Protein AF-A0A3D0ZCP6-F1 (afdb_monomer)

Mean predicted aligned error: 10.48 Å

Sequence (502 aa):
MAASFFEKLFALFSSSHDPEAAKKRRMKQLLKELTGNKYSRFYKPKTGEIEGALGKFFFEIYKVVSPAQVFLQNAPKSASLKQIVVESFFDKNMENIRNRLTEEAVEERANSGFKELGKSLNADFNALSQAFDSERIELTDRCYNNILCMAQFVSFDFFLLLKKFDPNITERNFSYQPKFTTIRGEYLSENIKDFLEVSFGVDPDQDWKTALKALKIFKDGVDVVAPDQWHKLLLLLKDVRKSGILETMIRHIDQKPDWQSLPKLPNEHIAEKYIENKRIEVKAVVDTIVNAKKNAQINVLVKTVFGESDLNRAKFYTVKAGEIYVKKNFDGFIHAPAVNYMKAFFLDYLKKEIRELCDLLLIRGQWTTIELSKSTSEHFNRLMELSDTLIAFDETLADSGENGSRLKTTIAKVERDKSQARYVTLILKTVNENAMRLIKETAISLIVVGKSLKVLAEDLQKPKHDLLMNWKELEGVSEAPLDQRISNAYKKIYYFVQMLQI

Foldseek 3Di:
DPPVVVVVVVVVVVVPPDVVVVLVVLLVVLQVLLCPFPVVQQADLVQQKGHLVVLVVLLLVLLQLVLLQVLLVCLVVDPVLLVLLLCLLDDPLLVVLVVCLDLVNLLVCCVVDDVVSVVVNVVSLVVNVVVDDPVSQVLSQVLSLLSVLSNLLSPQPSVVVSCQQAVPDDPPPPVDDGDGGMDRNLVCLVSLLSNCQSLVQNALPHDVVSSQVSSCVVVVNDRSGDPVSVNVVSVVSVVCVVSCNSVSSSCSSVSPSPDDRDHDTDRDRRNVVVSVVSVVVSVVSVVVSVVVVLVVLLQVLCCVQPVDRDFAQQDQLAPVNQVLQVVVVAPGNVCRVLLRVLLCCCVVPLVPLVVVLLCLCLVVFDWPDVVLSVLLVVLSVVSVVLNVVSVVLSCLLPCPHVLVVLLVVLSVCCVPDVVSVVVNNVSSVVSNVVSLVSLVSNLVSLVSNLVSLVVVLVQLPDPDHDTTPPSVVSCVPDPDGSNVSSVSSSSSSVSSSVSSVD

Nearest PDB structures (foldseek):
  8d9o-assembly1_A  TM=5.458E-01  e=1.502E+00  synthetic construct
  5vju-assembly1_A  TM=4.565E-01  e=9.073E-01  synthetic construct

pLDDT: mean 91.95, std 8.65, range [44.28, 98.19]

Solvent-accessible surface area (backbone atoms only — not comparable to full-atom values): 27577 Å² total; per-residue (Å²): 140,65,64,68,58,54,52,54,52,50,51,67,63,66,63,74,76,44,67,64,62,52,49,54,51,49,53,57,49,47,53,52,52,47,65,71,34,96,66,28,65,33,45,44,78,92,79,46,29,30,30,28,56,42,43,50,52,52,49,60,50,39,71,61,32,57,71,26,34,77,70,35,73,58,49,90,77,34,66,67,50,55,49,44,44,49,58,70,72,54,50,76,65,50,50,52,45,53,57,48,64,33,68,69,46,47,56,62,45,43,74,77,32,66,71,57,37,54,51,52,51,50,50,46,52,51,52,52,54,66,70,57,39,74,67,56,36,50,53,39,20,48,37,50,31,51,50,46,24,48,35,52,40,41,63,50,65,51,62,68,58,44,36,75,31,25,78,81,67,55,84,93,50,80,86,63,81,85,67,46,41,72,41,59,30,79,84,42,42,66,61,52,49,57,46,42,22,29,56,60,37,47,64,68,87,56,71,55,68,61,37,52,50,35,49,13,59,71,48,82,70,42,71,56,54,60,67,71,60,51,51,53,48,34,53,51,52,49,56,50,59,74,62,42,53,67,58,50,49,45,19,56,65,71,70,36,79,84,61,76,85,70,52,68,69,72,87,60,78,51,49,70,53,48,57,54,51,51,51,53,54,47,46,54,50,51,53,50,53,52,50,53,53,51,52,53,52,42,52,53,37,41,32,70,58,67,74,52,81,87,80,86,60,48,86,39,55,26,60,78,64,17,45,70,38,42,79,70,80,41,83,38,46,80,55,17,69,60,53,20,52,50,50,41,46,37,67,71,35,44,73,40,67,47,39,58,50,48,50,49,53,68,72,72,45,47,61,72,56,66,64,66,55,50,54,36,50,54,30,49,52,47,47,55,51,49,51,53,50,50,52,53,56,34,50,30,42,31,75,90,16,73,56,21,37,48,48,59,59,37,62,76,40,32,90,82,33,74,68,36,46,58,51,49,52,50,52,44,48,55,54,45,52,50,52,50,49,54,52,52,56,44,43,54,28,45,52,51,40,30,51,51,36,49,54,49,49,54,35,71,71,40,97,69,57,76,50,49,78,44,58,72,62,55,48,76,72,42,97,56,65,55,68,59,52,36,51,50,50,28,51,42,45,50,47,48,44,55,49,77,72,112

Radius of gyration: 41.25 Å; Cα contacts (8 Å, |Δi|>4): 499; chains: 1; bounding box: 110×57×111 Å

Structure (mmCIF, N/CA/C/O backbone):
data_AF-A0A3D0ZCP6-F1
#
_entry.id   AF-A0A3D0ZCP6-F1
#
loop_
_atom_site.group_PDB
_atom_site.id
_atom_site.type_symbol
_atom_site.label_atom_id
_atom_site.label_alt_id
_atom_site.label_comp_id
_atom_site.label_asym_id
_atom_site.label_entity_id
_atom_site.label_seq_id
_atom_site.pdbx_PDB_ins_code
_atom_site.Cartn_x
_atom_site.Cartn_y
_atom_site.Cartn_z
_atom_site.occupancy
_atom_site.B_iso_or_equiv
_atom_site.auth_seq_id
_atom_site.auth_comp_id
_atom_site.auth_asym_id
_atom_site.auth_atom_id
_atom_site.pdbx_PDB_model_num
ATOM 1 N N . MET A 1 1 ? -69.343 38.321 41.271 1.00 47.38 1 MET A N 1
ATOM 2 C CA . MET A 1 1 ? -68.482 37.294 41.908 1.00 47.38 1 MET A CA 1
ATOM 3 C C . MET A 1 1 ? -68.232 36.051 41.026 1.00 47.38 1 MET A C 1
ATOM 5 O O . MET A 1 1 ? -68.035 34.975 41.565 1.00 47.38 1 MET A O 1
ATOM 9 N N . ALA A 1 2 ? -68.147 36.170 39.690 1.00 46.91 2 ALA A N 1
ATOM 10 C CA . ALA A 1 2 ? -67.799 35.037 38.806 1.00 46.91 2 ALA A CA 1
ATOM 11 C C . ALA A 1 2 ? -66.488 35.236 38.008 1.00 46.91 2 ALA A C 1
ATOM 13 O O . ALA A 1 2 ? -65.888 34.256 37.584 1.00 46.91 2 ALA A O 1
ATOM 14 N N . ALA A 1 3 ? -65.983 36.471 37.871 1.00 44.28 3 ALA A N 1
ATOM 15 C CA . ALA A 1 3 ? -64.736 36.756 37.144 1.00 44.28 3 ALA A CA 1
ATOM 16 C C . ALA A 1 3 ? -63.466 36.308 37.903 1.00 44.28 3 ALA A C 1
ATOM 18 O O . ALA A 1 3 ? -62.557 35.741 37.309 1.00 44.28 3 ALA A O 1
ATOM 19 N N . SER A 1 4 ? -63.447 36.431 39.236 1.00 54.66 4 SER A N 1
ATOM 20 C CA . SER A 1 4 ? -62.266 36.103 40.058 1.00 54.66 4 SER A CA 1
ATOM 21 C C . SER A 1 4 ? -61.966 34.597 40.158 1.00 54.66 4 SER A C 1
ATOM 23 O O . SER A 1 4 ? -60.824 34.207 40.399 1.00 54.66 4 SER A O 1
ATOM 25 N N . PHE A 1 5 ? -62.969 33.731 39.960 1.00 54.72 5 PHE A N 1
ATOM 26 C CA . PHE A 1 5 ? -62.769 32.277 39.979 1.00 54.72 5 PHE A CA 1
ATOM 27 C C . PHE A 1 5 ? -62.166 31.780 38.662 1.00 54.72 5 PHE A C 1
ATOM 29 O O . PHE A 1 5 ? -61.216 31.003 38.691 1.00 54.72 5 PHE A O 1
ATOM 36 N N . PHE A 1 6 ? -62.645 32.287 37.519 1.00 53.16 6 PHE A N 1
ATOM 37 C CA . PHE A 1 6 ? -62.079 31.963 36.208 1.00 53.16 6 PHE A CA 1
ATOM 38 C C . PHE A 1 6 ? -60.706 32.604 35.983 1.00 53.16 6 PHE A C 1
ATOM 40 O O . PHE A 1 6 ? -59.849 31.946 35.407 1.00 53.16 6 PHE A O 1
ATOM 47 N N . GLU A 1 7 ? -60.436 33.803 36.511 1.00 53.16 7 GLU A N 1
ATOM 48 C CA . GLU A 1 7 ? -59.086 34.395 36.504 1.00 53.16 7 GLU A CA 1
ATOM 49 C C . GLU A 1 7 ? -58.097 33.606 37.374 1.00 53.16 7 GLU A C 1
ATOM 51 O O . GLU A 1 7 ? -56.957 33.392 36.966 1.00 53.16 7 GLU A O 1
ATOM 56 N N . LYS A 1 8 ? -58.525 33.083 38.534 1.00 54.44 8 LYS A N 1
ATOM 57 C CA . LYS A 1 8 ? -57.695 32.180 39.354 1.00 54.44 8 LYS A CA 1
ATOM 58 C C . LYS A 1 8 ? -57.505 30.803 38.712 1.00 54.44 8 LYS A C 1
ATOM 60 O O . LYS A 1 8 ? -56.427 30.228 38.848 1.00 54.44 8 LYS A O 1
ATOM 65 N N . LEU A 1 9 ? -58.504 30.291 37.987 1.00 50.97 9 LEU A N 1
ATOM 66 C CA . LEU A 1 9 ? -58.378 29.051 37.216 1.00 50.97 9 LEU A CA 1
ATOM 67 C C . LEU A 1 9 ? -57.443 29.236 36.009 1.00 50.97 9 LEU A C 1
ATOM 69 O O . LEU A 1 9 ? -56.579 28.397 35.786 1.00 50.97 9 LEU A O 1
ATOM 73 N N . PHE A 1 10 ? -57.544 30.346 35.271 1.00 50.62 10 PHE A N 1
ATOM 74 C CA . PHE A 1 10 ? -56.656 30.648 34.141 1.00 50.62 10 PHE A CA 1
ATOM 75 C C . PHE A 1 10 ? -55.222 30.970 34.586 1.00 50.62 10 PHE A C 1
ATOM 77 O O . PHE A 1 10 ? -54.285 30.545 33.915 1.00 50.62 10 PHE A O 1
ATOM 84 N N . ALA A 1 11 ? -55.019 31.609 35.744 1.00 49.91 11 ALA A N 1
ATOM 85 C CA . ALA A 1 11 ? -53.690 31.806 36.339 1.00 49.91 11 ALA A CA 1
ATOM 86 C C . ALA A 1 11 ? -53.010 30.480 36.752 1.00 49.91 11 ALA A C 1
ATOM 88 O O . ALA A 1 11 ? -51.784 30.343 36.701 1.00 49.91 11 ALA A O 1
ATOM 89 N N . LEU A 1 12 ? -53.801 29.458 37.100 1.00 51.91 12 LEU A N 1
ATOM 90 C CA . LEU A 1 12 ? -53.313 28.096 37.347 1.00 51.91 12 LEU A CA 1
ATOM 91 C C . LEU A 1 12 ? -52.868 27.373 36.061 1.00 51.91 12 LEU A C 1
ATOM 93 O O . LEU A 1 12 ? -52.010 26.495 36.139 1.00 51.91 12 LEU A O 1
ATOM 97 N N . PHE A 1 13 ? -53.374 27.771 34.887 1.00 51.88 13 PHE A N 1
ATOM 98 C CA . PHE A 1 13 ? -52.965 27.227 33.583 1.00 51.88 13 PHE A CA 1
ATOM 99 C C . PHE A 1 13 ? -51.910 28.086 32.849 1.00 51.88 13 PHE A C 1
ATOM 101 O O . PHE A 1 13 ? -51.135 27.544 32.056 1.00 51.88 13 PHE A O 1
ATOM 108 N N . SER A 1 14 ? -51.793 29.387 33.151 1.00 48.44 14 SER A N 1
ATOM 109 C CA . SER A 1 14 ? -50.773 30.285 32.575 1.00 48.44 14 SER A CA 1
ATOM 110 C C . SER A 1 14 ? -49.422 30.263 33.306 1.00 48.44 14 SER A C 1
ATOM 112 O O . SER A 1 14 ? -48.411 30.654 32.730 1.00 48.44 14 SER A O 1
ATOM 114 N N . SER A 1 15 ? -49.352 29.709 34.523 1.00 45.84 15 SER A N 1
ATOM 115 C CA . SER A 1 15 ? -48.088 29.428 35.241 1.00 45.84 15 SER A CA 1
ATOM 116 C C . SER A 1 15 ? -47.292 28.233 34.676 1.00 45.84 15 SER A C 1
ATOM 118 O O . SER A 1 15 ? -46.295 27.799 35.251 1.00 45.84 15 SER A O 1
ATOM 120 N N . SER A 1 16 ? -47.711 27.690 33.529 1.00 47.19 16 SER A N 1
ATOM 121 C CA . SER A 1 16 ? -47.101 26.535 32.857 1.00 47.19 16 SER A CA 1
ATOM 122 C C . SER A 1 16 ? -45.780 26.830 32.131 1.00 47.19 16 SER A C 1
ATOM 124 O O . SER A 1 16 ? -45.190 25.907 31.575 1.00 47.19 16 SER A O 1
ATOM 126 N N . HIS A 1 17 ? -45.294 28.074 32.158 1.00 52.59 17 HIS A N 1
ATOM 127 C CA . HIS A 1 17 ? -44.042 28.492 31.515 1.00 52.59 17 HIS A CA 1
ATOM 128 C C . HIS A 1 17 ? -42.943 28.923 32.496 1.00 52.59 17 HIS A C 1
ATOM 130 O O . HIS A 1 17 ? -41.991 29.568 32.077 1.00 52.59 17 HIS A O 1
ATOM 136 N N . ASP A 1 18 ? -43.034 28.562 33.781 1.00 72.50 18 ASP A N 1
ATOM 137 C CA . ASP A 1 18 ? -41.894 28.694 34.698 1.00 72.50 18 ASP A CA 1
ATOM 138 C C . ASP A 1 18 ? -40.908 27.519 34.490 1.00 72.50 18 ASP A C 1
ATOM 140 O O . ASP A 1 18 ? -41.222 26.372 34.857 1.00 72.50 18 ASP A O 1
ATOM 144 N N . PRO A 1 19 ? -39.712 27.764 33.913 1.00 78.88 19 PRO A N 1
ATOM 145 C CA . PRO A 1 19 ? -38.719 26.723 33.671 1.00 78.88 19 PRO A CA 1
ATOM 146 C C . PRO A 1 19 ? -38.223 26.073 34.970 1.00 78.88 19 PRO A C 1
ATOM 148 O O . PRO A 1 19 ? -37.883 24.887 34.968 1.00 78.88 19 PRO A O 1
ATOM 151 N N . GLU A 1 20 ? -38.223 26.796 36.095 1.00 81.75 20 GLU A N 1
ATOM 152 C CA . GLU A 1 20 ? -37.795 26.257 37.388 1.00 81.75 20 GLU A CA 1
ATOM 153 C C . GLU A 1 20 ? -38.836 25.305 37.979 1.00 81.75 20 GLU A C 1
ATOM 155 O O . GLU A 1 20 ? -38.492 24.208 38.441 1.00 81.75 20 GLU A O 1
ATOM 160 N N . ALA A 1 21 ? -40.122 25.660 37.917 1.00 84.94 21 ALA A N 1
ATOM 161 C CA . ALA A 1 21 ? -41.204 24.766 38.318 1.00 84.94 21 ALA A CA 1
ATOM 162 C C . ALA A 1 21 ? -41.231 23.491 37.459 1.00 84.94 21 ALA A C 1
ATOM 164 O O . ALA A 1 21 ? -41.401 22.387 37.995 1.00 84.94 21 ALA A O 1
ATOM 165 N N . ALA A 1 22 ? -41.014 23.616 36.144 1.00 84.44 22 ALA A N 1
ATOM 166 C CA . ALA A 1 22 ? -40.888 22.481 35.233 1.00 84.44 22 ALA A CA 1
ATOM 167 C C . ALA A 1 22 ? -39.680 21.595 35.592 1.00 84.44 22 ALA A C 1
ATOM 169 O O . ALA A 1 22 ? -39.836 20.378 35.741 1.00 84.44 22 ALA A O 1
ATOM 170 N N . LYS A 1 23 ? -38.506 22.195 35.841 1.00 87.69 23 LYS A N 1
ATOM 171 C CA . LYS A 1 23 ? -37.302 21.491 36.309 1.00 87.69 23 LYS A CA 1
ATOM 172 C C . LYS A 1 23 ? -37.571 20.739 37.613 1.00 87.69 23 LYS A C 1
ATOM 174 O O . LYS A 1 23 ? -37.286 19.548 37.706 1.00 87.69 23 LYS A O 1
ATOM 179 N N . LYS A 1 24 ? -38.191 21.379 38.608 1.00 88.00 24 LYS A N 1
ATOM 180 C CA . LYS A 1 24 ? -38.519 20.767 39.909 1.00 88.00 24 LYS A CA 1
ATOM 181 C C . LYS A 1 24 ? -39.496 19.595 39.777 1.00 88.00 24 LYS A C 1
ATOM 183 O O . LYS A 1 24 ? -39.356 18.598 40.488 1.00 88.00 24 LYS A O 1
ATOM 188 N N . ARG A 1 25 ? -40.477 19.689 38.871 1.00 89.56 25 ARG A N 1
ATOM 189 C CA . ARG A 1 25 ? -41.390 18.579 38.543 1.00 89.56 25 ARG A CA 1
ATOM 190 C C . ARG A 1 25 ? -40.633 17.408 37.913 1.00 89.56 25 ARG A C 1
ATOM 192 O O . ARG A 1 25 ? -40.788 16.289 38.398 1.00 89.56 25 ARG A O 1
ATOM 199 N N . ARG A 1 26 ? -39.765 17.666 36.926 1.00 90.44 26 ARG A N 1
ATOM 200 C CA . ARG A 1 26 ? -38.911 16.635 36.305 1.00 90.44 26 ARG A CA 1
ATOM 201 C C . ARG A 1 26 ? -37.980 15.977 37.325 1.00 90.44 26 ARG A C 1
ATOM 203 O O . ARG A 1 26 ? -37.929 14.757 37.393 1.00 90.44 26 ARG A O 1
ATOM 210 N N . MET A 1 27 ? -37.346 16.745 38.212 1.00 91.88 27 MET A N 1
ATOM 211 C CA . MET A 1 27 ? -36.501 16.190 39.282 1.00 91.88 27 MET A CA 1
ATOM 212 C C . MET A 1 27 ? -37.277 15.263 40.233 1.00 91.88 27 MET A C 1
ATOM 214 O O . MET A 1 27 ? -36.780 14.204 40.610 1.00 91.88 27 MET A O 1
ATOM 218 N N . LYS A 1 28 ? -38.526 15.604 40.589 1.00 91.75 28 LYS A N 1
ATOM 219 C CA . LYS A 1 28 ? -39.394 14.707 41.379 1.00 91.75 28 LYS A CA 1
ATOM 220 C C . LYS A 1 28 ? -39.757 13.425 40.632 1.00 91.75 28 LYS A C 1
ATOM 222 O O . LYS A 1 28 ? -39.941 12.391 41.270 1.00 91.75 28 LYS A O 1
ATOM 227 N N . GLN A 1 29 ? -39.899 13.494 39.312 1.00 92.56 29 GLN A N 1
ATOM 228 C CA . GLN A 1 29 ? -40.143 12.319 38.486 1.00 92.56 29 GLN A CA 1
ATOM 229 C C . GLN A 1 29 ? -38.908 11.410 38.445 1.00 92.56 29 GLN A C 1
ATOM 231 O O . GLN A 1 29 ? -39.048 10.224 38.732 1.00 92.56 29 GLN A O 1
ATOM 236 N N . LEU A 1 30 ? -37.709 11.971 38.242 1.00 93.62 30 LEU A N 1
ATOM 237 C CA . LEU A 1 30 ? -36.447 11.220 38.296 1.00 93.62 30 LEU A CA 1
ATOM 238 C C . LEU A 1 30 ? -36.291 10.469 39.627 1.00 93.62 30 LEU A C 1
ATOM 240 O O . LEU A 1 30 ? -35.912 9.305 39.638 1.00 93.62 30 LEU A O 1
ATOM 244 N N . LEU A 1 31 ? -36.656 11.084 40.759 1.00 93.38 31 LEU A N 1
ATOM 245 C CA . LEU A 1 31 ? -36.649 10.409 42.066 1.00 93.38 31 LEU A CA 1
ATOM 246 C C . LEU A 1 31 ? -37.536 9.153 42.100 1.00 93.38 31 LEU A C 1
ATOM 248 O O . LEU A 1 31 ? -37.141 8.132 42.672 1.00 93.38 31 LEU A O 1
ATOM 252 N N . LYS A 1 32 ? -38.736 9.222 41.509 1.00 93.69 32 LYS A N 1
ATOM 253 C CA . LYS A 1 32 ? -39.654 8.076 41.423 1.00 93.69 32 LYS A CA 1
ATOM 254 C C . LYS A 1 32 ? -39.088 6.990 40.511 1.00 93.69 32 LYS A C 1
ATOM 256 O O . LYS A 1 32 ? -39.109 5.825 40.896 1.00 93.69 32 LYS A O 1
ATOM 261 N N . GLU A 1 33 ? -38.552 7.379 39.357 1.00 94.31 33 GLU A N 1
ATOM 262 C CA . GLU A 1 33 ? -37.926 6.469 38.390 1.00 94.31 33 GLU A CA 1
ATOM 263 C C . GLU A 1 33 ? -36.722 5.740 38.998 1.00 94.31 33 GLU A C 1
ATOM 265 O O . GLU A 1 33 ? -36.634 4.521 38.894 1.00 94.31 33 GLU A O 1
ATOM 270 N N . LEU A 1 34 ? -35.848 6.452 39.719 1.00 95.50 34 LEU A N 1
ATOM 271 C CA . LEU A 1 34 ? -34.695 5.872 40.419 1.00 95.50 34 LEU A CA 1
ATOM 272 C C . LEU A 1 34 ? -35.115 4.877 41.505 1.00 95.50 34 LEU A C 1
ATOM 274 O O . LEU A 1 34 ? -34.559 3.785 41.597 1.00 95.50 34 LEU A O 1
ATOM 278 N N . THR A 1 35 ? -36.111 5.240 42.318 1.00 93.56 35 THR A N 1
ATOM 279 C CA . THR A 1 35 ? -36.561 4.398 43.439 1.00 93.56 35 THR A CA 1
ATOM 280 C C . THR A 1 35 ? -37.302 3.149 42.951 1.00 93.56 35 THR A C 1
ATOM 282 O O . THR A 1 35 ? -37.168 2.085 43.549 1.00 93.56 35 THR A O 1
ATOM 285 N N . GLY A 1 36 ? -38.067 3.265 41.861 1.00 93.56 36 GLY A N 1
ATOM 286 C CA . GLY A 1 36 ? -38.798 2.154 41.243 1.00 93.56 36 GLY A CA 1
ATOM 287 C C . GLY A 1 36 ? -37.965 1.294 40.287 1.00 93.56 36 GLY A C 1
ATOM 288 O O . GLY A 1 36 ? -38.460 0.279 39.802 1.00 93.56 36 GLY A O 1
ATOM 289 N N . ASN A 1 37 ? -36.719 1.675 39.994 1.00 96.62 37 ASN A N 1
ATOM 290 C CA . ASN A 1 37 ? -35.866 0.932 39.073 1.00 96.62 37 ASN A CA 1
ATOM 291 C C . ASN A 1 37 ? -35.445 -0.420 39.669 1.00 96.62 37 ASN A C 1
ATOM 293 O O . ASN A 1 37 ? -35.115 -0.517 40.853 1.00 96.62 37 ASN A O 1
ATOM 297 N N . LYS A 1 38 ? -35.340 -1.458 38.831 1.00 95.81 38 LYS A N 1
ATOM 298 C CA . LYS A 1 38 ? -34.815 -2.770 39.254 1.00 95.81 38 LYS A CA 1
ATOM 299 C C . LYS A 1 38 ? -33.375 -2.702 39.787 1.00 95.81 38 LYS A C 1
ATOM 301 O O . LYS A 1 38 ? -32.988 -3.532 40.601 1.00 95.81 38 LYS A O 1
ATOM 306 N N . TYR A 1 39 ? -32.602 -1.697 39.365 1.00 96.88 39 TYR A N 1
ATOM 307 C CA . TYR A 1 39 ? -31.255 -1.409 39.865 1.00 96.88 39 TYR A CA 1
ATOM 308 C C . TYR A 1 39 ? -31.229 -0.271 40.896 1.00 96.88 39 TYR A C 1
ATOM 310 O O . TYR A 1 39 ? -30.224 0.419 41.033 1.00 96.88 39 TYR A O 1
ATOM 318 N N . SER A 1 40 ? -32.312 -0.060 41.648 1.00 94.69 40 SER A N 1
ATOM 319 C CA . SER A 1 40 ? -32.392 0.977 42.693 1.00 94.69 40 SER A CA 1
ATOM 320 C C . SER A 1 40 ? -31.270 0.898 43.739 1.00 94.69 40 SER A C 1
ATOM 322 O O . SER A 1 40 ? -30.920 1.910 44.330 1.00 94.69 40 SER A O 1
ATOM 324 N N . ARG A 1 41 ? -30.636 -0.270 43.913 1.00 95.75 41 ARG A N 1
ATOM 325 C CA . ARG A 1 41 ? -29.445 -0.460 44.763 1.00 95.75 41 ARG A CA 1
ATOM 326 C C . ARG A 1 41 ? -28.139 0.095 44.179 1.00 95.75 41 ARG A C 1
ATOM 328 O O . ARG A 1 41 ? -27.083 -0.136 44.747 1.00 95.75 41 ARG A O 1
ATOM 335 N N . PHE A 1 42 ? -28.150 0.740 43.013 1.00 97.81 42 PHE A N 1
ATOM 336 C CA . PHE A 1 42 ? -26.963 1.421 42.474 1.00 97.81 42 PHE A CA 1
ATOM 337 C C . PHE A 1 42 ? -26.810 2.832 43.039 1.00 97.81 42 PHE A C 1
ATOM 339 O O . PHE A 1 42 ? -25.697 3.355 43.094 1.00 97.81 42 PHE A O 1
ATOM 346 N N . TYR A 1 43 ? -27.911 3.456 43.455 1.00 97.69 43 TYR A N 1
ATOM 347 C CA . TYR A 1 43 ? -27.933 4.863 43.815 1.00 97.69 43 TYR A CA 1
ATOM 348 C C . TYR A 1 43 ? -29.036 5.168 44.815 1.00 97.69 43 TYR A C 1
ATOM 350 O O . TYR A 1 43 ? -30.191 4.807 44.610 1.00 97.69 43 TYR A O 1
ATOM 358 N N . LYS A 1 44 ? -28.688 5.915 45.859 1.00 96.38 44 LYS A N 1
ATOM 359 C CA . LYS A 1 44 ? -29.593 6.384 46.899 1.00 96.38 44 LYS A CA 1
ATOM 360 C C . LYS A 1 44 ? -29.924 7.862 46.664 1.00 96.38 44 LYS A C 1
ATOM 362 O O . LYS A 1 44 ? -29.162 8.741 47.078 1.00 96.38 44 LYS A O 1
ATOM 367 N N . PRO A 1 45 ? -31.090 8.187 46.069 1.00 93.31 45 PRO A N 1
ATOM 368 C CA . PRO A 1 45 ? -31.351 9.547 45.599 1.00 93.31 45 PRO A CA 1
ATOM 369 C C . PRO A 1 45 ? -31.475 10.573 46.727 1.00 93.31 45 PRO A C 1
ATOM 371 O O . PRO A 1 45 ? -31.117 11.732 46.555 1.00 93.31 45 PRO A O 1
ATOM 374 N N . LYS A 1 46 ? -31.935 10.142 47.911 1.00 91.19 46 LYS A N 1
ATOM 375 C CA . LYS A 1 46 ? -32.101 11.017 49.083 1.00 91.19 46 LYS A CA 1
ATOM 376 C C . LYS A 1 46 ? -30.785 11.609 49.585 1.00 91.19 46 LYS A C 1
ATOM 378 O O . LYS A 1 46 ? -30.784 12.734 50.066 1.00 91.19 46 LYS A O 1
ATOM 383 N N . THR A 1 47 ? -29.702 10.836 49.532 1.00 92.81 47 THR A N 1
ATOM 384 C CA . THR A 1 47 ? -28.381 11.256 50.022 1.00 92.81 47 THR A CA 1
ATOM 385 C C . THR A 1 47 ? -27.430 11.621 48.886 1.00 92.81 47 THR A C 1
ATOM 38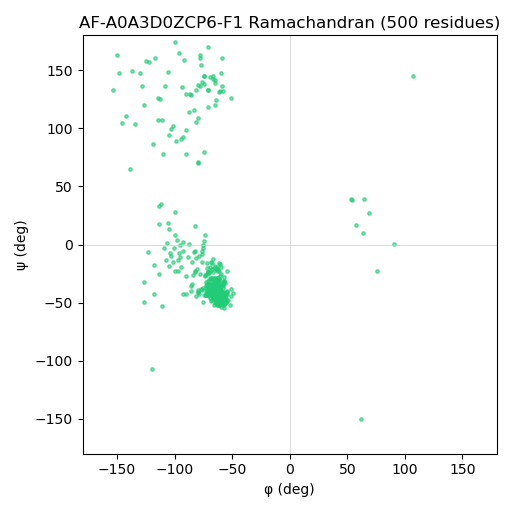7 O O . THR A 1 47 ? -26.350 12.145 49.145 1.00 92.81 47 THR A O 1
ATOM 390 N N . GLY A 1 48 ? -27.822 11.394 47.630 1.00 94.19 48 GLY A N 1
ATOM 391 C CA . GLY A 1 48 ? -26.968 11.651 46.475 1.00 94.19 48 GLY A CA 1
ATOM 392 C C . GLY A 1 48 ? -25.779 10.691 46.393 1.00 94.19 48 GLY A C 1
ATOM 393 O O . GLY A 1 48 ? -24.724 11.050 45.876 1.00 94.19 48 GLY A O 1
ATOM 394 N N . GLU A 1 49 ? -25.924 9.490 46.944 1.00 96.62 49 GLU A N 1
ATOM 395 C CA . GLU A 1 49 ? -24.840 8.527 47.119 1.00 96.62 49 GLU A CA 1
ATOM 396 C C . GLU A 1 49 ? -24.979 7.350 46.157 1.00 96.62 49 GLU A C 1
ATOM 398 O O . GLU A 1 49 ? -26.061 6.794 45.988 1.00 96.62 49 GLU A O 1
ATOM 403 N N . ILE A 1 50 ? -23.872 6.950 45.546 1.00 97.38 50 ILE A N 1
ATOM 404 C CA . ILE A 1 50 ? -23.748 5.723 44.768 1.00 97.38 50 ILE A CA 1
ATOM 405 C C . ILE A 1 50 ? -23.381 4.590 45.722 1.00 97.38 50 ILE A C 1
ATOM 407 O O . ILE A 1 50 ? -22.438 4.705 46.505 1.00 97.38 50 ILE A O 1
ATOM 411 N N . GLU A 1 51 ? -24.122 3.491 45.643 1.00 96.94 51 GLU A N 1
ATOM 412 C CA . GLU A 1 51 ? -23.960 2.342 46.529 1.00 96.94 51 GLU A CA 1
ATOM 413 C C . GLU A 1 51 ? -22.987 1.300 45.952 1.00 96.94 51 GLU A C 1
ATOM 415 O O . GLU A 1 51 ? -22.767 1.203 44.740 1.00 96.94 51 GLU A O 1
ATOM 420 N N . GLY A 1 52 ? -22.436 0.452 46.827 1.00 96.19 52 GLY A N 1
ATOM 421 C CA . GLY A 1 52 ? -21.441 -0.560 46.454 1.00 96.19 52 GLY A CA 1
ATOM 422 C C . GLY A 1 52 ? -21.917 -1.600 45.428 1.00 96.19 52 GLY A C 1
ATOM 423 O O . GLY A 1 52 ? -21.087 -2.247 44.788 1.00 96.19 52 GLY A O 1
ATOM 424 N N . ALA A 1 53 ? -23.229 -1.751 45.201 1.00 97.25 53 ALA A N 1
ATOM 425 C CA . ALA A 1 53 ? -23.730 -2.645 44.157 1.00 97.25 53 ALA A CA 1
ATOM 426 C C . ALA A 1 53 ? -23.357 -2.166 42.742 1.00 97.25 53 ALA A C 1
ATOM 428 O O . ALA A 1 53 ? -23.155 -3.009 41.868 1.00 97.25 53 ALA A O 1
ATOM 429 N N . LEU A 1 54 ? -23.200 -0.850 42.524 1.00 98.12 54 LEU A N 1
ATOM 430 C CA . LEU A 1 54 ? -22.675 -0.335 41.256 1.00 98.12 54 LEU A CA 1
ATOM 431 C C . LEU A 1 54 ? -21.182 -0.669 41.097 1.00 98.12 54 LEU A C 1
ATOM 433 O O . LEU A 1 54 ? -20.754 -1.074 40.019 1.00 98.12 54 LEU A O 1
ATOM 437 N N . GLY A 1 55 ? -20.400 -0.585 42.179 1.00 97.38 55 GLY A N 1
ATOM 438 C CA . GLY A 1 55 ? -19.007 -1.048 42.191 1.00 97.38 55 GLY A CA 1
ATOM 439 C C . GLY A 1 55 ? -18.896 -2.532 41.824 1.00 97.38 55 GLY A C 1
ATOM 440 O O . GLY A 1 55 ? -18.101 -2.906 40.963 1.00 97.38 55 GLY A O 1
ATOM 441 N N . LYS A 1 56 ? -19.780 -3.372 42.384 1.00 97.44 56 LYS A N 1
ATOM 442 C CA . LYS A 1 56 ? -19.870 -4.797 42.027 1.00 97.44 56 LYS A CA 1
ATOM 443 C C . LYS A 1 56 ? -20.200 -5.002 40.551 1.00 97.44 56 LYS A C 1
ATOM 445 O O . LYS A 1 56 ? -19.567 -5.831 39.907 1.00 97.44 56 LYS A O 1
ATOM 450 N N . PHE A 1 57 ? -21.148 -4.242 40.010 1.00 98.00 57 PHE A N 1
ATOM 451 C CA . PHE A 1 57 ? -21.480 -4.281 38.587 1.00 98.00 57 PHE A CA 1
ATOM 452 C C . PHE A 1 57 ? -20.255 -3.996 37.704 1.00 98.00 57 PHE A C 1
ATOM 454 O O . PHE A 1 57 ? -19.944 -4.800 36.828 1.00 98.00 57 PHE A O 1
ATOM 461 N N . PHE A 1 58 ? -19.508 -2.920 37.973 1.00 98.19 58 PHE A N 1
ATOM 462 C CA . PHE A 1 58 ? -18.293 -2.605 37.215 1.00 98.19 58 PHE A CA 1
ATOM 463 C C . PHE A 1 58 ? -17.195 -3.665 37.362 1.00 98.19 58 PHE A C 1
ATOM 465 O O . PHE A 1 58 ? -16.472 -3.931 36.405 1.00 98.19 58 PHE A O 1
ATOM 472 N N . PHE A 1 59 ? -17.083 -4.305 38.527 1.00 97.44 59 PHE A N 1
ATOM 473 C CA . PHE A 1 59 ? -16.097 -5.361 38.761 1.00 97.44 59 PHE A CA 1
ATOM 474 C C . PHE A 1 59 ? -16.382 -6.629 37.953 1.00 97.44 59 PHE A C 1
ATOM 476 O O . PHE A 1 59 ? -15.458 -7.208 37.382 1.00 97.44 59 PHE A O 1
ATOM 483 N N . GLU A 1 60 ? -17.652 -7.030 37.848 1.00 96.31 60 GLU A N 1
ATOM 484 C CA . GLU A 1 60 ? -18.050 -8.166 37.007 1.00 96.31 60 GLU A CA 1
ATOM 485 C C . GLU A 1 60 ? -17.769 -7.896 35.522 1.00 96.31 60 GLU A C 1
ATOM 487 O O . GLU A 1 60 ? -17.296 -8.786 34.817 1.00 96.31 60 GLU A O 1
ATOM 492 N N . ILE A 1 61 ? -17.978 -6.658 35.052 1.00 97.81 61 ILE A N 1
ATOM 493 C CA . ILE A 1 61 ? -17.578 -6.254 33.695 1.00 97.81 61 ILE A CA 1
ATOM 494 C C . ILE A 1 61 ? -16.062 -6.368 33.544 1.00 97.81 61 ILE A C 1
ATOM 496 O O . ILE A 1 61 ? -15.581 -7.018 32.614 1.00 97.81 61 ILE A O 1
ATOM 500 N N . TYR A 1 62 ? -15.312 -5.767 34.473 1.00 97.12 62 TYR A N 1
ATOM 501 C CA . TYR A 1 62 ? -13.856 -5.709 34.408 1.00 97.12 62 TYR A CA 1
ATOM 502 C C . TYR A 1 62 ? -13.228 -7.101 34.321 1.00 97.12 62 TYR A C 1
ATOM 504 O O . TYR A 1 62 ? -12.340 -7.322 33.503 1.00 97.12 62 TYR A O 1
ATOM 512 N N . LYS A 1 63 ? -13.744 -8.064 35.089 1.00 95.62 63 LYS A N 1
ATOM 513 C CA . LYS A 1 63 ? -13.288 -9.458 35.072 1.00 95.62 63 LYS A CA 1
ATOM 514 C C . LYS A 1 63 ? -13.405 -10.123 33.696 1.00 95.62 63 LYS A C 1
ATOM 516 O O . LYS A 1 63 ? -12.565 -10.951 33.354 1.00 95.62 63 LYS A O 1
ATOM 521 N N . VAL A 1 64 ? -14.429 -9.774 32.915 1.00 96.06 64 VAL A N 1
ATOM 522 C CA . VAL A 1 64 ? -14.639 -10.318 31.564 1.00 96.06 64 VAL A CA 1
ATOM 523 C C . VAL A 1 64 ? -13.735 -9.630 30.540 1.00 96.06 64 VAL A C 1
ATOM 525 O O . VAL A 1 64 ? -13.188 -10.297 29.664 1.00 96.06 64 VAL A O 1
ATOM 528 N N . VAL A 1 65 ? -13.564 -8.307 30.632 1.00 95.81 65 VAL A N 1
ATOM 529 C CA . VAL A 1 65 ? -12.888 -7.519 29.584 1.00 95.81 65 VAL A CA 1
ATOM 530 C C . VAL A 1 65 ? -11.400 -7.282 29.824 1.00 95.81 65 VAL A C 1
ATOM 532 O O . VAL A 1 65 ? -10.676 -6.998 28.871 1.00 95.81 65 VAL A O 1
ATOM 535 N N . SER A 1 66 ? -10.902 -7.417 31.057 1.00 93.12 66 SER A N 1
ATOM 536 C CA . SER A 1 66 ? -9.488 -7.161 31.357 1.00 93.12 66 SER A CA 1
ATOM 537 C C . SER A 1 66 ? -8.510 -8.014 30.542 1.00 93.12 66 SER A C 1
ATOM 539 O O . SER A 1 66 ? -7.476 -7.471 30.149 1.00 93.12 66 SER A O 1
ATOM 541 N N . PRO A 1 67 ? -8.772 -9.310 30.242 1.00 89.25 67 PRO A N 1
ATOM 542 C CA . PRO A 1 67 ? -7.859 -10.095 29.410 1.00 89.25 67 PRO A CA 1
ATOM 543 C C . PRO A 1 67 ? -7.762 -9.538 27.982 1.00 89.25 67 PRO A C 1
ATOM 545 O O . PRO A 1 67 ? -6.688 -9.550 27.384 1.00 89.25 67 PRO A O 1
ATOM 548 N N . ALA A 1 68 ? -8.858 -8.975 27.460 1.00 93.25 68 ALA A N 1
ATOM 549 C CA . ALA A 1 68 ? -8.939 -8.440 26.104 1.00 93.25 68 ALA A CA 1
ATOM 550 C C . ALA A 1 68 ? -8.131 -7.145 25.904 1.00 93.25 68 ALA A C 1
ATOM 552 O O . ALA A 1 68 ? -7.727 -6.847 24.779 1.00 93.25 68 ALA A O 1
ATOM 553 N N . GLN A 1 69 ? -7.855 -6.386 26.973 1.00 92.12 69 GLN A N 1
ATOM 554 C CA . GLN A 1 69 ? -7.149 -5.098 26.898 1.00 92.12 69 GLN A CA 1
ATOM 555 C C . GLN A 1 69 ? -5.791 -5.200 26.197 1.00 92.12 69 GLN A C 1
ATOM 557 O O . GLN A 1 69 ? -5.482 -4.400 25.315 1.00 92.12 69 GLN A O 1
ATOM 562 N N . VAL A 1 70 ? -4.991 -6.207 26.563 1.00 87.69 70 VAL A N 1
ATOM 563 C CA . VAL A 1 70 ? -3.646 -6.407 25.996 1.00 87.69 70 VAL A CA 1
ATOM 564 C C . VAL A 1 70 ? -3.733 -6.768 24.513 1.00 87.69 70 VAL A C 1
ATOM 566 O O . VAL A 1 70 ? -2.938 -6.303 23.699 1.00 87.69 70 VAL A O 1
ATOM 569 N N . PHE A 1 71 ? -4.735 -7.560 24.135 1.00 88.38 71 PHE A N 1
ATOM 570 C CA . PHE A 1 71 ? -4.922 -7.987 22.755 1.00 88.38 71 PHE A CA 1
ATOM 571 C C . PHE A 1 71 ? -5.391 -6.847 21.843 1.00 88.38 71 PHE A C 1
ATOM 573 O O . PHE A 1 71 ? -4.963 -6.784 20.685 1.00 88.38 71 PHE A O 1
ATOM 580 N N . LEU A 1 72 ? -6.237 -5.945 22.351 1.00 92.75 72 LEU A N 1
ATOM 581 C CA . LEU A 1 72 ? -6.916 -4.923 21.549 1.00 92.75 72 LEU A CA 1
ATOM 582 C C . LEU A 1 72 ? -6.233 -3.550 21.534 1.00 92.75 72 LEU A C 1
ATOM 584 O O . LEU A 1 72 ? -6.607 -2.719 20.710 1.00 92.75 72 LEU A O 1
ATOM 588 N N . GLN A 1 73 ? -5.190 -3.320 22.338 1.00 87.94 73 GLN A N 1
ATOM 589 C CA . GLN A 1 73 ? -4.497 -2.023 22.426 1.00 87.94 73 GLN A CA 1
ATOM 590 C C . GLN A 1 73 ? -4.073 -1.445 21.058 1.00 87.94 73 GLN A C 1
ATOM 592 O O . GLN A 1 73 ? -4.178 -0.242 20.829 1.00 87.94 73 GLN A O 1
ATOM 597 N N . ASN A 1 74 ? -3.631 -2.304 20.132 1.00 88.62 74 ASN A N 1
ATOM 598 C CA . ASN A 1 74 ? -3.177 -1.907 18.792 1.00 88.62 74 ASN A CA 1
ATOM 599 C C . ASN A 1 74 ? -4.162 -2.267 17.668 1.00 88.62 74 ASN A C 1
ATOM 601 O O . ASN A 1 74 ? -3.875 -1.995 16.501 1.00 88.62 74 ASN A O 1
ATOM 605 N N . ALA A 1 75 ? -5.318 -2.857 17.994 1.00 90.31 75 ALA A N 1
ATOM 606 C CA . ALA A 1 75 ? -6.306 -3.279 17.002 1.00 90.31 75 ALA A CA 1
ATOM 607 C C . ALA A 1 75 ? -6.762 -2.125 16.081 1.00 90.31 75 ALA A C 1
ATOM 609 O O . ALA A 1 75 ? -6.713 -2.311 14.865 1.00 90.31 75 ALA A O 1
ATOM 610 N N . PRO A 1 76 ? -7.066 -0.905 16.580 1.00 89.44 76 PRO A N 1
ATOM 611 C CA . PRO A 1 76 ? -7.538 0.188 15.722 1.00 89.44 76 PRO A CA 1
ATOM 612 C C . PRO A 1 76 ? -6.561 0.650 14.632 1.00 89.44 76 PRO A C 1
ATOM 614 O O . PRO A 1 76 ? -6.977 1.243 13.639 1.00 89.44 76 PRO A O 1
ATOM 617 N N . LYS A 1 77 ? -5.257 0.402 14.813 1.00 91.44 77 LYS A N 1
ATOM 618 C CA . LYS A 1 77 ? -4.192 0.828 13.887 1.00 91.44 77 LYS A CA 1
ATOM 619 C C . LYS A 1 77 ? -3.708 -0.300 12.972 1.00 91.44 77 LYS A C 1
ATOM 621 O O . LYS A 1 77 ? -2.836 -0.073 12.138 1.00 91.44 77 LYS A O 1
ATOM 626 N N . SER A 1 78 ? -4.224 -1.515 13.139 1.00 94.00 78 SER A N 1
ATOM 627 C CA . SER A 1 78 ? -3.704 -2.698 12.458 1.00 94.00 78 SER A CA 1
ATOM 628 C C . SER A 1 78 ? -4.272 -2.838 11.043 1.00 94.00 78 SER A C 1
ATOM 630 O O . SER A 1 78 ? -5.463 -3.080 10.855 1.00 94.00 78 SER A O 1
ATOM 632 N N . ALA A 1 79 ? -3.399 -2.738 10.037 1.00 93.94 79 ALA A N 1
ATOM 633 C CA . ALA A 1 79 ? -3.755 -3.038 8.650 1.00 93.94 79 ALA A CA 1
ATOM 634 C C . ALA A 1 79 ? -4.098 -4.526 8.455 1.00 93.94 79 ALA A C 1
ATOM 636 O O . ALA A 1 79 ? -5.039 -4.844 7.731 1.00 93.94 79 ALA A O 1
ATOM 637 N N . SER A 1 80 ? -3.392 -5.426 9.151 1.00 94.25 80 SER A N 1
ATOM 638 C CA . SER A 1 80 ? -3.663 -6.864 9.082 1.00 94.25 80 SER A CA 1
ATOM 639 C C . SER A 1 80 ? -5.030 -7.223 9.659 1.00 94.25 80 SER A C 1
ATOM 641 O O . SER A 1 80 ? -5.735 -8.030 9.067 1.00 94.25 80 SER A O 1
ATOM 643 N N . LEU A 1 81 ? -5.467 -6.579 10.748 1.00 96.25 81 LEU A N 1
ATOM 644 C CA . LEU A 1 81 ? -6.823 -6.774 11.263 1.00 96.25 81 LEU A CA 1
ATOM 645 C C . LEU A 1 81 ? -7.884 -6.318 10.254 1.00 96.25 81 LEU A C 1
ATOM 647 O O . LEU A 1 81 ? -8.847 -7.047 10.032 1.00 96.25 81 LEU A O 1
ATOM 651 N N . LYS A 1 82 ? -7.707 -5.149 9.619 1.00 96.94 82 LYS A N 1
ATOM 652 C CA . LYS A 1 82 ? -8.626 -4.678 8.566 1.00 96.94 82 LYS A CA 1
ATOM 653 C C . LYS A 1 82 ? -8.739 -5.708 7.441 1.00 96.94 82 LYS A C 1
ATOM 655 O O . LYS A 1 82 ? -9.847 -6.064 7.058 1.00 96.94 82 LYS A O 1
ATOM 660 N N . GLN A 1 83 ? -7.608 -6.233 6.971 1.00 95.38 83 GLN A N 1
ATOM 661 C CA . GLN A 1 83 ? -7.578 -7.288 5.959 1.00 95.38 83 GLN A CA 1
ATOM 662 C C . GLN A 1 83 ? -8.305 -8.557 6.420 1.00 95.38 83 GLN A C 1
ATOM 664 O O . GLN A 1 83 ? -9.157 -9.052 5.694 1.00 95.38 83 GLN A O 1
ATOM 669 N N . ILE A 1 84 ? -8.024 -9.056 7.627 1.00 96.31 84 ILE A N 1
ATOM 670 C CA . ILE A 1 84 ? -8.668 -10.262 8.173 1.00 96.31 84 ILE A CA 1
ATOM 671 C C . ILE A 1 84 ? -10.186 -10.089 8.271 1.00 96.31 84 ILE A C 1
ATOM 673 O O . ILE A 1 84 ? -10.932 -11.020 7.966 1.00 96.31 84 ILE A O 1
ATOM 677 N N . VAL A 1 85 ? -10.658 -8.911 8.691 1.00 97.75 85 VAL A N 1
ATOM 678 C CA . VAL A 1 85 ? -12.096 -8.631 8.763 1.00 97.75 85 VAL A CA 1
ATOM 679 C C . VAL A 1 85 ? -12.712 -8.659 7.371 1.00 97.75 85 VAL A C 1
ATOM 681 O O . VAL A 1 85 ? -13.708 -9.347 7.193 1.00 97.75 85 VAL A O 1
ATOM 684 N N . VAL A 1 86 ? -12.103 -8.001 6.382 1.00 96.94 86 VAL A N 1
ATOM 685 C CA . VAL A 1 86 ? -12.588 -8.026 4.992 1.00 96.94 86 VAL A CA 1
ATOM 686 C C . VAL A 1 86 ? -12.612 -9.454 4.435 1.00 96.94 86 VAL A C 1
ATOM 688 O O . VAL A 1 86 ? -13.627 -9.894 3.901 1.00 96.94 86 VAL A O 1
ATOM 691 N N . GLU A 1 87 ? -11.531 -10.213 4.622 1.00 94.75 87 GLU A N 1
ATOM 692 C CA . GLU A 1 87 ? -11.411 -11.596 4.141 1.00 94.75 87 GLU A CA 1
ATOM 693 C C . GLU A 1 87 ? -12.368 -12.563 4.866 1.00 94.75 87 GLU A C 1
ATOM 695 O O . GLU A 1 87 ? -12.740 -13.593 4.312 1.00 94.75 87 GLU A O 1
ATOM 700 N N . SER A 1 88 ? -12.858 -12.220 6.064 1.00 95.38 88 SER A N 1
ATOM 701 C CA . SER A 1 88 ? -13.863 -13.028 6.778 1.00 95.38 88 SER A CA 1
ATOM 702 C C . SER A 1 88 ? -15.235 -13.048 6.090 1.00 95.38 88 SER A C 1
ATOM 704 O O . SER A 1 88 ? -16.046 -13.919 6.405 1.00 95.38 88 SER A O 1
ATOM 706 N N . PHE A 1 89 ? -15.487 -12.120 5.160 1.00 95.31 89 PHE A N 1
ATOM 707 C CA . PHE A 1 89 ? -16.710 -12.047 4.352 1.00 95.31 89 PHE A CA 1
ATOM 708 C C . PHE A 1 89 ? -16.542 -12.641 2.948 1.00 95.31 89 PHE A C 1
ATOM 710 O O . PHE A 1 89 ? -17.439 -12.508 2.110 1.00 95.31 89 PHE A O 1
ATOM 717 N N . PHE A 1 90 ? -15.411 -13.298 2.671 1.00 94.81 90 PHE A N 1
ATOM 718 C CA . PHE A 1 90 ? -15.192 -13.935 1.381 1.00 94.81 90 PHE A CA 1
ATOM 719 C C . PHE A 1 90 ? -16.006 -15.225 1.248 1.00 94.81 90 PHE A C 1
ATOM 721 O O . PHE A 1 90 ? -16.207 -15.990 2.188 1.00 94.81 90 PHE A O 1
ATOM 728 N N . ASP A 1 91 ? -16.451 -15.465 0.023 1.00 93.94 91 ASP A N 1
ATOM 729 C CA . ASP A 1 91 ? -16.925 -16.740 -0.466 1.00 93.94 91 ASP A CA 1
ATOM 730 C C . ASP A 1 91 ? -15.796 -17.405 -1.264 1.00 93.94 91 ASP A C 1
ATOM 732 O O . ASP A 1 91 ? -14.749 -16.810 -1.541 1.00 93.94 91 ASP A O 1
ATOM 736 N N . LYS A 1 92 ? -16.033 -18.645 -1.691 1.00 93.94 92 LYS A N 1
ATOM 737 C CA . LYS A 1 92 ? -15.048 -19.421 -2.454 1.00 93.94 92 LYS A CA 1
ATOM 738 C C . LYS A 1 92 ? -14.595 -18.718 -3.740 1.00 93.94 92 LYS A C 1
ATOM 740 O O . LYS A 1 92 ? -13.464 -18.914 -4.178 1.00 93.94 92 LYS A O 1
ATOM 745 N N . ASN A 1 93 ? -15.458 -17.921 -4.373 1.00 93.19 93 ASN A N 1
ATOM 746 C CA . ASN A 1 93 ? -15.108 -17.231 -5.611 1.00 93.19 93 ASN A CA 1
ATOM 747 C C . ASN A 1 93 ? -14.144 -16.074 -5.337 1.00 93.19 93 ASN A C 1
ATOM 749 O O . ASN A 1 93 ? -13.149 -15.941 -6.050 1.00 93.19 93 ASN A O 1
ATOM 753 N N . MET A 1 94 ? -14.391 -15.279 -4.295 1.00 94.31 94 MET A N 1
ATOM 754 C CA . MET A 1 94 ? -13.473 -14.218 -3.870 1.00 94.31 94 MET A CA 1
ATOM 755 C C . MET A 1 94 ? -12.147 -14.774 -3.354 1.00 94.31 94 MET A C 1
ATOM 757 O O . MET A 1 94 ? -11.103 -14.233 -3.709 1.00 94.31 94 MET A O 1
ATOM 761 N N . GLU A 1 95 ? -12.156 -15.882 -2.607 1.00 94.62 95 GLU A N 1
ATOM 762 C CA . GLU A 1 95 ? -10.926 -16.585 -2.211 1.00 94.62 95 GLU A CA 1
ATOM 763 C C . GLU A 1 95 ? -10.098 -16.985 -3.441 1.00 94.62 95 GLU A C 1
ATOM 765 O O . GLU A 1 95 ? -8.898 -16.712 -3.509 1.00 94.62 95 GLU A O 1
ATOM 770 N N . ASN A 1 96 ? -10.746 -17.544 -4.468 1.00 95.31 96 ASN A N 1
ATOM 771 C CA . ASN A 1 96 ? -10.088 -17.893 -5.726 1.00 95.31 96 ASN A CA 1
ATOM 772 C C . ASN A 1 96 ? -9.534 -16.663 -6.462 1.00 95.31 96 ASN A C 1
ATOM 774 O O . ASN A 1 96 ? -8.429 -16.730 -6.997 1.00 95.31 96 ASN A O 1
ATOM 778 N N . ILE A 1 97 ? -10.272 -15.547 -6.509 1.00 95.50 97 ILE A N 1
ATOM 779 C CA . ILE A 1 97 ? -9.781 -14.294 -7.109 1.00 95.50 97 ILE A CA 1
ATOM 780 C C . ILE A 1 97 ? -8.562 -13.779 -6.335 1.00 95.50 97 ILE A C 1
ATOM 782 O O . ILE A 1 97 ? -7.536 -13.463 -6.935 1.00 95.50 97 ILE A O 1
ATOM 786 N N . ARG A 1 98 ? -8.633 -13.752 -5.003 1.00 94.44 98 ARG A N 1
ATOM 787 C CA . ARG A 1 98 ? -7.546 -13.306 -4.125 1.00 94.44 98 ARG A CA 1
ATOM 788 C C . ARG A 1 98 ? -6.284 -14.145 -4.297 1.00 94.44 98 ARG A C 1
ATOM 790 O O . ARG A 1 98 ? -5.202 -13.572 -4.347 1.00 94.44 98 ARG A O 1
ATOM 797 N N . ASN A 1 99 ? -6.421 -15.462 -4.457 1.00 95.00 99 ASN A N 1
ATOM 798 C CA . ASN A 1 99 ? -5.300 -16.364 -4.733 1.00 95.00 99 ASN A CA 1
ATOM 799 C C . ASN A 1 99 ? -4.670 -16.124 -6.109 1.00 95.00 99 ASN A C 1
ATOM 801 O O . ASN A 1 99 ? -3.464 -16.267 -6.261 1.00 95.00 99 ASN A O 1
ATOM 805 N N . ARG A 1 100 ? -5.452 -15.713 -7.115 1.00 95.31 100 ARG A N 1
ATOM 806 C CA . ARG A 1 100 ? -4.876 -15.292 -8.400 1.00 95.31 100 ARG A CA 1
ATOM 807 C C . ARG A 1 100 ? -4.117 -13.976 -8.258 1.00 95.31 100 ARG A C 1
ATOM 809 O O . ARG A 1 100 ? -3.109 -13.786 -8.922 1.00 95.31 100 ARG A O 1
ATOM 816 N N . LEU A 1 101 ? -4.563 -13.069 -7.398 1.00 95.81 101 LEU A N 1
ATOM 817 C CA . LEU A 1 101 ? -3.937 -11.760 -7.178 1.00 95.81 101 LEU A CA 1
ATOM 818 C C . LEU A 1 101 ? -2.737 -11.787 -6.205 1.00 95.81 101 LEU A C 1
ATOM 820 O O . LEU A 1 101 ? -2.357 -10.725 -5.708 1.00 95.81 101 LEU A O 1
ATOM 824 N N . THR A 1 102 ? -2.155 -12.949 -5.888 1.00 95.12 102 THR A N 1
ATOM 825 C CA . THR A 1 102 ? -0.891 -13.012 -5.128 1.00 95.12 102 THR A CA 1
ATOM 826 C C . THR A 1 102 ? 0.305 -12.705 -6.021 1.00 95.12 102 THR A C 1
ATOM 828 O O . THR A 1 102 ? 0.210 -12.788 -7.246 1.00 95.12 102 THR A O 1
ATOM 831 N N . GLU A 1 103 ? 1.429 -12.342 -5.406 1.00 94.25 103 GLU A N 1
ATOM 832 C CA . GLU A 1 103 ? 2.679 -12.060 -6.113 1.00 94.25 103 GLU A CA 1
ATOM 833 C C . GLU A 1 103 ? 3.096 -13.242 -6.998 1.00 94.25 103 GLU A C 1
ATOM 835 O O . GLU A 1 103 ? 3.266 -13.072 -8.204 1.00 94.25 103 GLU A O 1
ATOM 840 N N . GLU A 1 104 ? 3.101 -14.457 -6.448 1.00 94.00 104 GLU A N 1
ATOM 841 C CA . GLU A 1 104 ? 3.520 -15.673 -7.152 1.00 94.00 104 GLU A CA 1
ATOM 842 C C . GLU A 1 104 ? 2.630 -15.967 -8.370 1.00 94.00 104 GLU A C 1
ATOM 844 O O . GLU A 1 104 ? 3.113 -16.287 -9.457 1.00 94.00 104 GLU A O 1
ATOM 849 N N . ALA A 1 105 ? 1.312 -15.810 -8.221 1.00 94.94 105 ALA A N 1
ATOM 850 C CA . ALA A 1 105 ? 0.362 -16.048 -9.304 1.00 94.94 105 ALA A CA 1
ATOM 851 C C . ALA A 1 105 ? 0.392 -14.944 -10.377 1.00 94.94 105 ALA A C 1
ATOM 853 O O . ALA A 1 105 ? 0.037 -15.181 -11.537 1.00 94.94 105 ALA A O 1
ATOM 854 N N . VAL A 1 106 ? 0.780 -13.717 -10.017 1.00 95.44 106 VAL A N 1
ATOM 855 C CA . VAL A 1 106 ? 1.012 -12.624 -10.974 1.00 95.44 106 VAL A CA 1
ATOM 856 C C . VAL A 1 106 ? 2.299 -12.879 -11.760 1.00 95.44 106 VAL A C 1
ATOM 858 O O . VAL A 1 106 ? 2.293 -12.735 -12.985 1.00 95.44 106 VAL A O 1
ATOM 861 N N . GLU A 1 107 ? 3.369 -13.306 -11.087 1.00 92.06 107 GLU A N 1
ATOM 862 C CA . GLU A 1 107 ? 4.647 -13.667 -11.707 1.00 92.06 107 GLU A CA 1
ATOM 863 C C . GLU A 1 107 ? 4.502 -14.822 -12.701 1.00 92.06 107 GLU A C 1
ATOM 865 O O . GLU A 1 107 ? 4.934 -14.706 -13.850 1.00 92.06 107 GLU A O 1
ATOM 870 N N . GLU A 1 108 ? 3.827 -15.906 -12.311 1.00 92.25 108 GLU A N 1
ATOM 871 C CA . GLU A 1 108 ? 3.605 -17.058 -13.188 1.00 92.25 108 GLU A CA 1
ATOM 872 C C . GLU A 1 108 ? 2.854 -16.655 -14.468 1.00 92.25 108 GLU A C 1
ATOM 874 O O . GLU A 1 108 ? 3.257 -17.011 -15.581 1.00 92.25 108 GLU A O 1
ATOM 879 N N . ARG A 1 109 ? 1.800 -15.838 -14.331 1.00 92.62 109 ARG A N 1
ATOM 880 C CA . ARG A 1 109 ? 0.989 -15.352 -15.460 1.00 92.62 109 ARG A CA 1
ATOM 881 C C . ARG A 1 109 ? 1.721 -14.346 -16.343 1.00 92.62 109 ARG A C 1
ATOM 883 O O . ARG A 1 109 ? 1.401 -14.229 -17.528 1.00 92.62 109 ARG A O 1
ATOM 890 N N . ALA A 1 110 ? 2.722 -13.640 -15.819 1.00 91.00 110 ALA A N 1
ATOM 891 C CA . ALA A 1 110 ? 3.513 -12.706 -16.614 1.00 91.00 110 ALA A CA 1
ATOM 892 C C . ALA A 1 110 ? 4.296 -13.399 -17.745 1.00 91.00 110 ALA A C 1
ATOM 894 O O . ALA A 1 110 ? 4.584 -12.766 -18.770 1.00 91.00 110 ALA A O 1
ATOM 895 N N . ASN A 1 111 ? 4.560 -14.706 -17.619 1.00 87.25 111 ASN A N 1
ATOM 896 C CA . ASN A 1 111 ? 5.195 -15.518 -18.660 1.00 87.25 111 ASN A CA 1
ATOM 897 C C . ASN A 1 111 ? 4.369 -15.589 -19.953 1.00 87.25 111 ASN A C 1
ATOM 899 O O . ASN A 1 111 ? 4.937 -15.672 -21.041 1.00 87.25 111 ASN A O 1
ATOM 903 N N . SER A 1 112 ? 3.039 -15.482 -19.865 1.00 83.25 112 SER A N 1
ATOM 904 C CA . SER A 1 112 ? 2.138 -15.471 -21.027 1.00 83.25 112 SER A CA 1
ATOM 905 C C . SER A 1 112 ? 2.137 -14.136 -21.794 1.00 83.25 112 SER A C 1
ATOM 907 O O . SER A 1 112 ? 1.563 -14.047 -22.878 1.00 83.25 112 SER A O 1
ATOM 909 N N . GLY A 1 113 ? 2.797 -13.098 -21.264 1.00 86.56 113 GLY A N 1
ATOM 910 C CA . GLY A 1 113 ? 2.953 -11.784 -21.893 1.00 86.56 113 GLY A CA 1
ATOM 911 C C . GLY A 1 113 ? 2.118 -10.671 -21.246 1.00 86.56 113 GLY A C 1
ATOM 912 O O . GLY A 1 113 ? 0.983 -10.869 -20.819 1.00 86.56 113 GLY A O 1
ATOM 913 N N . PHE A 1 114 ? 2.666 -9.448 -21.223 1.00 87.38 114 PHE A N 1
ATOM 914 C CA . PHE A 1 114 ? 2.097 -8.315 -20.472 1.00 87.38 114 PHE A CA 1
ATOM 915 C C . PHE A 1 114 ? 0.707 -7.864 -20.933 1.00 87.38 114 PHE A C 1
ATOM 917 O O . PHE A 1 114 ? -0.080 -7.378 -20.123 1.00 87.38 114 PHE A O 1
ATOM 924 N N . LYS A 1 115 ? 0.385 -8.022 -22.223 1.00 88.12 115 LYS A N 1
ATOM 925 C CA . LYS A 1 115 ? -0.939 -7.663 -22.749 1.00 88.12 115 LYS A CA 1
ATOM 926 C C . LYS A 1 115 ? -2.029 -8.564 -22.171 1.00 88.12 115 LYS A C 1
ATOM 928 O O . LYS A 1 115 ? -3.084 -8.067 -21.784 1.00 88.12 115 LYS A O 1
ATOM 933 N N . GLU A 1 116 ? -1.769 -9.867 -22.106 1.00 90.12 116 GLU A N 1
ATOM 934 C CA . GLU A 1 116 ? -2.718 -10.832 -21.551 1.00 90.12 116 GLU A CA 1
ATOM 935 C C . GLU A 1 116 ? -2.759 -10.749 -20.023 1.00 90.12 116 GLU A C 1
ATOM 937 O O . GLU A 1 116 ? -3.852 -10.741 -19.463 1.00 90.12 116 GLU A O 1
ATOM 942 N N . LEU A 1 117 ? -1.613 -10.523 -19.366 1.00 92.25 117 LEU A N 1
ATOM 943 C CA . LEU A 1 117 ? -1.560 -10.228 -17.929 1.00 92.25 117 LEU A CA 1
ATOM 944 C C . LEU A 1 117 ? -2.443 -9.022 -17.565 1.00 92.25 117 LEU A C 1
ATOM 946 O O . LEU A 1 117 ? -3.274 -9.104 -16.664 1.00 92.25 117 LEU A O 1
ATOM 950 N N . GLY A 1 118 ? -2.317 -7.907 -18.293 1.00 92.06 118 GLY A N 1
ATOM 951 C CA . GLY A 1 118 ? -3.122 -6.710 -18.040 1.00 92.06 118 GLY A CA 1
ATOM 952 C C . GLY A 1 118 ? -4.627 -6.962 -18.180 1.00 92.06 118 GLY A C 1
ATOM 953 O O . GLY A 1 118 ? -5.414 -6.492 -17.358 1.00 92.06 118 GLY A O 1
ATOM 954 N N . LYS A 1 119 ? -5.042 -7.752 -19.180 1.00 93.44 119 LYS A N 1
ATOM 955 C CA . LYS A 1 119 ? -6.448 -8.154 -19.339 1.00 93.44 119 LYS A CA 1
ATOM 956 C C . LYS A 1 119 ? -6.922 -9.046 -18.195 1.00 93.44 119 LYS A C 1
ATOM 958 O O . LYS A 1 119 ? -7.996 -8.787 -17.656 1.00 93.44 119 LYS A O 1
ATOM 963 N N . SER A 1 120 ? -6.147 -10.067 -17.820 1.00 93.75 120 SER A N 1
ATOM 964 C CA . SER A 1 120 ? -6.545 -11.004 -16.765 1.00 93.75 120 SER A CA 1
ATOM 965 C C . SER A 1 120 ? -6.647 -10.318 -15.407 1.00 93.75 120 SER A C 1
ATOM 967 O O . SER A 1 120 ? -7.613 -10.545 -14.687 1.00 93.75 120 SER A O 1
ATOM 969 N N . LEU A 1 121 ? -5.702 -9.428 -15.079 1.00 96.00 121 LEU A N 1
ATOM 970 C CA . LEU A 1 121 ? -5.735 -8.673 -13.825 1.00 96.00 121 LEU A CA 1
ATOM 971 C C . LEU A 1 121 ? -6.930 -7.719 -13.773 1.00 96.00 121 LEU A C 1
ATOM 973 O O . LEU A 1 121 ? -7.620 -7.668 -12.761 1.00 96.00 121 LEU A O 1
ATOM 977 N N . ASN A 1 122 ? -7.231 -7.011 -14.866 1.00 94.75 122 ASN A N 1
ATOM 978 C CA . ASN A 1 122 ? -8.421 -6.160 -14.926 1.00 94.75 122 ASN A CA 1
ATOM 979 C C . ASN A 1 122 ? -9.717 -6.967 -14.773 1.00 94.75 122 ASN A C 1
ATOM 981 O O . ASN A 1 122 ? -10.632 -6.517 -14.087 1.00 94.75 122 ASN A O 1
ATOM 985 N N . ALA A 1 123 ? -9.797 -8.155 -15.378 1.00 95.69 123 ALA A N 1
ATOM 986 C CA . ALA A 1 123 ? -10.943 -9.043 -15.208 1.00 95.69 123 ALA A CA 1
ATOM 987 C C . ALA A 1 123 ? -11.093 -9.505 -13.748 1.00 95.69 123 ALA A C 1
ATOM 989 O O . ALA A 1 123 ? -12.190 -9.416 -13.200 1.00 95.69 123 ALA A O 1
ATOM 990 N N . ASP A 1 124 ? -9.996 -9.918 -13.103 1.00 96.31 124 ASP A N 1
ATOM 991 C CA . ASP A 1 124 ? -9.982 -10.314 -11.689 1.00 96.31 124 ASP A CA 1
ATOM 992 C C . ASP A 1 124 ? -10.401 -9.153 -10.769 1.00 96.31 124 ASP A C 1
ATOM 994 O O . ASP A 1 124 ? -11.241 -9.342 -9.890 1.00 96.31 124 ASP A O 1
ATOM 998 N N . PHE A 1 125 ? -9.886 -7.937 -10.989 1.00 95.31 125 PHE A N 1
ATOM 999 C CA . PHE A 1 125 ? -10.275 -6.764 -10.199 1.00 95.31 125 PHE A CA 1
ATOM 1000 C C . PHE A 1 125 ? -11.734 -6.364 -10.408 1.00 95.31 125 PHE A C 1
ATOM 1002 O O . PHE A 1 125 ? -12.403 -6.025 -9.437 1.00 95.31 125 PHE A O 1
ATOM 1009 N N . ASN A 1 126 ? -12.244 -6.419 -11.639 1.00 94.56 126 ASN A N 1
ATOM 1010 C CA . ASN A 1 126 ? -13.652 -6.133 -11.909 1.00 94.56 126 ASN A CA 1
ATOM 1011 C C . ASN A 1 126 ? -14.565 -7.163 -11.236 1.00 94.56 126 ASN A C 1
ATOM 1013 O O . ASN A 1 126 ? -15.558 -6.779 -10.624 1.00 94.56 126 ASN A O 1
ATOM 1017 N N . ALA A 1 127 ? -14.208 -8.448 -11.303 1.00 94.56 127 ALA A N 1
ATOM 1018 C CA . ALA A 1 127 ? -14.945 -9.509 -10.625 1.00 94.56 127 ALA A CA 1
ATOM 1019 C C . ALA A 1 127 ? -14.918 -9.331 -9.099 1.00 94.56 127 ALA A C 1
ATOM 1021 O O . ALA A 1 127 ? -15.951 -9.473 -8.450 1.00 94.56 127 ALA A O 1
ATOM 1022 N N . LEU A 1 128 ? -13.764 -8.964 -8.527 1.00 93.81 128 LEU A N 1
ATOM 1023 C CA . LEU A 1 128 ? -13.645 -8.678 -7.097 1.00 93.81 128 LEU A CA 1
ATOM 1024 C C . LEU A 1 128 ? -14.507 -7.479 -6.691 1.00 93.81 128 LEU A C 1
ATOM 1026 O O . LEU A 1 128 ? -15.242 -7.564 -5.715 1.00 93.81 128 LEU A O 1
ATOM 1030 N N . SER A 1 129 ? -14.463 -6.382 -7.452 1.00 91.94 129 SER A N 1
ATOM 1031 C CA . SER A 1 129 ? -15.291 -5.201 -7.193 1.00 91.94 129 SER A CA 1
ATOM 1032 C C . SER A 1 129 ? -16.784 -5.497 -7.288 1.00 91.94 129 SER A C 1
ATOM 1034 O O . SER A 1 129 ? -17.541 -5.020 -6.455 1.00 91.94 129 SER A O 1
ATOM 1036 N N . GLN A 1 130 ? -17.214 -6.305 -8.259 1.00 92.06 130 GLN A N 1
ATOM 1037 C CA . GLN A 1 130 ? -18.617 -6.713 -8.388 1.00 92.06 130 GLN A CA 1
ATOM 1038 C C . GLN A 1 130 ? -19.072 -7.641 -7.258 1.00 92.06 130 GLN A C 1
ATOM 1040 O O . GLN A 1 130 ? -20.247 -7.634 -6.908 1.00 92.06 130 GLN A O 1
ATOM 1045 N N . ALA A 1 131 ? -18.159 -8.429 -6.683 1.00 91.31 131 ALA A N 1
ATOM 1046 C CA . ALA A 1 131 ? -18.465 -9.281 -5.541 1.00 91.31 131 ALA A CA 1
ATOM 1047 C C . ALA A 1 131 ? -18.665 -8.480 -4.240 1.00 91.31 131 ALA A C 1
ATOM 1049 O O . ALA A 1 131 ? -19.290 -8.981 -3.311 1.00 91.31 131 ALA A O 1
ATOM 1050 N N . PHE A 1 132 ? -18.171 -7.245 -4.154 1.00 91.94 132 PHE A N 1
ATOM 1051 C CA . PHE A 1 132 ? -18.464 -6.331 -3.050 1.00 91.94 132 PHE A CA 1
ATOM 1052 C C . PHE A 1 132 ? -19.698 -5.482 -3.364 1.00 91.94 132 PHE A C 1
ATOM 1054 O O . PHE A 1 132 ? -19.592 -4.317 -3.740 1.00 91.94 132 PHE A O 1
ATOM 1061 N N . ASP A 1 133 ? -20.881 -6.076 -3.211 1.00 92.12 133 ASP A N 1
ATOM 1062 C CA . ASP A 1 133 ? -22.137 -5.326 -3.252 1.00 92.12 133 ASP A CA 1
ATOM 1063 C C . ASP A 1 133 ? -22.327 -4.441 -2.003 1.00 92.12 133 ASP A C 1
ATOM 1065 O O . ASP A 1 133 ? -21.576 -4.512 -1.025 1.00 92.12 133 ASP A O 1
ATOM 1069 N N . SER A 1 134 ? -23.342 -3.572 -2.041 1.00 93.44 134 SER A N 1
ATOM 1070 C CA . SER A 1 134 ? -23.619 -2.622 -0.958 1.00 93.44 134 SER A CA 1
ATOM 1071 C C . SER A 1 134 ? -23.893 -3.304 0.384 1.00 93.44 134 SER A C 1
ATOM 1073 O O . SER A 1 134 ? -23.477 -2.786 1.417 1.00 93.44 134 SER A O 1
ATOM 1075 N N . GLU A 1 135 ? -24.547 -4.469 0.379 1.00 94.81 135 GLU A N 1
ATOM 1076 C CA . GLU A 1 135 ? -24.851 -5.221 1.599 1.00 94.81 135 GLU A CA 1
ATOM 1077 C C . GLU A 1 135 ? -23.568 -5.769 2.233 1.00 94.81 135 GLU A C 1
ATOM 1079 O O . GLU A 1 135 ? -23.318 -5.575 3.424 1.00 94.81 135 GLU A O 1
ATOM 1084 N N . ARG A 1 136 ? -22.705 -6.407 1.438 1.00 95.00 136 ARG A N 1
ATOM 1085 C CA . ARG A 1 136 ? -21.434 -6.958 1.915 1.00 95.00 136 ARG A CA 1
ATOM 1086 C C . ARG A 1 136 ? -20.484 -5.865 2.390 1.00 95.00 136 ARG A C 1
ATOM 1088 O O . ARG A 1 136 ? -19.813 -6.063 3.406 1.00 95.00 136 ARG A O 1
ATOM 1095 N N . ILE A 1 137 ? -20.430 -4.727 1.694 1.00 95.50 137 ILE A N 1
ATOM 1096 C CA . ILE A 1 137 ? -19.664 -3.548 2.128 1.00 95.50 137 ILE A CA 1
ATOM 1097 C C . ILE A 1 137 ? -20.142 -3.098 3.509 1.00 95.50 137 ILE A C 1
ATOM 1099 O O . ILE A 1 137 ? -19.333 -2.992 4.432 1.00 95.50 137 ILE A O 1
ATOM 1103 N N . GLU A 1 138 ? -21.453 -2.918 3.681 1.00 95.88 138 GLU A N 1
ATOM 1104 C CA . GLU A 1 138 ? -22.027 -2.469 4.946 1.00 95.88 138 GLU A CA 1
ATOM 1105 C C . GLU A 1 138 ? -21.757 -3.462 6.085 1.00 95.88 138 GLU A C 1
ATOM 1107 O O . GLU A 1 138 ? -21.344 -3.056 7.172 1.00 95.88 138 GLU A O 1
ATOM 1112 N N . LEU A 1 139 ? -21.928 -4.767 5.849 1.00 95.94 139 LEU A N 1
ATOM 1113 C CA . LEU A 1 139 ? -21.651 -5.806 6.847 1.00 95.94 139 LEU A CA 1
ATOM 1114 C C . LEU A 1 139 ? -20.168 -5.858 7.243 1.00 95.94 139 LEU A C 1
ATOM 1116 O O . LEU A 1 139 ? -19.850 -5.997 8.428 1.00 95.94 139 LEU A O 1
ATOM 1120 N N . THR A 1 140 ? -19.268 -5.708 6.271 1.00 96.94 140 THR A N 1
ATOM 1121 C CA . THR A 1 140 ? -17.816 -5.711 6.494 1.00 96.94 140 THR A CA 1
ATOM 1122 C C . THR A 1 140 ? -17.387 -4.514 7.340 1.00 96.94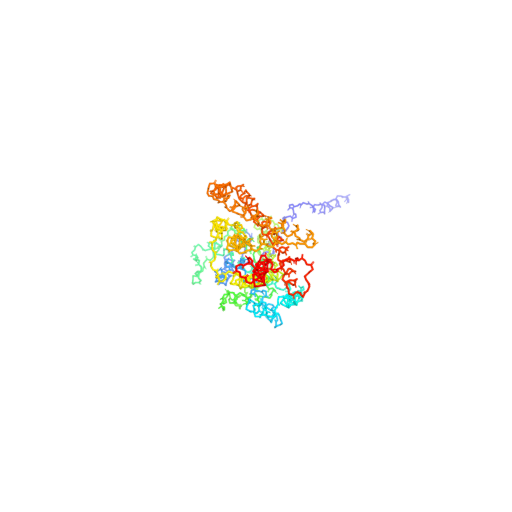 140 THR A C 1
ATOM 1124 O O . THR A 1 140 ? -16.720 -4.679 8.369 1.00 96.94 140 THR A O 1
ATOM 1127 N N . ASP A 1 141 ? -17.815 -3.311 6.950 1.00 97.25 141 ASP A N 1
ATOM 1128 C CA . ASP A 1 141 ? -17.513 -2.077 7.674 1.00 97.25 141 ASP A CA 1
ATOM 1129 C C . ASP A 1 141 ? -18.117 -2.118 9.081 1.00 97.25 141 ASP A C 1
ATOM 1131 O O . ASP A 1 141 ? -17.447 -1.803 10.069 1.00 97.25 141 ASP A O 1
ATOM 1135 N N . ARG A 1 142 ? -19.362 -2.586 9.215 1.00 97.19 142 ARG A N 1
ATOM 1136 C CA . ARG A 1 142 ? -20.029 -2.724 10.513 1.00 97.19 142 ARG A CA 1
ATOM 1137 C C . ARG A 1 142 ? -19.296 -3.696 11.434 1.00 97.19 142 ARG A C 1
ATOM 1139 O O . ARG A 1 142 ? -19.093 -3.382 12.604 1.00 97.19 142 ARG A O 1
ATOM 1146 N N . CYS A 1 143 ? -18.841 -4.839 10.920 1.00 97.94 143 CYS A N 1
ATOM 1147 C CA . CYS A 1 143 ? -18.053 -5.797 11.695 1.00 97.94 143 CYS A CA 1
ATOM 1148 C C . CYS A 1 143 ? -16.771 -5.161 12.249 1.00 97.94 143 CYS A C 1
ATOM 1150 O O . CYS A 1 143 ? -16.450 -5.335 13.428 1.00 97.94 143 CYS A O 1
ATOM 1152 N N . TYR A 1 144 ? -16.049 -4.391 11.432 1.00 98.06 144 TYR A N 1
ATOM 1153 C CA . TYR A 1 144 ? -14.844 -3.705 11.891 1.00 98.06 144 TYR A CA 1
ATOM 1154 C C . TYR A 1 144 ? -15.154 -2.621 12.926 1.00 98.06 144 TYR A C 1
ATOM 1156 O O . TYR A 1 144 ? -14.505 -2.566 13.970 1.00 98.06 144 TYR A O 1
ATOM 1164 N N . ASN A 1 145 ? -16.186 -1.807 12.696 1.00 97.44 145 ASN A N 1
ATOM 1165 C CA . ASN A 1 145 ? -16.603 -0.782 13.652 1.00 97.44 145 ASN A CA 1
ATOM 1166 C C . ASN A 1 145 ? -17.061 -1.394 14.992 1.00 97.44 145 ASN A C 1
ATOM 1168 O O . ASN A 1 145 ? -16.723 -0.852 16.042 1.00 97.44 145 ASN A O 1
ATOM 1172 N N . ASN A 1 146 ? -17.696 -2.574 14.994 1.00 96.12 146 ASN A N 1
ATOM 1173 C CA . ASN A 1 146 ? -18.016 -3.313 16.225 1.00 96.12 146 ASN A CA 1
ATOM 1174 C C . ASN A 1 146 ? -16.756 -3.713 17.007 1.00 96.12 146 ASN A C 1
ATOM 1176 O O . ASN A 1 146 ? -16.710 -3.575 18.232 1.00 96.12 146 ASN A O 1
ATOM 1180 N N . ILE A 1 147 ? -15.707 -4.165 16.311 1.00 97.31 147 ILE A N 1
ATOM 1181 C CA . ILE A 1 147 ? -14.409 -4.460 16.934 1.00 97.31 147 ILE A CA 1
ATOM 1182 C C . ILE A 1 147 ? -13.798 -3.190 17.538 1.00 97.31 147 ILE A C 1
ATOM 1184 O O . ILE A 1 147 ? -13.233 -3.241 18.631 1.00 97.31 147 ILE A O 1
ATOM 1188 N N . LEU A 1 148 ? -13.934 -2.040 16.875 1.00 97.12 148 LEU A N 1
ATOM 1189 C CA . LEU A 1 148 ? -13.458 -0.762 17.404 1.00 97.12 148 LEU A CA 1
ATOM 1190 C C . LEU A 1 148 ? -14.251 -0.298 18.631 1.00 97.12 148 LEU A C 1
ATOM 1192 O O . LEU A 1 148 ? -13.636 0.148 19.599 1.00 97.12 148 LEU A O 1
ATOM 1196 N N . CYS A 1 149 ? -15.577 -0.460 18.639 1.00 96.56 149 CYS A N 1
ATOM 1197 C CA . CYS A 1 149 ? -16.400 -0.220 19.826 1.00 96.56 149 CYS A CA 1
ATOM 1198 C C . CYS A 1 149 ? -15.967 -1.123 20.989 1.00 96.56 149 CYS A C 1
ATOM 1200 O O . CYS A 1 149 ? -15.813 -0.654 22.114 1.00 96.56 149 CYS A O 1
ATOM 1202 N N . MET A 1 150 ? -15.704 -2.408 20.723 1.00 96.75 150 MET A N 1
ATOM 1203 C CA . MET A 1 150 ? -15.171 -3.329 21.730 1.00 96.75 150 MET A CA 1
ATOM 1204 C C . MET A 1 150 ? -13.799 -2.877 22.240 1.00 96.75 150 MET A C 1
ATOM 1206 O O . MET A 1 150 ? -13.574 -2.896 23.447 1.00 96.75 150 MET A O 1
ATOM 1210 N N . ALA A 1 151 ? -12.900 -2.443 21.351 1.00 96.38 151 ALA A N 1
ATOM 1211 C CA . ALA A 1 151 ? -11.584 -1.932 21.725 1.00 96.38 151 ALA A CA 1
ATOM 1212 C C . ALA A 1 151 ? -11.699 -0.702 22.644 1.00 96.38 151 ALA A C 1
ATOM 1214 O O . ALA A 1 151 ? -11.059 -0.659 23.689 1.00 96.38 151 ALA A O 1
ATOM 1215 N N . GLN A 1 152 ? -12.563 0.260 22.308 1.00 95.69 152 GLN A N 1
ATOM 1216 C CA . GLN A 1 152 ? -12.830 1.430 23.152 1.00 95.69 152 GLN A CA 1
ATOM 1217 C C . GLN A 1 152 ? -13.424 1.036 24.509 1.00 95.69 152 GLN A C 1
ATOM 1219 O O . GLN A 1 152 ? -12.983 1.533 25.543 1.00 95.69 152 GLN A O 1
ATOM 1224 N N . PHE A 1 153 ? -14.383 0.108 24.514 1.00 96.75 153 PHE A N 1
ATOM 1225 C CA . PHE A 1 153 ? -15.032 -0.373 25.728 1.00 96.75 153 PHE A CA 1
ATOM 1226 C C . PHE A 1 153 ? -14.065 -1.100 26.664 1.00 96.75 153 PHE A C 1
ATOM 1228 O O . PHE A 1 153 ? -14.057 -0.826 27.862 1.00 96.75 153 PHE A O 1
ATOM 1235 N N . VAL A 1 154 ? -13.211 -1.988 26.144 1.00 95.81 154 VAL A N 1
ATOM 1236 C CA . VAL A 1 154 ? -12.233 -2.698 26.986 1.00 95.81 154 VAL A CA 1
ATOM 1237 C C . VAL A 1 154 ? -11.148 -1.754 27.505 1.00 95.81 154 VAL A C 1
ATOM 1239 O O . VAL A 1 154 ? -10.611 -1.987 28.585 1.00 95.81 154 VAL A O 1
ATOM 1242 N N . SER A 1 155 ? -10.838 -0.686 26.764 1.00 94.88 155 SER A N 1
ATOM 1243 C CA . SER A 1 155 ? -9.865 0.341 27.151 1.00 94.88 155 SER A CA 1
ATOM 1244 C C . SER A 1 155 ? -10.376 1.326 28.203 1.00 94.88 155 SER A C 1
ATOM 1246 O O . SER A 1 155 ? -9.586 2.140 28.676 1.00 94.88 155 SER A O 1
ATOM 1248 N N . PHE A 1 156 ? -11.652 1.262 28.594 1.00 96.25 156 PHE A N 1
ATOM 1249 C CA . PHE A 1 156 ? -12.153 2.040 29.722 1.00 96.25 156 PHE A CA 1
ATOM 1250 C C . PHE A 1 156 ? -11.385 1.689 31.006 1.00 96.25 156 PHE A C 1
ATOM 1252 O O . PHE A 1 156 ? -11.135 0.515 31.293 1.00 96.25 156 PHE A O 1
ATOM 1259 N N . ASP A 1 157 ? -11.019 2.703 31.794 1.00 95.94 157 ASP A N 1
ATOM 1260 C CA . ASP A 1 157 ? -10.218 2.526 33.009 1.00 95.94 157 ASP A CA 1
ATOM 1261 C C . ASP A 1 157 ? -11.079 2.040 34.188 1.00 95.94 157 ASP A C 1
ATOM 1263 O O . ASP A 1 157 ? -11.363 2.746 35.163 1.00 95.94 157 ASP A O 1
ATOM 1267 N N . PHE A 1 158 ? -11.524 0.785 34.081 1.00 96.94 158 PHE A N 1
ATOM 1268 C CA . PHE A 1 158 ? -12.265 0.104 35.136 1.00 96.94 158 PHE A CA 1
ATOM 1269 C C . PHE A 1 158 ? -11.466 0.046 36.435 1.00 96.94 158 PHE A C 1
ATOM 1271 O O . PHE A 1 158 ? -12.055 0.144 37.508 1.00 96.94 158 PHE A O 1
ATOM 1278 N N . PHE A 1 159 ? -10.142 -0.110 36.365 1.00 95.88 159 PHE A N 1
ATOM 1279 C CA . PHE A 1 159 ? -9.302 -0.215 37.553 1.00 95.88 159 PHE A CA 1
ATOM 1280 C C . PHE A 1 159 ? -9.334 1.077 38.375 1.00 95.88 159 PHE A C 1
ATOM 1282 O O . PHE A 1 159 ? -9.620 1.025 39.575 1.00 95.88 159 PHE A O 1
ATOM 1289 N N . LEU A 1 160 ? -9.118 2.230 37.739 1.00 96.31 160 LEU A N 1
ATOM 1290 C CA . LEU A 1 160 ? -9.167 3.525 38.412 1.00 96.31 160 LEU A CA 1
ATOM 1291 C C . LEU A 1 160 ? -10.568 3.837 38.947 1.00 96.31 160 LEU A C 1
ATOM 1293 O O . LEU A 1 160 ? -10.702 4.350 40.060 1.00 96.31 160 LEU A O 1
ATOM 1297 N N . LEU A 1 161 ? -11.616 3.482 38.198 1.00 97.12 161 LEU A N 1
ATOM 1298 C CA . LEU A 1 161 ? -12.995 3.598 38.672 1.00 97.12 161 LEU A CA 1
ATOM 1299 C C . LEU A 1 161 ? -13.227 2.750 39.932 1.00 97.12 161 LEU A C 1
ATOM 1301 O O . LEU A 1 161 ? -13.748 3.242 40.932 1.00 97.12 161 LEU A O 1
ATOM 1305 N N . LEU A 1 162 ? -12.818 1.482 39.906 1.00 97.56 162 LEU A N 1
ATOM 1306 C CA . LEU A 1 162 ? -13.007 0.536 41.006 1.00 97.56 162 LEU A CA 1
ATOM 1307 C C . LEU A 1 162 ? -12.202 0.917 42.254 1.00 97.56 162 LEU A C 1
ATOM 1309 O O . LEU A 1 162 ? -12.709 0.759 43.365 1.00 97.56 162 LEU A O 1
ATOM 1313 N N . LYS A 1 163 ? -11.009 1.504 42.092 1.00 96.81 163 LYS A N 1
ATOM 1314 C CA . LYS A 1 163 ? -10.202 2.058 43.195 1.00 96.81 163 LYS A CA 1
ATOM 1315 C C . LYS A 1 163 ? -10.937 3.119 44.014 1.00 96.81 163 LYS A C 1
ATOM 1317 O O . LYS A 1 163 ? -10.656 3.257 45.202 1.00 96.81 163 LYS A O 1
ATOM 1322 N N . LYS A 1 164 ? -11.885 3.847 43.411 1.00 96.44 164 LYS A N 1
ATOM 1323 C CA . LYS A 1 164 ? -12.723 4.816 44.136 1.00 96.44 164 LYS A CA 1
ATOM 1324 C C . LYS A 1 164 ? -13.712 4.132 45.086 1.00 96.44 164 LYS A C 1
ATOM 1326 O O . LYS A 1 164 ? -14.033 4.706 46.119 1.00 96.44 164 LYS A O 1
ATOM 1331 N N . PHE A 1 165 ? -14.176 2.923 44.755 1.00 96.69 165 PHE A N 1
ATOM 1332 C CA . PHE A 1 165 ? -15.071 2.125 45.606 1.00 96.69 165 PHE A CA 1
ATOM 1333 C C . PHE A 1 165 ? -14.328 1.302 46.652 1.00 96.69 165 PHE A C 1
ATOM 1335 O O . PHE A 1 165 ? -14.853 1.107 47.752 1.00 96.69 165 PHE A O 1
ATOM 1342 N N . ASP A 1 166 ? -13.136 0.818 46.310 1.00 97.31 166 ASP A N 1
ATOM 1343 C CA . ASP A 1 166 ? -12.268 0.063 47.205 1.00 97.31 166 ASP A CA 1
ATOM 1344 C C . ASP A 1 166 ? -10.784 0.361 46.906 1.00 97.31 166 ASP A C 1
ATOM 1346 O O . ASP A 1 166 ? -10.218 -0.159 45.934 1.00 97.31 166 ASP A O 1
ATOM 1350 N N . PRO A 1 167 ? -10.118 1.160 47.761 1.00 95.56 167 PRO A N 1
ATOM 1351 C CA . PRO A 1 167 ? -8.711 1.508 47.596 1.00 95.56 167 PRO A CA 1
ATOM 1352 C C . PRO A 1 167 ? -7.748 0.316 47.638 1.00 95.56 167 PRO A C 1
ATOM 1354 O O . PRO A 1 167 ? -6.603 0.465 47.212 1.00 95.56 167 PRO A O 1
ATOM 1357 N N . ASN A 1 168 ? -8.168 -0.855 48.128 1.00 96.06 168 ASN A N 1
ATOM 1358 C CA . ASN A 1 168 ? -7.311 -2.037 48.254 1.00 96.06 168 ASN A CA 1
ATOM 1359 C C . ASN A 1 168 ? -7.301 -2.918 47.001 1.00 96.06 168 ASN A C 1
ATOM 1361 O O . ASN A 1 168 ? -6.454 -3.805 46.901 1.00 96.06 168 ASN A O 1
ATOM 1365 N N . ILE A 1 169 ? -8.191 -2.678 46.029 1.00 94.62 169 ILE A N 1
ATOM 1366 C CA . ILE A 1 169 ? -8.177 -3.416 44.759 1.00 94.62 169 ILE A CA 1
ATOM 1367 C C . ILE A 1 169 ? -6.821 -3.234 44.085 1.00 94.62 169 ILE A C 1
ATOM 1369 O O . ILE A 1 169 ? -6.337 -2.113 43.943 1.00 94.62 169 ILE A O 1
ATOM 1373 N N . THR A 1 170 ? -6.210 -4.322 43.633 1.00 93.50 170 THR A N 1
ATOM 1374 C CA . THR A 1 170 ? -5.018 -4.278 42.783 1.00 93.50 170 THR A CA 1
ATOM 1375 C C . THR A 1 170 ? -5.384 -4.627 41.346 1.00 93.50 170 THR A C 1
ATOM 1377 O O . THR A 1 170 ? -6.335 -5.367 41.086 1.00 93.50 170 THR A O 1
ATOM 1380 N N . GLU A 1 171 ? -4.663 -4.039 40.395 1.00 92.94 171 GLU A N 1
ATOM 1381 C CA . GLU A 1 171 ? -4.960 -4.205 38.976 1.00 92.94 171 GLU A CA 1
ATOM 1382 C C . GLU A 1 171 ? -4.847 -5.685 38.574 1.00 92.94 171 GLU A C 1
ATOM 1384 O O . GLU A 1 171 ? -3.888 -6.363 38.941 1.00 92.94 171 GLU A O 1
ATOM 1389 N N . ARG A 1 172 ? -5.856 -6.200 37.854 1.00 90.12 172 ARG A N 1
ATOM 1390 C CA . ARG A 1 172 ? -5.943 -7.592 37.365 1.00 90.12 172 ARG A CA 1
ATOM 1391 C C . ARG A 1 172 ? -5.867 -8.691 38.441 1.00 90.12 172 ARG A C 1
ATOM 1393 O O . ARG A 1 172 ? -5.685 -9.859 38.107 1.00 90.12 172 ARG A O 1
ATOM 1400 N N . ASN A 1 173 ? -6.071 -8.364 39.719 1.00 91.94 173 ASN A N 1
ATOM 1401 C CA . ASN A 1 173 ? -6.176 -9.354 40.792 1.00 91.94 173 ASN A CA 1
ATOM 1402 C C . ASN A 1 173 ? -7.639 -9.721 41.078 1.00 91.94 173 ASN A C 1
ATOM 1404 O O . ASN A 1 173 ? -8.298 -9.114 41.921 1.00 91.94 173 ASN A O 1
ATOM 1408 N N . PHE A 1 174 ? -8.136 -10.752 40.396 1.00 92.00 174 PHE A N 1
ATOM 1409 C CA . PHE A 1 174 ? -9.520 -11.222 40.550 1.00 92.00 174 PHE A CA 1
ATOM 1410 C C . PHE A 1 174 ? -9.721 -12.252 41.670 1.00 92.00 174 PHE A C 1
ATOM 1412 O O . PHE A 1 174 ? -10.845 -12.707 41.880 1.00 92.00 174 PHE A O 1
ATOM 1419 N N . SER A 1 175 ? -8.652 -12.617 42.384 1.00 92.75 175 SER A N 1
ATOM 1420 C CA . SER A 1 175 ? -8.724 -13.471 43.577 1.00 92.75 175 SER A CA 1
ATOM 1421 C C . SER A 1 175 ? -9.082 -12.671 44.831 1.00 92.75 175 SER A C 1
ATOM 1423 O O . SER A 1 175 ? -9.613 -13.227 45.793 1.00 92.75 175 SER A O 1
ATOM 1425 N N . TYR A 1 176 ? -8.803 -11.363 44.828 1.00 93.88 176 TYR A N 1
ATOM 1426 C CA . TYR A 1 176 ? -9.244 -10.449 45.874 1.00 93.88 176 TYR A CA 1
ATOM 1427 C C . TYR A 1 176 ? -10.774 -10.331 45.880 1.00 93.88 176 TYR A C 1
ATOM 1429 O O . TYR A 1 176 ? -11.397 -10.296 44.823 1.00 93.88 176 TYR A O 1
ATOM 1437 N N . GLN A 1 177 ? -11.370 -10.256 47.071 1.00 94.19 177 GLN A N 1
ATOM 1438 C CA . GLN A 1 177 ? -12.806 -10.050 47.269 1.00 94.19 177 GLN A CA 1
ATOM 1439 C C . GLN A 1 177 ? -13.051 -8.579 47.628 1.00 94.19 177 GLN A C 1
ATOM 1441 O O . GLN A 1 177 ? -12.803 -8.201 48.778 1.00 94.19 177 GLN A O 1
ATOM 1446 N N . PRO A 1 178 ? -13.511 -7.744 46.679 1.00 95.06 178 PRO A N 1
ATOM 1447 C CA . PRO A 1 178 ? -13.644 -6.318 46.925 1.00 95.06 178 PRO A CA 1
ATOM 1448 C C . PRO A 1 178 ? -14.707 -5.975 47.965 1.00 95.06 178 PRO A C 1
ATOM 1450 O O . PRO A 1 178 ? -15.781 -6.582 48.016 1.00 95.06 178 PRO A O 1
ATOM 1453 N N . LYS A 1 179 ? -14.435 -4.934 48.750 1.00 95.75 179 LYS A N 1
ATOM 1454 C CA . LYS A 1 179 ? -15.359 -4.342 49.719 1.00 95.75 179 LYS A CA 1
ATOM 1455 C C . LYS A 1 179 ? -15.797 -2.968 49.227 1.00 95.75 179 LYS A C 1
ATOM 1457 O O . LYS A 1 179 ? -15.312 -1.942 49.693 1.00 95.75 179 LYS A O 1
ATOM 1462 N N . PHE A 1 180 ? -16.728 -2.954 48.278 1.00 97.25 180 PHE A N 1
ATOM 1463 C CA . PHE A 1 180 ? -17.223 -1.710 47.691 1.00 97.25 180 PHE A CA 1
ATOM 1464 C C . PHE A 1 180 ? -17.970 -0.857 48.716 1.00 97.25 180 PHE A C 1
ATOM 1466 O O . PHE A 1 180 ? -18.993 -1.272 49.264 1.00 97.25 180 PHE A O 1
ATOM 1473 N N . THR A 1 181 ? -17.462 0.350 48.943 1.00 95.38 181 THR A N 1
ATOM 1474 C CA . THR A 1 181 ? -18.064 1.337 49.841 1.00 95.38 181 THR A CA 1
ATOM 1475 C C . THR A 1 181 ? -18.941 2.333 49.080 1.00 95.38 181 THR A C 1
ATOM 1477 O O . THR A 1 181 ? -18.911 2.410 47.851 1.00 95.38 181 THR A O 1
ATOM 1480 N N . THR A 1 182 ? -19.771 3.068 49.816 1.00 96.81 182 THR A N 1
ATOM 1481 C CA . THR A 1 182 ? -20.635 4.119 49.269 1.00 96.81 182 THR A CA 1
ATOM 1482 C C . THR A 1 182 ? -19.823 5.377 48.952 1.00 96.81 182 THR A C 1
ATOM 1484 O O . THR A 1 182 ? -18.972 5.775 49.745 1.00 96.81 182 THR A O 1
ATOM 1487 N N . ILE A 1 183 ? -20.115 6.039 47.828 1.00 96.25 183 ILE A N 1
ATOM 1488 C CA . ILE A 1 183 ? -19.409 7.250 47.373 1.00 96.25 183 ILE A CA 1
ATOM 1489 C C . ILE A 1 183 ? -20.428 8.338 47.017 1.00 96.25 183 ILE A C 1
ATOM 1491 O O . ILE A 1 183 ? -21.512 8.045 46.515 1.00 96.25 183 ILE A O 1
ATOM 1495 N N . ARG A 1 184 ? -20.091 9.616 47.226 1.00 96.94 184 ARG A N 1
ATOM 1496 C CA . ARG A 1 184 ? -20.893 10.737 46.707 1.00 96.94 184 ARG A CA 1
ATOM 1497 C C . ARG A 1 184 ? -20.947 10.700 45.178 1.00 96.94 184 ARG A C 1
ATOM 1499 O O . ARG A 1 184 ? -19.912 10.602 44.524 1.00 96.94 184 ARG A O 1
ATOM 1506 N N . GLY A 1 185 ? -22.149 10.820 44.612 1.00 94.25 185 GLY A N 1
ATOM 1507 C CA . GLY A 1 185 ? -22.368 10.719 43.166 1.00 94.25 185 GLY A CA 1
ATOM 1508 C C . GLY A 1 185 ? -21.563 11.727 42.346 1.00 94.25 185 GLY A C 1
ATOM 1509 O O . GLY A 1 185 ? -21.066 11.390 41.275 1.00 94.25 185 GLY A O 1
ATOM 1510 N N . GLU A 1 186 ? -21.353 12.926 42.888 1.00 95.62 186 GLU A N 1
ATOM 1511 C CA . GLU A 1 186 ? -20.568 14.002 42.269 1.00 95.62 186 GLU A CA 1
ATOM 1512 C C . GLU A 1 186 ? -19.126 13.575 41.933 1.00 95.62 186 GLU A C 1
ATOM 1514 O O . GLU A 1 186 ? -18.581 14.002 40.922 1.00 95.62 186 GLU A O 1
ATOM 1519 N N . TYR A 1 187 ? -18.519 12.669 42.712 1.00 95.75 187 TYR A N 1
ATOM 1520 C CA . TYR A 1 187 ? -17.141 12.199 42.484 1.00 95.75 187 TYR A CA 1
ATOM 1521 C C . TYR A 1 187 ? -17.003 11.148 41.375 1.00 95.75 187 TYR A C 1
ATOM 1523 O O . TYR A 1 187 ? -15.881 10.792 40.988 1.00 95.75 187 TYR A O 1
ATOM 1531 N N . LEU A 1 188 ? -18.131 10.624 40.894 1.00 96.06 188 LEU A N 1
ATOM 1532 C CA . LEU A 1 188 ? -18.205 9.577 39.876 1.00 96.06 188 LEU A CA 1
ATOM 1533 C C . LEU A 1 188 ? -19.029 9.968 38.651 1.00 96.06 188 LEU A C 1
ATOM 1535 O O . LEU A 1 188 ? -19.032 9.200 37.693 1.00 96.06 188 LEU A O 1
ATOM 1539 N N . SER A 1 189 ? -19.701 11.125 38.660 1.00 95.88 189 SER A N 1
ATOM 1540 C CA . SER A 1 189 ? -20.560 11.562 37.553 1.00 95.88 189 SER A CA 1
ATOM 1541 C C . SER A 1 189 ? -19.817 11.502 36.214 1.00 95.88 189 SER A C 1
ATOM 1543 O O . SER A 1 189 ? -20.253 10.796 35.309 1.00 95.88 189 SER A O 1
ATOM 1545 N N . GLU A 1 190 ? -18.631 12.112 36.123 1.00 96.56 190 GLU A N 1
ATOM 1546 C CA . GLU A 1 190 ? -17.824 12.086 34.893 1.00 96.56 190 GLU A CA 1
ATOM 1547 C C . GLU A 1 190 ? -17.419 10.664 34.478 1.00 96.56 190 GLU A C 1
ATOM 1549 O O . GLU A 1 190 ? -17.619 10.286 33.333 1.00 96.56 190 GLU A O 1
ATOM 1554 N N . ASN A 1 191 ? -16.984 9.807 35.409 1.00 97.12 191 ASN A N 1
ATOM 1555 C CA . ASN A 1 191 ? -16.616 8.431 35.055 1.00 97.12 191 ASN A CA 1
ATOM 1556 C C . ASN A 1 191 ? -17.801 7.600 34.545 1.00 97.12 191 ASN A C 1
ATOM 1558 O O . ASN A 1 191 ? -17.620 6.712 33.715 1.00 97.12 191 ASN A O 1
ATOM 1562 N N . ILE A 1 192 ? -19.008 7.850 35.058 1.00 97.00 192 ILE A N 1
ATOM 1563 C CA . ILE A 1 192 ? -20.218 7.184 34.571 1.00 97.00 192 ILE A CA 1
ATOM 1564 C C . ILE A 1 192 ? -20.582 7.714 33.183 1.00 97.00 192 ILE A C 1
ATOM 1566 O O . ILE A 1 192 ? -20.988 6.916 32.343 1.00 97.00 192 ILE A O 1
ATOM 1570 N N . LYS A 1 193 ? -20.414 9.015 32.910 1.00 96.94 193 LYS A N 1
ATOM 1571 C CA . LYS A 1 193 ? -20.593 9.570 31.558 1.00 96.94 193 LYS A CA 1
ATOM 1572 C C . LYS A 1 193 ? -19.615 8.935 30.576 1.00 96.94 193 LYS A C 1
ATOM 1574 O O . LYS A 1 193 ? -20.073 8.385 29.581 1.00 96.94 193 LYS A O 1
ATOM 1579 N N . ASP A 1 194 ? -18.326 8.902 30.914 1.00 96.50 194 ASP A N 1
ATOM 1580 C CA . ASP A 1 194 ? -17.279 8.260 30.109 1.00 96.50 194 ASP A CA 1
ATOM 1581 C C . ASP A 1 194 ? -17.611 6.783 29.841 1.00 96.50 194 ASP A C 1
ATOM 1583 O O . ASP A 1 194 ? -17.492 6.290 28.720 1.00 96.50 194 ASP A O 1
ATOM 1587 N N . PHE A 1 195 ? -18.086 6.063 30.864 1.00 97.38 195 PHE A N 1
ATOM 1588 C CA . PHE A 1 195 ? -18.528 4.679 30.709 1.00 97.38 195 PHE A CA 1
ATOM 1589 C C . PHE A 1 195 ? -19.734 4.559 29.771 1.00 97.38 195 PHE A C 1
ATOM 1591 O O . PHE A 1 195 ? -19.809 3.620 28.976 1.00 97.38 195 PHE A O 1
ATOM 1598 N N . LEU A 1 196 ? -20.703 5.472 29.861 1.00 96.38 196 LEU A N 1
ATOM 1599 C CA . LEU A 1 196 ? -21.869 5.477 28.981 1.00 96.38 196 LEU A CA 1
ATOM 1600 C C . LEU A 1 196 ? -21.462 5.733 27.528 1.00 96.38 196 LEU A C 1
ATOM 1602 O O . LEU A 1 196 ? -21.947 5.016 26.658 1.00 96.38 196 LEU A O 1
ATOM 1606 N N . GLU A 1 197 ? -20.515 6.639 27.267 1.00 94.62 197 GLU A N 1
ATOM 1607 C CA . GLU A 1 197 ? -20.013 6.907 25.910 1.00 94.62 197 GLU A CA 1
ATOM 1608 C C . GLU A 1 197 ? -19.492 5.643 25.213 1.00 94.62 197 GLU A C 1
ATOM 1610 O O . GLU A 1 197 ? -19.808 5.406 24.044 1.00 94.62 197 GLU A O 1
ATOM 1615 N N . VAL A 1 198 ? -18.736 4.804 25.931 1.00 95.62 198 VAL A N 1
ATOM 1616 C CA . VAL A 1 198 ? -18.161 3.570 25.370 1.00 95.62 198 VAL A CA 1
ATOM 1617 C C . VAL A 1 198 ? -19.123 2.382 25.426 1.00 95.62 198 VAL A C 1
ATOM 1619 O O . VAL A 1 198 ? -19.211 1.606 24.476 1.00 95.62 198 VAL A O 1
ATOM 1622 N N . SER A 1 199 ? -19.885 2.225 26.511 1.00 95.75 199 SER A N 1
ATOM 1623 C CA . SER A 1 199 ? -20.801 1.089 26.683 1.00 95.75 199 SER A CA 1
ATOM 1624 C C . SER A 1 199 ? -22.049 1.205 25.814 1.00 95.75 199 SER A C 1
ATOM 1626 O O . SER A 1 199 ? -22.641 0.184 25.461 1.00 95.75 199 SER A O 1
ATOM 1628 N N . PHE A 1 200 ? -22.461 2.422 25.442 1.00 93.75 200 PHE A N 1
ATOM 1629 C CA . PHE A 1 200 ? -23.567 2.629 24.507 1.00 93.75 200 PHE A CA 1
ATOM 1630 C C . PHE A 1 200 ? -23.142 2.395 23.057 1.00 93.75 200 PHE A C 1
ATOM 1632 O O . PHE A 1 200 ? -23.977 1.978 22.256 1.00 93.75 200 PHE A O 1
ATOM 1639 N N . GLY A 1 201 ? -21.851 2.562 22.744 1.00 92.38 201 GLY A N 1
ATOM 1640 C CA . GLY A 1 201 ? -21.291 2.221 21.436 1.00 92.38 201 GLY A CA 1
ATOM 1641 C C . GLY A 1 201 ? -21.234 0.717 21.148 1.00 92.38 201 GLY A C 1
ATOM 1642 O O . GLY A 1 201 ? -21.230 0.307 19.990 1.00 92.38 201 GLY A O 1
ATOM 1643 N N . VAL A 1 202 ? -21.234 -0.125 22.185 1.00 95.19 202 VAL A N 1
ATOM 1644 C CA . VAL A 1 202 ? -21.307 -1.586 22.043 1.00 95.19 202 VAL A CA 1
ATOM 1645 C C . VAL A 1 202 ? -22.764 -1.998 21.840 1.00 95.19 202 VAL A C 1
ATOM 1647 O O . VAL A 1 202 ? -23.549 -1.990 22.786 1.00 95.19 202 VAL A O 1
ATOM 1650 N N . ASP A 1 203 ? -23.149 -2.356 20.619 1.00 93.44 203 ASP A N 1
ATOM 1651 C CA . ASP A 1 203 ? -24.510 -2.806 20.314 1.00 93.44 203 ASP A CA 1
ATOM 1652 C C . ASP A 1 203 ? -24.670 -4.330 20.537 1.00 93.44 203 ASP A C 1
ATOM 1654 O O . ASP A 1 203 ? -24.051 -5.121 19.822 1.00 93.44 203 ASP A O 1
ATOM 1658 N N . PRO A 1 204 ? -25.489 -4.779 21.513 1.00 93.31 204 PRO A N 1
ATOM 1659 C CA . PRO A 1 204 ? -25.688 -6.198 21.824 1.00 93.31 204 PRO A CA 1
ATOM 1660 C C . PRO A 1 204 ? -26.316 -7.028 20.701 1.00 93.31 204 PRO A C 1
ATOM 1662 O O . PRO A 1 204 ? -26.199 -8.251 20.739 1.00 93.31 204 PRO A O 1
ATOM 1665 N N . ASP A 1 205 ? -27.003 -6.387 19.754 1.00 93.19 205 ASP A N 1
ATOM 1666 C CA . ASP A 1 205 ? -27.785 -7.064 18.713 1.00 93.19 205 ASP A CA 1
ATOM 1667 C C . ASP A 1 205 ? -26.991 -7.297 17.412 1.00 93.19 205 ASP A C 1
ATOM 1669 O O . ASP A 1 205 ? -27.510 -7.861 16.450 1.00 93.19 205 ASP A O 1
ATOM 1673 N N . GLN A 1 206 ? -25.715 -6.907 17.390 1.00 94.25 206 GLN A N 1
ATOM 1674 C CA . GLN A 1 206 ? -24.812 -7.105 16.256 1.00 94.25 206 GLN A CA 1
ATOM 1675 C C . GLN A 1 206 ? -24.263 -8.534 16.157 1.00 94.25 206 GLN A C 1
ATOM 1677 O O . GLN A 1 206 ? -24.246 -9.294 17.128 1.00 94.25 206 GLN A O 1
ATOM 1682 N N . ASP A 1 207 ? -23.722 -8.881 14.984 1.00 94.81 207 ASP A N 1
ATOM 1683 C CA . ASP A 1 207 ? -23.017 -10.148 14.772 1.00 94.81 207 ASP A CA 1
ATOM 1684 C C . ASP A 1 207 ? -21.621 -10.149 15.422 1.00 94.81 207 ASP A C 1
ATOM 1686 O O . ASP A 1 207 ? -20.572 -9.990 14.788 1.00 94.81 207 ASP A O 1
ATOM 1690 N N . TRP A 1 208 ? -21.608 -10.374 16.733 1.00 96.19 208 TRP A N 1
ATOM 1691 C CA . TRP A 1 208 ? -20.381 -10.544 17.504 1.00 96.19 208 TRP A CA 1
ATOM 1692 C C . TRP A 1 208 ? -19.650 -11.850 17.196 1.00 96.19 208 TRP A C 1
ATOM 1694 O O . TRP A 1 208 ? -18.456 -11.951 17.472 1.00 96.19 208 TRP A O 1
ATOM 1704 N N . LYS A 1 209 ? -20.323 -12.852 16.619 1.00 95.50 209 LYS A N 1
ATOM 1705 C CA . LYS A 1 209 ? -19.692 -14.138 16.302 1.00 95.50 209 LYS A CA 1
ATOM 1706 C C . LYS A 1 209 ? -18.639 -13.950 15.215 1.00 95.50 209 LYS A C 1
ATOM 1708 O O . LYS A 1 209 ? -17.519 -14.440 15.366 1.00 95.50 209 LYS A O 1
ATOM 1713 N N . THR A 1 210 ? -18.974 -13.208 14.162 1.00 96.19 210 THR A N 1
ATOM 1714 C CA . THR A 1 210 ? -18.031 -12.889 13.081 1.00 96.19 210 THR A CA 1
ATOM 1715 C C . THR A 1 210 ? -16.898 -11.988 13.577 1.00 96.19 210 THR A C 1
ATOM 1717 O O . THR A 1 210 ? -15.730 -12.295 13.331 1.00 96.19 210 THR A O 1
ATOM 1720 N N . ALA A 1 211 ? -17.205 -10.964 14.381 1.00 97.00 211 ALA A N 1
ATOM 1721 C CA . ALA A 1 211 ? -16.195 -10.082 14.974 1.00 97.00 211 ALA A CA 1
ATOM 1722 C C . ALA A 1 211 ? -15.183 -10.837 15.861 1.00 97.00 211 ALA A C 1
ATOM 1724 O O . ALA A 1 211 ? -13.970 -10.673 15.711 1.00 97.00 211 ALA A O 1
ATOM 1725 N N . LEU A 1 212 ? -15.660 -11.711 16.756 1.00 96.44 212 LEU A N 1
ATOM 1726 C CA . LEU A 1 212 ? -14.795 -12.517 17.623 1.00 96.44 212 LEU A CA 1
ATOM 1727 C C . LEU A 1 212 ? -13.976 -13.542 16.828 1.00 96.44 212 LEU A C 1
ATOM 1729 O O . LEU A 1 212 ? -12.812 -13.770 17.155 1.00 96.44 212 LEU A O 1
ATOM 1733 N N . LYS A 1 213 ? -14.537 -14.123 15.758 1.00 96.44 213 LYS A N 1
ATOM 1734 C CA . LYS A 1 213 ? -13.793 -15.017 14.859 1.00 96.44 213 LYS A CA 1
ATOM 1735 C C . LYS A 1 213 ? -12.646 -14.280 14.160 1.00 96.44 213 LYS A C 1
ATOM 1737 O O . LYS A 1 213 ? -11.531 -14.796 14.142 1.00 96.44 213 LYS A O 1
ATOM 1742 N N . ALA A 1 214 ? -12.889 -13.077 13.640 1.00 96.81 214 ALA A N 1
ATOM 1743 C CA . ALA A 1 214 ? -11.847 -12.256 13.024 1.00 96.81 214 ALA A CA 1
ATOM 1744 C C . ALA A 1 214 ? -10.740 -11.896 14.032 1.00 96.81 214 ALA A C 1
ATOM 1746 O O . ALA A 1 214 ? -9.554 -12.023 13.730 1.00 96.81 214 ALA A O 1
ATOM 1747 N N . LEU A 1 215 ? -11.113 -11.532 15.264 1.00 96.12 215 LEU A N 1
ATOM 1748 C CA . LEU A 1 215 ? -10.158 -11.273 16.347 1.00 96.12 215 LEU A CA 1
ATOM 1749 C C . LEU A 1 215 ? -9.338 -12.509 16.737 1.00 96.12 215 LEU A C 1
ATOM 1751 O O . LEU A 1 215 ? -8.146 -12.381 17.007 1.00 96.12 215 LEU A O 1
ATOM 1755 N N . LYS A 1 216 ? -9.951 -13.697 16.730 1.00 95.88 216 LYS A N 1
ATOM 1756 C CA . LYS A 1 216 ? -9.262 -14.968 16.975 1.00 95.88 216 LYS A CA 1
ATOM 1757 C C . LYS A 1 216 ? -8.215 -15.257 15.902 1.00 95.88 216 LYS A C 1
ATOM 1759 O O . LYS A 1 216 ? -7.097 -15.631 16.236 1.00 95.88 216 LYS A O 1
ATOM 1764 N N . ILE A 1 217 ? -8.549 -15.041 14.626 1.00 95.75 217 ILE A N 1
ATOM 1765 C CA . ILE A 1 217 ? -7.593 -15.171 13.510 1.00 95.75 217 ILE A CA 1
ATOM 1766 C C . ILE A 1 217 ? -6.455 -14.157 13.673 1.00 95.75 217 ILE A C 1
ATOM 1768 O O . ILE A 1 217 ? -5.290 -14.517 13.559 1.00 95.75 217 ILE A O 1
ATOM 1772 N N . PHE A 1 218 ? -6.779 -12.909 14.016 1.00 95.00 218 PHE A N 1
ATOM 1773 C CA . PHE A 1 218 ? -5.790 -11.854 14.248 1.00 95.00 218 PHE A CA 1
ATOM 1774 C C . PHE A 1 218 ? -4.830 -12.141 15.416 1.00 95.00 218 PHE A C 1
ATOM 1776 O O . PHE A 1 218 ? -3.746 -11.564 15.473 1.00 95.00 218 PHE A O 1
ATOM 1783 N N . LYS A 1 219 ? -5.219 -13.010 16.355 1.00 93.19 219 LYS A N 1
ATOM 1784 C CA . LYS A 1 219 ? -4.408 -13.434 17.504 1.00 93.19 219 LYS A CA 1
ATOM 1785 C C . LYS A 1 219 ? -3.980 -14.895 17.412 1.00 93.19 219 LYS A C 1
ATOM 1787 O O . LYS A 1 219 ? -3.913 -15.572 18.433 1.00 93.19 219 LYS A O 1
ATOM 1792 N N . ASP A 1 220 ? -3.716 -15.376 16.199 1.00 91.81 220 ASP A N 1
ATOM 1793 C CA . ASP A 1 220 ? -3.134 -16.698 15.939 1.00 91.81 220 ASP A CA 1
ATOM 1794 C C . ASP A 1 220 ? -3.912 -17.852 16.596 1.00 91.81 220 ASP A C 1
ATOM 1796 O O . ASP A 1 220 ? -3.349 -18.814 17.116 1.00 91.81 220 ASP A O 1
ATOM 1800 N N . GLY A 1 221 ? -5.243 -17.751 16.601 1.00 91.75 221 GLY A N 1
ATOM 1801 C CA . GLY A 1 221 ? -6.128 -18.766 17.167 1.00 91.75 221 GLY A CA 1
ATOM 1802 C C . GLY A 1 221 ? -6.478 -18.568 18.644 1.00 91.75 221 GLY A C 1
ATOM 1803 O O . GLY A 1 221 ? -7.238 -19.374 19.182 1.00 91.75 221 GLY A O 1
ATOM 1804 N N . VAL A 1 222 ? -5.987 -17.515 19.303 1.00 92.81 222 VAL A N 1
ATOM 1805 C CA . VAL A 1 222 ? -6.298 -17.218 20.710 1.00 92.81 222 VAL A CA 1
ATOM 1806 C C . VAL A 1 222 ? -7.595 -16.417 20.827 1.00 92.81 222 VAL A C 1
ATOM 1808 O O . VAL A 1 222 ? -7.768 -15.377 20.191 1.00 92.81 222 VAL A O 1
ATOM 1811 N N . ASP A 1 223 ? -8.512 -16.878 21.679 1.00 93.19 223 ASP A N 1
ATOM 1812 C CA . ASP A 1 223 ? -9.740 -16.142 21.983 1.00 93.19 223 ASP A CA 1
ATOM 1813 C C . ASP A 1 223 ? -9.424 -14.892 22.823 1.00 93.19 223 ASP A C 1
ATOM 1815 O O . ASP A 1 223 ? -8.943 -14.985 23.952 1.00 93.19 223 ASP A O 1
ATOM 1819 N N . VAL A 1 224 ? -9.728 -13.708 22.280 1.00 93.12 224 VAL A N 1
ATOM 1820 C CA . VAL A 1 224 ? -9.527 -12.411 22.961 1.00 93.12 224 VAL A CA 1
ATOM 1821 C C . VAL A 1 224 ? -10.411 -12.277 24.208 1.00 93.12 224 VAL A C 1
ATOM 1823 O O . VAL A 1 224 ? -10.025 -11.655 25.196 1.00 93.12 224 VAL A O 1
ATOM 1826 N N . VAL A 1 225 ? -11.601 -12.871 24.153 1.00 94.75 225 VAL A N 1
ATOM 1827 C CA . VAL A 1 225 ? -12.551 -13.023 25.257 1.00 94.75 225 VAL A CA 1
ATOM 1828 C C . VAL A 1 225 ? -13.319 -14.324 25.039 1.00 94.75 225 VAL A C 1
ATOM 1830 O O . VAL A 1 225 ? -13.573 -14.709 23.896 1.00 94.75 225 VAL A O 1
ATOM 1833 N N . ALA A 1 226 ? -13.715 -15.003 26.115 1.00 94.06 226 ALA A N 1
ATOM 1834 C CA . ALA A 1 226 ? 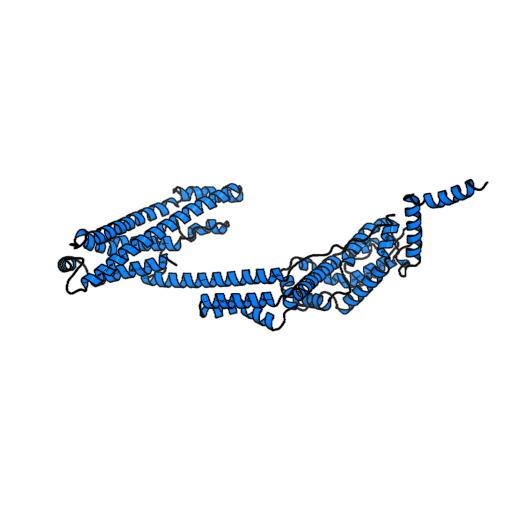-14.556 -16.189 25.998 1.00 94.06 226 ALA A CA 1
ATOM 1835 C C . ALA A 1 226 ? -15.936 -15.808 25.407 1.00 94.06 226 ALA A C 1
ATOM 1837 O O . ALA A 1 226 ? -16.621 -14.967 26.003 1.00 94.06 226 ALA A O 1
ATOM 1838 N N . PRO A 1 227 ? -16.389 -16.422 24.292 1.00 94.44 227 PRO A N 1
ATOM 1839 C CA . PRO A 1 227 ? -17.630 -16.029 23.613 1.00 94.44 227 PRO A CA 1
ATOM 1840 C C . PRO A 1 227 ? -18.870 -16.041 24.516 1.00 94.44 227 PRO A C 1
ATOM 1842 O O . PRO A 1 227 ? -19.659 -15.098 24.497 1.00 94.44 227 PRO A O 1
ATOM 1845 N N . ASP A 1 228 ? -19.003 -17.055 25.375 1.00 95.56 228 ASP A N 1
ATOM 1846 C CA . ASP A 1 228 ? -20.132 -17.167 26.307 1.00 95.56 228 ASP A CA 1
ATOM 1847 C C . ASP A 1 228 ? -20.125 -16.068 27.376 1.00 95.56 228 ASP A C 1
ATOM 1849 O O . ASP A 1 228 ? -21.179 -15.576 27.784 1.00 95.56 228 ASP A O 1
ATOM 1853 N N . GLN A 1 229 ? -18.938 -15.671 27.850 1.00 96.19 229 GLN A N 1
ATOM 1854 C CA . GLN A 1 229 ? -18.800 -14.585 28.823 1.00 96.19 229 GLN A CA 1
ATOM 1855 C C . GLN A 1 229 ? -19.099 -13.233 28.174 1.00 96.19 229 GLN A C 1
ATOM 1857 O O . GLN A 1 229 ? -19.805 -12.420 28.769 1.00 96.19 229 GLN A O 1
ATOM 1862 N N . TRP A 1 230 ? -18.628 -13.023 26.941 1.00 97.00 230 TRP A N 1
ATOM 1863 C CA . TRP A 1 230 ? -18.947 -11.832 26.158 1.00 97.00 230 TRP A CA 1
ATOM 1864 C C . TRP A 1 230 ? -20.450 -11.715 25.905 1.00 97.00 230 TRP A C 1
ATOM 1866 O O . TRP A 1 230 ? -21.040 -10.675 26.180 1.00 97.00 230 TRP A O 1
ATOM 1876 N N . HIS A 1 231 ? -21.108 -12.798 25.487 1.00 96.31 231 HIS A N 1
ATOM 1877 C CA . HIS A 1 231 ? -22.552 -12.799 25.265 1.00 96.31 231 HIS A CA 1
ATOM 1878 C C . HIS A 1 231 ? -23.342 -12.469 26.542 1.00 96.31 231 HIS A C 1
ATOM 1880 O O . HIS A 1 231 ? -24.231 -11.616 26.522 1.00 96.31 231 HIS A O 1
ATOM 1886 N N . LYS A 1 232 ? -22.985 -13.076 27.684 1.00 97.44 232 LYS A N 1
ATOM 1887 C CA . LYS A 1 232 ? -23.595 -12.744 28.986 1.00 97.44 232 LYS A CA 1
ATOM 1888 C C . LYS A 1 232 ? -23.400 -11.272 29.354 1.00 97.44 232 LYS A C 1
ATOM 1890 O O . LYS A 1 232 ? -24.334 -10.642 29.848 1.00 97.44 232 LYS A O 1
ATOM 1895 N N . LEU A 1 233 ? -22.214 -10.722 29.093 1.00 97.50 233 LEU A N 1
ATOM 1896 C CA . LEU A 1 233 ? -21.921 -9.309 29.313 1.00 97.50 233 LEU A CA 1
ATOM 1897 C C . LEU A 1 233 ? -22.782 -8.404 28.420 1.00 97.50 233 LEU A C 1
ATOM 1899 O O . LEU A 1 233 ? -23.365 -7.448 28.921 1.00 97.50 233 LEU A O 1
ATOM 1903 N N . LEU A 1 234 ? -22.933 -8.722 27.133 1.00 97.31 234 LEU A N 1
ATOM 1904 C CA . LEU A 1 234 ? -23.794 -7.967 26.217 1.00 97.31 234 LEU A CA 1
ATOM 1905 C C . LEU A 1 234 ? -25.256 -7.945 26.681 1.00 97.31 234 LEU A C 1
ATOM 1907 O O . LEU A 1 234 ? -25.889 -6.889 26.663 1.00 97.31 234 LEU A O 1
ATOM 1911 N N . LEU A 1 235 ? -25.784 -9.081 27.148 1.00 97.06 235 LEU A N 1
ATOM 1912 C CA . LEU A 1 235 ? -27.136 -9.153 27.710 1.00 97.06 235 LEU A CA 1
ATOM 1913 C C . LEU A 1 235 ? -27.276 -8.286 28.966 1.00 97.06 235 LEU A C 1
ATOM 1915 O O . LEU A 1 235 ? -28.264 -7.567 29.102 1.00 97.06 235 LEU A O 1
ATOM 1919 N N . LEU A 1 236 ? -26.278 -8.305 29.852 1.00 96.50 236 LEU A N 1
ATOM 1920 C CA . LEU A 1 236 ? -26.249 -7.455 31.040 1.00 96.50 236 LEU A CA 1
ATOM 1921 C C . LEU A 1 236 ? -26.221 -5.961 30.669 1.00 96.50 236 LEU A C 1
ATOM 1923 O O . LEU A 1 236 ? -27.003 -5.181 31.213 1.00 96.50 236 LEU A O 1
ATOM 1927 N N . LEU A 1 237 ? -25.367 -5.558 29.723 1.00 96.06 237 LEU A N 1
ATOM 1928 C CA . LEU A 1 237 ? -25.294 -4.176 29.235 1.00 96.06 237 LEU A CA 1
ATOM 1929 C C . LEU A 1 237 ? -26.613 -3.739 28.586 1.00 96.06 237 LEU A C 1
ATOM 1931 O O . LEU A 1 237 ? -27.091 -2.636 28.854 1.00 96.06 237 LEU A O 1
ATOM 1935 N N . LYS A 1 238 ? -27.242 -4.616 27.792 1.00 96.62 238 LYS A N 1
ATOM 1936 C CA . LYS A 1 238 ? -28.574 -4.390 27.210 1.00 96.62 238 LYS A CA 1
ATOM 1937 C C . LYS A 1 238 ? -29.616 -4.144 28.296 1.00 96.62 238 LYS A C 1
ATOM 1939 O O . LYS A 1 238 ? -30.432 -3.231 28.178 1.00 96.62 238 LYS A O 1
ATOM 1944 N N . ASP A 1 239 ? -29.589 -4.955 29.347 1.00 96.69 239 ASP A N 1
ATOM 1945 C CA . ASP A 1 239 ? -30.565 -4.926 30.431 1.00 96.69 239 ASP A CA 1
ATOM 1946 C C . ASP A 1 239 ? -30.449 -3.665 31.310 1.00 96.69 239 ASP A C 1
ATOM 1948 O O . ASP A 1 239 ? -31.472 -3.099 31.717 1.00 96.69 239 ASP A O 1
ATOM 1952 N N . VAL A 1 240 ? -29.217 -3.186 31.536 1.00 95.94 240 VAL A N 1
ATOM 1953 C CA . VAL A 1 240 ? -28.908 -1.908 32.207 1.00 95.94 240 VAL A CA 1
ATOM 1954 C C . VAL A 1 240 ? -29.248 -0.709 31.328 1.00 95.94 240 VAL A C 1
ATOM 1956 O O . VAL A 1 240 ? -29.844 0.252 31.812 1.00 95.94 240 VAL A O 1
ATOM 1959 N N . ARG A 1 241 ? -28.934 -0.758 30.028 1.00 94.81 241 ARG A N 1
ATOM 1960 C CA . ARG A 1 241 ? -29.302 0.306 29.081 1.00 94.81 241 ARG A CA 1
ATOM 1961 C C . ARG A 1 241 ? -30.818 0.480 29.025 1.00 94.81 241 ARG A C 1
ATOM 1963 O O . ARG A 1 241 ? -31.313 1.590 29.190 1.00 94.81 241 ARG A O 1
ATOM 1970 N N . LYS A 1 242 ? -31.565 -0.620 28.871 1.00 95.38 242 LYS A N 1
ATOM 1971 C CA . LYS A 1 242 ? -33.037 -0.609 28.827 1.00 95.38 242 LYS A CA 1
ATOM 1972 C C . LYS A 1 242 ? -33.683 -0.081 30.105 1.00 95.38 242 LYS A C 1
ATOM 1974 O O . LYS A 1 242 ? -34.780 0.461 30.033 1.00 95.38 242 LYS A O 1
ATOM 1979 N N . SER A 1 243 ? -33.048 -0.248 31.266 1.00 96.50 243 SER A N 1
ATOM 1980 C CA . SER A 1 243 ? -33.600 0.287 32.513 1.00 96.50 243 SER A CA 1
ATOM 1981 C C . SER A 1 243 ? -33.403 1.797 32.660 1.00 96.50 243 SER A C 1
ATOM 1983 O O . SER A 1 243 ? -34.007 2.379 33.558 1.00 96.50 243 SER A O 1
ATOM 1985 N N . GLY A 1 244 ? -32.529 2.420 31.860 1.00 95.69 244 GLY A N 1
ATOM 1986 C CA . GLY A 1 244 ? -32.211 3.848 31.934 1.00 95.69 244 GLY A CA 1
ATOM 1987 C C . GLY A 1 244 ? -31.558 4.292 33.249 1.00 95.69 244 GLY A C 1
ATOM 1988 O O . GLY A 1 244 ? -31.437 5.494 33.490 1.00 95.69 244 GLY A O 1
ATOM 1989 N N . ILE A 1 245 ? -31.151 3.358 34.123 1.00 97.50 245 ILE A N 1
ATOM 1990 C CA . ILE A 1 245 ? -30.735 3.682 35.498 1.00 97.50 245 ILE A CA 1
ATOM 1991 C C . ILE A 1 245 ? -29.548 4.647 35.523 1.00 97.50 245 ILE A C 1
ATOM 1993 O O . ILE A 1 245 ? -29.608 5.663 36.208 1.00 97.50 245 ILE A O 1
ATOM 1997 N N . LEU A 1 246 ? -28.501 4.367 34.744 1.00 97.25 246 LEU A N 1
ATOM 1998 C CA . LEU A 1 246 ? -27.265 5.150 34.759 1.00 97.25 246 LEU A CA 1
ATOM 1999 C C . LEU A 1 246 ? -27.486 6.574 34.237 1.00 97.25 246 LEU A C 1
ATOM 2001 O O . LEU A 1 246 ? -27.007 7.524 34.847 1.00 97.25 246 LEU A O 1
ATOM 2005 N N . GLU A 1 247 ? -28.273 6.755 33.174 1.00 96.50 247 GLU A N 1
ATOM 2006 C CA . GLU A 1 247 ? -28.594 8.102 32.691 1.00 96.50 247 GLU A CA 1
ATOM 2007 C C . GLU A 1 247 ? -29.443 8.886 33.692 1.00 96.50 247 GLU A C 1
ATOM 2009 O O . GLU A 1 247 ? -29.202 10.066 33.939 1.00 96.50 247 GLU A O 1
ATOM 2014 N N . THR A 1 248 ? -30.422 8.218 34.305 1.00 97.19 248 THR A N 1
ATOM 2015 C CA . THR A 1 248 ? -31.296 8.821 35.319 1.00 97.19 248 THR A CA 1
ATOM 2016 C C . THR A 1 248 ? -30.489 9.249 36.546 1.00 97.19 248 THR A C 1
ATOM 2018 O O . THR A 1 248 ? -30.739 10.318 37.107 1.00 97.19 248 THR A O 1
ATOM 2021 N N . MET A 1 249 ? -29.480 8.459 36.936 1.00 97.38 249 MET A N 1
ATOM 2022 C CA . MET A 1 249 ? -28.531 8.821 37.991 1.00 97.38 249 MET A CA 1
ATOM 2023 C C . MET A 1 249 ? -27.779 10.104 37.638 1.00 97.38 249 MET A C 1
ATOM 2025 O O . MET A 1 249 ? -27.747 11.012 38.463 1.00 97.38 249 MET A O 1
ATOM 2029 N N . ILE A 1 250 ? -27.241 10.223 36.421 1.00 97.62 250 ILE A N 1
ATOM 2030 C CA . ILE A 1 250 ? -26.503 11.420 35.987 1.00 97.62 250 ILE A CA 1
ATOM 2031 C C . ILE A 1 250 ? -27.399 12.653 35.942 1.00 97.62 250 ILE A C 1
ATOM 2033 O O . ILE A 1 250 ? -27.046 13.682 36.515 1.00 97.62 250 ILE A O 1
ATOM 2037 N N . ARG A 1 251 ? -28.600 12.540 35.361 1.00 97.00 251 ARG A N 1
ATOM 2038 C CA . ARG A 1 251 ? -29.596 13.627 35.357 1.00 97.00 251 ARG A CA 1
ATOM 2039 C C . ARG A 1 251 ? -29.894 14.128 36.770 1.00 97.00 251 ARG A C 1
ATOM 2041 O O . ARG A 1 251 ? -30.050 15.333 36.974 1.00 97.00 251 ARG A O 1
ATOM 2048 N N . HIS A 1 252 ? -29.976 13.211 37.737 1.00 96.56 252 HIS A N 1
ATOM 2049 C CA . HIS A 1 252 ? -30.242 13.543 39.131 1.00 96.56 252 HIS A CA 1
ATOM 2050 C C . HIS A 1 252 ? -29.025 14.156 39.843 1.00 96.56 252 HIS A C 1
ATOM 2052 O O . HIS A 1 252 ? -29.174 15.203 40.470 1.00 96.56 252 HIS A O 1
ATOM 2058 N N . ILE A 1 253 ? -27.843 13.537 39.733 1.00 96.31 253 ILE A N 1
ATOM 2059 C CA . ILE A 1 253 ? -26.587 13.998 40.354 1.00 96.31 253 ILE A CA 1
ATOM 2060 C C . ILE A 1 253 ? -26.231 15.403 39.859 1.00 96.31 253 ILE A C 1
ATOM 2062 O O . ILE A 1 253 ? -26.017 16.303 40.666 1.00 96.31 253 ILE A O 1
ATOM 2066 N N . ASP A 1 254 ? -26.258 15.616 38.545 1.00 96.19 254 ASP A N 1
ATOM 2067 C CA . ASP A 1 254 ? -25.880 16.891 37.931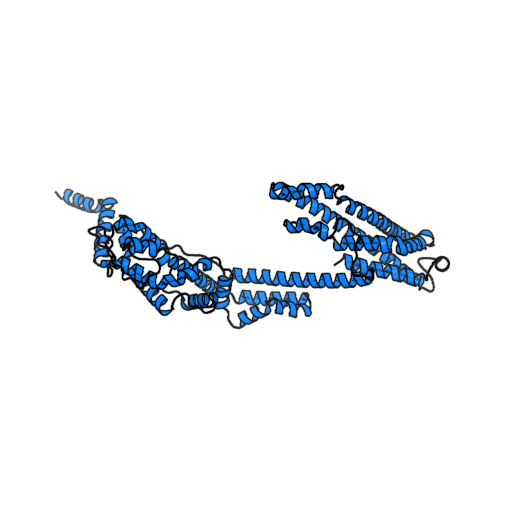 1.00 96.19 254 ASP A CA 1
ATOM 2068 C C . ASP A 1 254 ? -27.009 17.929 37.956 1.00 96.19 254 ASP A C 1
ATOM 2070 O O . ASP A 1 254 ? -26.824 19.069 37.523 1.00 96.19 254 ASP A O 1
ATOM 2074 N N . GLN A 1 255 ? -28.205 17.536 38.405 1.00 93.94 255 GLN A N 1
ATOM 2075 C CA . GLN A 1 255 ? -29.418 18.353 38.358 1.00 93.94 255 GLN A CA 1
ATOM 2076 C C . GLN A 1 255 ? -29.725 18.888 36.945 1.00 93.94 255 GLN A C 1
ATOM 2078 O O . GLN A 1 255 ? -30.176 20.030 36.772 1.00 93.94 255 GLN A O 1
ATOM 2083 N N . LYS A 1 256 ? -29.488 18.047 35.932 1.00 94.06 256 LYS A N 1
ATOM 2084 C CA . LYS A 1 256 ? -29.723 18.309 34.505 1.00 94.06 256 LYS A CA 1
ATOM 2085 C C . LYS A 1 256 ? -30.743 17.299 33.963 1.00 94.06 256 LYS A C 1
ATOM 2087 O O . LYS A 1 256 ? -30.340 16.270 33.426 1.00 94.06 256 LYS A O 1
ATOM 2092 N N . PRO A 1 257 ? -32.059 17.568 34.079 1.00 91.12 257 PRO A N 1
ATOM 2093 C CA . PRO A 1 257 ? -33.094 16.598 33.714 1.00 91.12 257 PRO A CA 1
ATOM 2094 C C . PRO A 1 257 ? -33.078 16.152 32.252 1.00 91.12 257 PRO A C 1
ATOM 2096 O O . PRO A 1 257 ? -33.512 15.046 31.956 1.00 91.12 257 PRO A O 1
ATOM 2099 N N . ASP A 1 258 ? -32.577 17.005 31.359 1.00 90.88 258 ASP A N 1
ATOM 2100 C CA . ASP A 1 258 ? -32.631 16.787 29.910 1.00 90.88 258 ASP A CA 1
ATOM 2101 C C . ASP A 1 258 ? -31.327 16.198 29.349 1.00 90.88 258 ASP A C 1
ATOM 2103 O O . ASP A 1 258 ? -31.190 16.028 28.142 1.00 90.88 258 ASP A O 1
ATOM 2107 N N . TRP A 1 259 ? -30.355 15.888 30.215 1.00 94.38 259 TRP A N 1
ATOM 2108 C CA . TRP A 1 259 ? -29.089 15.292 29.795 1.00 94.38 259 TRP A CA 1
ATOM 2109 C C . TRP A 1 259 ? -29.299 13.888 29.208 1.00 94.38 259 TRP A C 1
ATOM 2111 O O . TRP A 1 259 ? -30.070 13.090 29.742 1.00 94.38 259 TRP A O 1
ATOM 2121 N N . GLN A 1 260 ? -28.591 13.561 28.133 1.00 90.81 260 GLN A N 1
ATOM 2122 C CA . GLN A 1 260 ? -28.600 12.239 27.505 1.00 90.81 260 GLN A CA 1
ATOM 2123 C C . GLN A 1 260 ? -27.173 11.844 27.139 1.00 90.81 260 GLN A C 1
ATOM 2125 O O . GLN A 1 260 ? -26.350 12.714 26.842 1.00 90.81 260 GLN A O 1
ATOM 2130 N N . SER A 1 261 ? -26.882 10.544 27.166 1.00 90.94 261 SER A N 1
ATOM 2131 C CA . SER A 1 261 ? -25.589 10.052 26.705 1.00 90.94 261 SER A CA 1
ATOM 2132 C C . SER A 1 261 ? -25.518 10.087 25.178 1.00 90.94 261 SER A C 1
ATOM 2134 O O . SER A 1 261 ? -26.469 9.716 24.491 1.00 90.94 261 SER A O 1
ATOM 2136 N N . LEU A 1 262 ? -24.372 10.515 24.650 1.00 88.94 262 LEU A N 1
ATOM 2137 C CA . LEU A 1 262 ? -24.063 10.467 23.226 1.00 88.94 262 LEU A CA 1
ATOM 2138 C C . LEU A 1 262 ? -22.905 9.483 23.022 1.00 88.94 262 LEU A C 1
ATOM 2140 O O . LEU A 1 262 ? -21.778 9.800 23.402 1.00 88.94 262 LEU A O 1
ATOM 2144 N N . PRO A 1 263 ? -23.147 8.285 22.462 1.00 88.94 263 PRO A N 1
ATOM 2145 C CA . PRO A 1 263 ? -22.077 7.328 22.224 1.00 88.94 263 PRO A CA 1
ATOM 2146 C C . PRO A 1 263 ? -21.112 7.845 21.158 1.00 88.94 263 PRO A C 1
ATOM 2148 O O . PRO A 1 263 ? -21.522 8.418 20.145 1.00 88.94 263 PRO A O 1
ATOM 2151 N N . LYS A 1 264 ? -19.821 7.576 21.348 1.00 83.19 264 LYS A N 1
ATOM 2152 C CA . LYS A 1 264 ? -18.803 7.864 20.339 1.00 83.19 264 LYS A CA 1
ATOM 2153 C C . LYS A 1 264 ? -18.638 6.654 19.426 1.00 83.19 264 LYS A C 1
ATOM 2155 O O . LYS A 1 264 ? -17.937 5.709 19.765 1.00 83.19 264 LYS A O 1
ATOM 2160 N N . LEU A 1 265 ? -19.280 6.692 18.263 1.00 92.06 265 LEU A N 1
ATOM 2161 C CA . LEU A 1 265 ? -19.228 5.597 17.298 1.00 92.06 265 LEU A CA 1
ATOM 2162 C C . LEU A 1 265 ? -18.065 5.781 16.306 1.00 92.06 265 LEU A C 1
ATOM 2164 O O . LEU A 1 265 ? -17.928 6.857 15.717 1.00 92.06 265 LEU A O 1
ATOM 2168 N N . PRO A 1 266 ? -17.222 4.756 16.105 1.00 94.06 266 PRO A N 1
ATOM 2169 C CA . PRO A 1 266 ? -16.320 4.676 14.963 1.00 94.06 266 PRO A CA 1
ATOM 2170 C C . PRO A 1 266 ? -17.096 4.687 13.637 1.00 94.06 266 PRO A C 1
ATOM 2172 O O . PRO A 1 266 ? -18.211 4.173 13.565 1.00 94.06 266 PRO A O 1
ATOM 2175 N N . ASN A 1 267 ? -16.495 5.259 12.593 1.00 94.44 267 ASN A N 1
ATOM 2176 C CA . ASN A 1 267 ? -17.048 5.275 11.237 1.00 94.44 267 ASN A CA 1
ATOM 2177 C C . ASN A 1 267 ? -15.938 5.011 10.212 1.00 94.44 267 ASN A C 1
ATOM 2179 O O . ASN A 1 267 ? -15.517 5.895 9.466 1.00 94.44 267 ASN A O 1
ATOM 2183 N N . GLU A 1 268 ? -15.379 3.807 10.266 1.00 95.44 268 GLU A N 1
ATOM 2184 C CA . GLU A 1 268 ? -14.337 3.357 9.348 1.00 95.44 268 GLU A CA 1
ATOM 2185 C C . GLU A 1 268 ? -14.943 2.602 8.164 1.00 95.44 268 GLU A C 1
ATOM 2187 O O . GLU A 1 268 ? -15.771 1.712 8.358 1.00 95.44 268 GLU A O 1
ATOM 2192 N N . HIS A 1 269 ? -14.446 2.920 6.967 1.00 94.75 269 HIS A N 1
ATOM 2193 C CA . HIS A 1 269 ? -14.775 2.247 5.711 1.00 94.75 269 HIS A CA 1
ATOM 2194 C C . HIS A 1 269 ? -13.555 1.472 5.216 1.00 94.75 269 HIS A C 1
ATOM 2196 O O . HIS A 1 269 ? -12.546 2.063 4.814 1.00 94.75 269 HIS A O 1
ATOM 2202 N N . ILE A 1 270 ? -13.600 0.144 5.316 1.00 96.00 270 ILE A N 1
ATOM 2203 C CA . ILE A 1 270 ? -12.447 -0.723 5.049 1.00 96.00 270 ILE A CA 1
ATOM 2204 C C . ILE A 1 270 ? -12.632 -1.605 3.816 1.00 96.00 270 ILE A C 1
ATOM 2206 O O . ILE A 1 270 ? -11.625 -1.969 3.206 1.00 96.00 270 ILE A O 1
ATOM 2210 N N . ALA A 1 271 ? -13.872 -1.919 3.429 1.00 93.81 271 ALA A N 1
ATOM 2211 C CA . ALA A 1 271 ? -14.152 -2.813 2.306 1.00 93.81 271 ALA A CA 1
ATOM 2212 C C . ALA A 1 271 ? -13.643 -2.245 0.969 1.00 93.81 271 ALA A C 1
ATOM 2214 O O . ALA A 1 271 ? -12.854 -2.883 0.275 1.00 93.81 271 ALA A O 1
ATOM 2215 N N . GLU A 1 272 ? -14.006 -1.004 0.636 1.00 90.88 272 GLU A N 1
ATOM 2216 C CA . GLU A 1 272 ? -13.562 -0.356 -0.608 1.00 90.88 272 GLU A CA 1
ATOM 2217 C C . GLU A 1 272 ? -12.044 -0.135 -0.622 1.00 90.88 272 GLU A C 1
ATOM 2219 O O . GLU A 1 272 ? -11.356 -0.414 -1.609 1.00 90.88 272 GLU A O 1
ATOM 2224 N N . LYS A 1 273 ? -11.502 0.293 0.524 1.00 92.88 273 LYS A N 1
ATOM 2225 C CA . LYS A 1 273 ? -10.071 0.546 0.695 1.00 92.88 273 LYS A CA 1
ATOM 2226 C C . LYS A 1 273 ? -9.230 -0.716 0.502 1.00 92.88 273 LYS A C 1
ATOM 2228 O O . LYS A 1 273 ? -8.095 -0.629 0.037 1.00 92.88 273 LYS A O 1
ATOM 2233 N N . TYR A 1 274 ? -9.763 -1.891 0.836 1.00 94.31 274 TYR A N 1
ATOM 2234 C CA . TYR A 1 274 ? -9.090 -3.163 0.581 1.00 94.31 274 TYR A CA 1
ATOM 2235 C C . TYR A 1 274 ? -8.842 -3.388 -0.915 1.00 94.31 274 TYR A C 1
ATOM 2237 O O . TYR A 1 274 ? -7.723 -3.725 -1.301 1.00 94.31 274 TYR A O 1
ATOM 2245 N N . ILE A 1 275 ? -9.849 -3.148 -1.762 1.00 91.06 275 ILE A N 1
ATOM 2246 C CA . ILE A 1 275 ? -9.733 -3.334 -3.216 1.00 91.06 275 ILE A CA 1
ATOM 2247 C C . ILE A 1 275 ? -8.690 -2.371 -3.795 1.00 91.06 275 ILE A C 1
ATOM 2249 O O . ILE A 1 275 ? -7.854 -2.774 -4.608 1.00 91.06 275 ILE A O 1
ATOM 2253 N N . GLU A 1 276 ? -8.710 -1.108 -3.360 1.00 92.12 276 GLU A N 1
ATOM 2254 C CA . GLU A 1 276 ? -7.726 -0.106 -3.777 1.00 92.12 276 GLU A CA 1
ATOM 2255 C C . GLU A 1 276 ? -6.303 -0.514 -3.376 1.00 92.12 276 GLU A C 1
ATOM 2257 O O . GLU A 1 276 ? -5.406 -0.552 -4.222 1.00 92.12 276 GLU A O 1
ATOM 2262 N N . ASN A 1 277 ? -6.107 -0.899 -2.112 1.00 93.00 277 ASN A N 1
ATOM 2263 C CA . ASN A 1 277 ? -4.810 -1.351 -1.616 1.00 93.00 277 ASN A CA 1
ATOM 2264 C C . ASN A 1 277 ? -4.307 -2.575 -2.387 1.00 93.00 277 ASN A C 1
ATOM 2266 O O . ASN A 1 277 ? -3.142 -2.608 -2.781 1.00 93.00 277 ASN A O 1
ATOM 2270 N N . LYS A 1 278 ? -5.183 -3.549 -2.669 1.00 93.50 278 LYS A N 1
ATOM 2271 C CA . LYS A 1 278 ? -4.803 -4.748 -3.423 1.00 93.50 278 LYS A CA 1
ATOM 2272 C C . LYS A 1 278 ? -4.409 -4.418 -4.863 1.00 93.50 278 LYS A C 1
ATOM 2274 O O . LYS A 1 278 ? -3.488 -5.022 -5.408 1.00 93.50 278 LYS A O 1
ATOM 2279 N N . ARG A 1 279 ? -5.056 -3.424 -5.481 1.00 93.81 279 ARG A N 1
ATOM 2280 C CA . ARG A 1 279 ? -4.670 -2.919 -6.808 1.00 93.81 279 ARG A CA 1
ATOM 2281 C C . ARG A 1 279 ? -3.289 -2.268 -6.791 1.00 93.81 279 ARG A C 1
ATOM 2283 O O . ARG A 1 279 ? -2.510 -2.498 -7.713 1.00 93.81 279 ARG A O 1
ATOM 2290 N N . ILE A 1 280 ? -2.986 -1.473 -5.764 1.00 94.44 280 ILE A N 1
ATOM 2291 C CA . ILE A 1 280 ? -1.669 -0.842 -5.589 1.00 94.44 280 ILE A CA 1
ATOM 2292 C C . ILE A 1 280 ? -0.583 -1.910 -5.401 1.00 94.44 280 ILE A C 1
ATOM 2294 O O . ILE A 1 280 ? 0.445 -1.847 -6.070 1.00 94.44 280 ILE A O 1
ATOM 2298 N N . GLU A 1 281 ? -0.835 -2.905 -4.549 1.00 93.69 281 GLU A N 1
ATOM 2299 C CA . GLU A 1 281 ? 0.071 -4.030 -4.292 1.00 93.69 281 GLU A CA 1
ATOM 2300 C C . GLU A 1 281 ? 0.403 -4.793 -5.583 1.00 93.69 281 GLU A C 1
ATOM 2302 O O . GLU A 1 281 ? 1.565 -4.888 -5.970 1.00 93.69 281 GLU A O 1
ATOM 2307 N N . VAL A 1 282 ? -0.616 -5.255 -6.316 1.00 95.56 282 VAL A N 1
ATOM 2308 C CA . VAL A 1 282 ? -0.419 -5.997 -7.574 1.00 95.56 282 VAL A CA 1
ATOM 2309 C C . VAL A 1 282 ? 0.272 -5.138 -8.631 1.00 95.56 282 VAL A C 1
ATOM 2311 O O . VAL A 1 282 ? 1.107 -5.639 -9.382 1.00 95.56 282 VAL A O 1
ATOM 2314 N N . LYS A 1 283 ? -0.035 -3.837 -8.700 1.00 94.31 283 LYS A N 1
ATOM 2315 C CA . LYS A 1 283 ? 0.652 -2.926 -9.621 1.00 94.31 283 LYS A CA 1
ATOM 2316 C C . LYS A 1 283 ? 2.151 -2.849 -9.318 1.00 94.31 283 LYS A C 1
ATOM 2318 O O . LYS A 1 283 ? 2.941 -2.902 -10.253 1.00 94.31 283 LYS A O 1
ATOM 2323 N N . ALA A 1 284 ? 2.539 -2.773 -8.045 1.00 93.75 284 ALA A N 1
ATOM 2324 C CA . ALA A 1 284 ? 3.948 -2.752 -7.655 1.00 93.75 284 ALA A CA 1
ATOM 2325 C C . ALA A 1 284 ? 4.689 -4.037 -8.076 1.00 93.75 284 ALA A C 1
ATOM 2327 O O . ALA A 1 284 ? 5.824 -3.967 -8.554 1.00 93.75 284 ALA A O 1
ATOM 2328 N N . VAL A 1 285 ? 4.029 -5.196 -7.977 1.00 94.88 285 VAL A N 1
ATOM 2329 C CA . VAL A 1 285 ? 4.561 -6.470 -8.489 1.00 94.88 285 VAL A CA 1
ATOM 2330 C C . VAL A 1 285 ? 4.735 -6.411 -10.011 1.00 94.88 285 VAL A C 1
ATOM 2332 O O . VAL A 1 285 ? 5.815 -6.697 -10.527 1.00 94.88 285 VAL A O 1
ATOM 2335 N N . VAL A 1 286 ? 3.712 -5.966 -10.749 1.00 94.00 286 VAL A N 1
ATOM 2336 C CA . VAL A 1 286 ? 3.786 -5.824 -12.216 1.00 94.00 286 VAL A CA 1
ATOM 2337 C C . VAL A 1 286 ? 4.925 -4.892 -12.634 1.00 94.00 286 VAL A C 1
ATOM 2339 O O . VAL A 1 286 ? 5.694 -5.240 -13.531 1.00 94.00 286 VAL A O 1
ATOM 2342 N N . ASP A 1 287 ? 5.071 -3.741 -11.978 1.00 90.81 287 ASP A N 1
ATOM 2343 C CA . ASP A 1 287 ? 6.143 -2.782 -12.256 1.00 90.81 287 ASP A CA 1
ATOM 2344 C C . ASP A 1 287 ? 7.529 -3.415 -12.016 1.00 90.81 287 ASP A C 1
ATOM 2346 O O . ASP A 1 287 ? 8.450 -3.230 -12.818 1.00 90.81 287 ASP A O 1
ATOM 2350 N N . THR A 1 288 ? 7.669 -4.236 -10.971 1.00 92.38 288 THR A N 1
ATOM 2351 C CA . THR A 1 288 ? 8.897 -4.993 -10.674 1.00 92.38 288 THR A CA 1
ATOM 2352 C C . THR A 1 288 ? 9.231 -5.991 -11.786 1.00 92.38 288 THR A C 1
ATOM 2354 O O . THR A 1 288 ? 10.357 -5.995 -12.293 1.00 92.38 288 THR A O 1
ATOM 2357 N N . ILE A 1 289 ? 8.248 -6.773 -12.245 1.00 91.25 289 ILE A N 1
ATOM 2358 C CA . ILE A 1 289 ? 8.421 -7.743 -13.339 1.00 91.25 289 ILE A CA 1
ATOM 2359 C C . ILE A 1 289 ? 8.795 -7.035 -14.650 1.00 91.25 289 ILE A C 1
ATOM 2361 O O . ILE A 1 289 ? 9.703 -7.469 -15.369 1.00 91.25 289 ILE A O 1
ATOM 2365 N N . VAL A 1 290 ? 8.115 -5.931 -14.978 1.00 88.81 290 VAL A N 1
ATOM 2366 C CA . VAL A 1 290 ? 8.402 -5.129 -16.178 1.00 88.81 290 VAL A CA 1
ATOM 2367 C C . VAL A 1 290 ? 9.842 -4.623 -16.150 1.00 88.81 290 VAL A C 1
ATOM 2369 O O . VAL A 1 290 ? 10.561 -4.773 -17.141 1.00 88.81 290 VAL A O 1
ATOM 2372 N N . ASN A 1 291 ? 10.288 -4.081 -15.017 1.00 88.94 291 ASN A N 1
ATOM 2373 C CA . ASN A 1 291 ? 11.651 -3.582 -14.858 1.00 88.94 291 ASN A CA 1
ATOM 2374 C C . ASN A 1 291 ? 12.695 -4.702 -14.960 1.00 88.94 291 ASN A C 1
ATOM 2376 O O . ASN A 1 291 ? 13.695 -4.541 -15.661 1.00 88.94 291 ASN A O 1
ATOM 2380 N N . ALA A 1 292 ? 12.450 -5.861 -14.342 1.00 89.81 292 ALA A N 1
ATOM 2381 C CA . ALA A 1 292 ? 13.337 -7.018 -14.444 1.00 89.81 292 ALA A CA 1
ATOM 2382 C C . ALA A 1 292 ? 13.504 -7.485 -15.901 1.00 89.81 292 ALA A C 1
ATOM 2384 O O . ALA A 1 292 ? 14.627 -7.710 -16.361 1.00 89.81 292 ALA A O 1
ATOM 2385 N N . LYS A 1 293 ? 12.405 -7.556 -16.665 1.00 87.38 293 LYS A N 1
ATOM 2386 C CA . LYS A 1 293 ? 12.446 -7.962 -18.077 1.00 87.38 293 LYS A CA 1
ATOM 2387 C C . LYS A 1 293 ? 13.166 -6.942 -18.960 1.00 87.38 293 LYS A C 1
ATOM 2389 O O . LYS A 1 293 ? 13.959 -7.340 -19.814 1.00 87.38 293 LYS A O 1
ATOM 2394 N N . LYS A 1 294 ? 12.933 -5.642 -18.741 1.00 87.56 294 LYS A N 1
ATOM 2395 C CA . LYS A 1 294 ? 13.668 -4.569 -19.434 1.00 87.56 294 LYS A CA 1
ATOM 2396 C C . LYS A 1 294 ? 15.170 -4.670 -19.180 1.00 87.56 294 LYS A C 1
ATOM 2398 O O .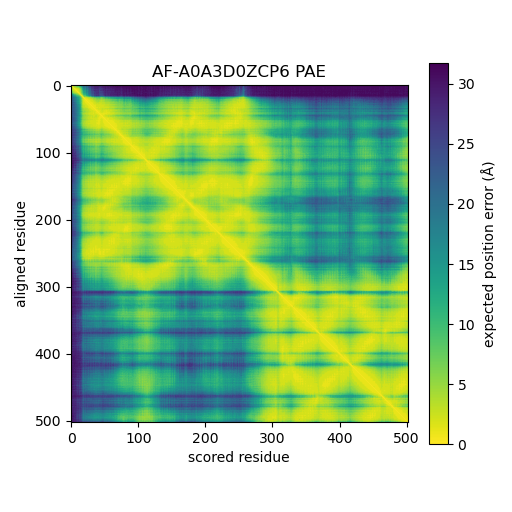 LYS A 1 294 ? 15.947 -4.679 -20.129 1.00 87.56 294 LYS A O 1
ATOM 2403 N N . ASN A 1 295 ? 15.573 -4.832 -17.921 1.00 87.94 295 ASN A N 1
ATOM 2404 C CA . ASN A 1 295 ? 16.981 -4.972 -17.548 1.00 87.94 295 ASN A CA 1
ATOM 2405 C C . ASN A 1 295 ? 17.619 -6.226 -18.163 1.00 87.94 295 ASN A C 1
ATOM 2407 O O . ASN A 1 295 ? 18.742 -6.165 -18.660 1.00 87.94 295 ASN A O 1
ATOM 2411 N N . ALA A 1 296 ? 16.898 -7.351 -18.200 1.00 89.50 296 ALA A N 1
ATOM 2412 C CA . ALA A 1 296 ? 17.368 -8.560 -18.873 1.00 89.50 296 ALA A CA 1
ATOM 2413 C C . ALA A 1 296 ? 17.592 -8.330 -20.379 1.00 89.50 296 ALA A C 1
ATOM 2415 O O . ALA A 1 296 ? 18.620 -8.743 -20.917 1.00 89.50 296 ALA A O 1
ATOM 2416 N N . GLN A 1 297 ? 16.674 -7.628 -21.050 1.00 89.94 297 GLN A N 1
ATOM 2417 C CA . GLN A 1 297 ? 16.812 -7.283 -22.466 1.00 89.94 297 GLN A CA 1
ATOM 2418 C C . GLN A 1 297 ? 17.994 -6.333 -22.719 1.00 89.94 297 GLN A C 1
ATOM 2420 O O . GLN A 1 297 ? 18.769 -6.566 -23.648 1.00 89.94 297 GLN A O 1
ATOM 2425 N N . ILE A 1 298 ? 18.179 -5.314 -21.871 1.00 89.25 298 ILE A N 1
ATOM 2426 C CA . ILE A 1 298 ? 19.346 -4.420 -21.921 1.00 89.25 298 ILE A CA 1
ATOM 2427 C C . ILE A 1 298 ? 20.635 -5.238 -21.800 1.00 89.25 298 ILE A C 1
ATOM 2429 O O . ILE A 1 298 ? 21.520 -5.093 -22.634 1.00 89.25 298 ILE A O 1
ATOM 2433 N N . ASN A 1 299 ? 20.725 -6.161 -20.840 1.00 89.00 299 ASN A N 1
ATOM 2434 C CA . ASN A 1 299 ? 21.920 -6.986 -20.638 1.00 89.00 299 ASN A CA 1
ATOM 2435 C C . ASN A 1 299 ? 22.278 -7.850 -21.861 1.00 89.00 299 ASN A C 1
ATOM 2437 O O . ASN A 1 299 ? 23.459 -8.015 -22.175 1.00 89.00 299 ASN A O 1
ATOM 2441 N N . VAL A 1 300 ? 21.279 -8.388 -22.570 1.00 91.25 300 VAL A N 1
ATOM 2442 C CA . VAL A 1 300 ? 21.499 -9.124 -23.829 1.00 91.25 300 VAL A CA 1
ATOM 2443 C C . VAL A 1 300 ? 22.060 -8.198 -24.911 1.00 91.25 300 VAL A C 1
ATOM 2445 O O . VAL A 1 300 ? 23.016 -8.565 -25.598 1.00 91.25 300 VAL A O 1
ATOM 2448 N N . LEU A 1 301 ? 21.511 -6.989 -25.048 1.00 92.31 301 LEU A N 1
ATOM 2449 C CA . LEU A 1 301 ? 21.974 -6.016 -26.038 1.00 92.31 301 LEU A CA 1
ATOM 2450 C C . LEU A 1 301 ? 23.374 -5.485 -25.713 1.00 92.31 301 LEU A C 1
ATOM 2452 O O . LEU A 1 301 ? 24.197 -5.387 -26.618 1.00 92.31 301 LEU A O 1
ATOM 2456 N N . VAL A 1 302 ? 23.684 -5.236 -24.438 1.00 90.81 302 VAL A N 1
ATOM 2457 C CA . VAL A 1 302 ? 25.026 -4.837 -23.985 1.00 90.81 302 VAL A CA 1
ATOM 2458 C C . VAL A 1 302 ? 26.056 -5.886 -24.401 1.00 90.81 302 VAL A C 1
ATOM 2460 O O . VAL A 1 302 ? 27.017 -5.552 -25.088 1.00 90.81 302 VAL A O 1
ATOM 2463 N N . LYS A 1 303 ? 25.825 -7.168 -24.091 1.00 90.94 303 LYS A N 1
ATOM 2464 C CA . LYS A 1 303 ? 26.734 -8.250 -24.513 1.00 90.94 303 LYS A CA 1
ATOM 2465 C C . LYS A 1 303 ? 26.851 -8.356 -26.034 1.00 90.94 303 LYS A C 1
ATOM 2467 O O . LYS A 1 303 ? 27.927 -8.644 -26.542 1.00 90.94 303 LYS A O 1
ATOM 2472 N N . THR A 1 304 ? 25.761 -8.109 -26.756 1.00 91.12 304 THR A N 1
ATOM 2473 C CA . THR A 1 304 ? 25.738 -8.156 -28.226 1.00 91.12 304 THR A CA 1
ATOM 2474 C C . THR A 1 304 ? 26.558 -7.025 -28.854 1.00 91.12 304 THR A C 1
ATOM 2476 O O . THR A 1 304 ? 27.241 -7.245 -29.850 1.00 91.12 304 THR A O 1
ATOM 2479 N N . VAL A 1 305 ? 26.495 -5.815 -28.289 1.00 91.62 305 VAL A N 1
ATOM 2480 C CA . VAL A 1 305 ? 27.197 -4.631 -28.811 1.00 91.62 305 VAL A CA 1
ATOM 2481 C C . VAL A 1 305 ? 28.661 -4.614 -28.379 1.00 91.62 305 VAL A C 1
ATOM 2483 O O . VAL A 1 305 ? 29.526 -4.330 -29.205 1.00 91.62 305 VAL A O 1
ATOM 2486 N N . PHE A 1 306 ? 28.932 -4.912 -27.106 1.00 90.56 306 PHE A N 1
ATOM 2487 C CA . PHE A 1 306 ? 30.233 -4.686 -26.475 1.00 90.56 306 PHE A CA 1
ATOM 2488 C C . PHE A 1 306 ? 31.046 -5.958 -26.212 1.00 90.56 306 PHE A C 1
ATOM 2490 O O . PHE A 1 306 ? 32.231 -5.870 -25.910 1.00 90.56 306 PHE A O 1
ATOM 2497 N N . GLY A 1 307 ? 30.442 -7.147 -26.304 1.00 85.38 307 GLY A N 1
ATOM 2498 C CA . GLY A 1 307 ? 31.093 -8.428 -25.990 1.00 85.38 307 GLY A CA 1
ATOM 2499 C C . GLY A 1 307 ? 31.260 -8.710 -24.490 1.00 85.38 307 GLY A C 1
ATOM 2500 O O . GLY A 1 307 ? 31.316 -9.870 -24.088 1.00 85.38 307 GLY A O 1
ATOM 2501 N N . GLU A 1 308 ? 31.260 -7.674 -23.652 1.00 80.81 308 GLU A N 1
ATOM 2502 C CA . GLU A 1 308 ? 31.319 -7.752 -22.191 1.00 80.81 308 GLU A CA 1
ATOM 2503 C C . GLU A 1 308 ? 30.145 -7.010 -21.537 1.00 80.81 308 GLU A C 1
ATOM 2505 O O . GLU A 1 308 ? 29.504 -6.156 -22.148 1.00 80.81 308 GLU A O 1
ATOM 2510 N N . SER A 1 309 ? 29.825 -7.372 -20.293 1.00 68.75 309 SER A N 1
ATOM 2511 C CA . SER A 1 309 ? 28.701 -6.790 -19.544 1.00 68.75 309 SER A CA 1
ATOM 2512 C C . SER A 1 309 ? 29.103 -5.732 -18.517 1.00 68.75 309 SER A C 1
ATOM 2514 O O . SER A 1 309 ? 28.229 -5.008 -18.047 1.00 68.75 309 SER A O 1
ATOM 2516 N N . ASP A 1 310 ? 30.388 -5.634 -18.168 1.00 74.62 310 ASP A N 1
ATOM 2517 C CA . ASP A 1 310 ? 30.882 -4.657 -17.195 1.00 74.62 310 ASP A CA 1
ATOM 2518 C C . ASP A 1 310 ? 31.620 -3.525 -17.913 1.00 74.62 310 ASP A C 1
ATOM 2520 O O . ASP A 1 310 ? 32.793 -3.628 -18.259 1.00 74.62 310 ASP A O 1
ATOM 2524 N N . LEU A 1 311 ? 30.889 -2.447 -18.193 1.00 80.88 311 LEU A N 1
ATOM 2525 C CA . LEU A 1 311 ? 31.411 -1.264 -18.866 1.00 80.88 311 LEU A CA 1
ATOM 2526 C C . LEU A 1 311 ? 31.369 -0.101 -17.893 1.00 80.88 311 LEU A C 1
ATOM 2528 O O . LEU A 1 311 ? 30.301 0.248 -17.391 1.00 80.88 311 LEU A O 1
ATOM 2532 N N . ASN A 1 312 ? 32.503 0.563 -17.694 1.00 83.75 312 ASN A N 1
ATOM 2533 C CA . ASN A 1 312 ? 32.560 1.781 -16.898 1.00 83.75 312 ASN A CA 1
ATOM 2534 C C . ASN A 1 312 ? 33.385 2.851 -17.619 1.00 83.75 312 ASN A C 1
ATOM 2536 O O . ASN A 1 312 ? 34.611 2.773 -17.719 1.00 83.75 312 ASN A O 1
ATOM 2540 N N . ARG A 1 313 ? 32.682 3.824 -18.198 1.00 89.50 313 ARG A N 1
ATOM 2541 C CA . ARG A 1 313 ? 33.241 4.903 -19.024 1.00 89.50 313 ARG A CA 1
ATOM 2542 C C . ARG A 1 313 ? 32.805 6.281 -18.531 1.00 89.50 313 ARG A C 1
ATOM 2544 O O . ARG A 1 313 ? 33.570 7.243 -18.664 1.00 89.50 313 ARG A O 1
ATOM 2551 N N . ALA A 1 314 ? 31.598 6.407 -17.975 1.00 91.38 314 ALA A N 1
ATOM 2552 C CA . ALA A 1 314 ? 31.163 7.629 -17.297 1.00 91.38 314 ALA A CA 1
ATOM 2553 C C . ALA A 1 314 ? 31.909 7.780 -15.963 1.00 91.38 314 ALA A C 1
ATOM 2555 O O . ALA A 1 314 ? 32.033 6.820 -15.210 1.00 91.38 314 ALA A O 1
ATOM 2556 N N . LYS A 1 315 ? 32.435 8.974 -15.678 1.00 93.38 315 LYS A N 1
ATOM 2557 C CA . LYS A 1 315 ? 33.222 9.220 -14.460 1.00 93.38 315 LYS A CA 1
ATOM 2558 C C . LYS A 1 315 ? 32.350 9.733 -13.321 1.00 93.38 315 LYS A C 1
ATOM 2560 O O . LYS A 1 315 ? 32.520 9.302 -12.183 1.00 93.38 315 LYS A O 1
ATOM 2565 N N . PHE A 1 316 ? 31.426 10.646 -13.622 1.00 94.88 316 PHE A N 1
ATOM 2566 C CA . PHE A 1 316 ? 30.695 11.405 -12.609 1.00 94.88 316 PHE A CA 1
ATOM 2567 C C . PHE A 1 316 ? 29.191 11.138 -12.666 1.00 94.88 316 PHE A C 1
ATOM 2569 O O . PHE A 1 316 ? 28.588 10.888 -11.625 1.00 94.88 316 PHE A O 1
ATOM 2576 N N . TYR A 1 317 ? 28.582 11.085 -13.855 1.00 96.06 317 TYR A N 1
ATOM 2577 C CA . TYR A 1 317 ? 27.178 10.689 -14.018 1.00 96.06 317 TYR A CA 1
ATOM 2578 C C . TYR A 1 317 ? 27.022 9.159 -13.964 1.00 96.06 317 TYR A C 1
ATOM 2580 O O . TYR A 1 317 ? 26.794 8.489 -14.970 1.00 96.06 317 TYR A O 1
ATOM 2588 N N . THR A 1 318 ? 27.202 8.585 -12.773 1.00 94.94 318 THR A N 1
ATOM 2589 C CA . THR A 1 318 ? 27.172 7.132 -12.533 1.00 94.94 318 THR A CA 1
ATOM 2590 C C . THR A 1 318 ? 26.114 6.752 -11.503 1.00 94.94 318 THR A C 1
ATOM 2592 O O . THR A 1 318 ? 25.746 7.563 -10.652 1.00 94.94 318 THR A O 1
ATOM 2595 N N . VAL A 1 319 ? 25.660 5.493 -11.526 1.00 91.88 319 VAL A N 1
ATOM 2596 C CA . VAL A 1 319 ? 24.722 4.965 -10.516 1.00 91.88 319 VAL A CA 1
ATOM 2597 C C . VAL A 1 319 ? 25.281 5.189 -9.107 1.00 91.88 319 VAL A C 1
ATOM 2599 O O . VAL A 1 319 ? 24.606 5.774 -8.264 1.00 91.88 319 VAL A O 1
ATOM 2602 N N . LYS A 1 320 ? 26.560 4.846 -8.900 1.00 93.50 320 LYS A N 1
ATOM 2603 C CA . LYS A 1 320 ? 27.273 5.006 -7.626 1.00 93.50 320 LYS A CA 1
ATOM 2604 C C . LYS A 1 320 ? 27.310 6.457 -7.139 1.00 93.50 320 LYS A C 1
ATOM 2606 O O . LYS A 1 320 ? 27.074 6.716 -5.963 1.00 93.50 320 LYS A O 1
ATOM 2611 N N . ALA A 1 321 ? 27.595 7.414 -8.024 1.00 92.75 321 ALA A N 1
ATOM 2612 C CA . ALA A 1 321 ? 27.584 8.833 -7.665 1.00 92.75 321 ALA A CA 1
ATOM 2613 C C . ALA A 1 321 ? 26.166 9.345 -7.352 1.00 92.75 321 ALA A C 1
ATOM 2615 O O . ALA A 1 321 ? 26.001 10.238 -6.523 1.00 92.75 321 ALA A O 1
ATOM 2616 N N . GLY A 1 322 ? 25.140 8.758 -7.976 1.00 92.88 322 GLY A N 1
ATOM 2617 C CA . GLY A 1 322 ? 23.735 9.087 -7.745 1.00 92.88 322 GLY A CA 1
ATOM 2618 C C . GLY A 1 322 ? 23.177 8.614 -6.394 1.00 92.88 322 GLY A C 1
ATOM 2619 O O . GLY A 1 322 ? 22.244 9.226 -5.872 1.00 92.88 322 GLY A O 1
ATOM 2620 N N . GLU A 1 323 ? 23.751 7.564 -5.795 1.00 94.19 323 GLU A N 1
ATOM 2621 C CA . GLU A 1 323 ? 23.250 6.939 -4.557 1.00 94.19 323 GLU A CA 1
ATOM 2622 C C . GLU A 1 323 ? 23.132 7.908 -3.374 1.00 94.19 323 GLU A C 1
ATOM 2624 O O . GLU A 1 323 ? 22.246 7.751 -2.531 1.00 94.19 323 GLU A O 1
ATOM 2629 N N . ILE A 1 324 ? 24.006 8.917 -3.292 1.00 92.75 324 ILE A N 1
ATOM 2630 C CA . ILE A 1 324 ? 23.970 9.913 -2.211 1.00 92.75 324 ILE A CA 1
ATOM 2631 C C . ILE A 1 324 ? 22.656 10.708 -2.200 1.00 92.75 324 ILE A C 1
ATOM 2633 O O . ILE A 1 324 ? 22.166 11.076 -1.132 1.00 92.75 324 ILE A O 1
ATOM 2637 N N . TYR A 1 325 ? 22.064 10.937 -3.375 1.00 94.00 325 TYR A N 1
ATOM 2638 C CA . TYR A 1 325 ? 20.791 11.638 -3.522 1.00 94.00 325 TYR A CA 1
ATOM 2639 C C . TYR A 1 325 ? 19.620 10.705 -3.211 1.00 94.00 325 TYR A C 1
ATOM 2641 O O . TYR A 1 325 ? 18.710 11.093 -2.480 1.00 94.00 325 TYR A O 1
ATOM 2649 N N . VAL A 1 326 ? 19.692 9.453 -3.673 1.00 92.69 326 VAL A N 1
ATOM 2650 C CA . VAL A 1 326 ? 18.676 8.422 -3.401 1.00 92.69 326 VAL A CA 1
ATOM 2651 C C . VAL A 1 326 ? 18.534 8.171 -1.901 1.00 92.69 326 VAL A C 1
ATOM 2653 O O . VAL A 1 326 ? 17.424 8.195 -1.377 1.00 92.69 326 VAL A O 1
ATOM 2656 N N . LYS A 1 327 ? 19.652 8.055 -1.169 1.00 92.38 327 LYS A N 1
ATOM 2657 C CA . LYS A 1 327 ? 19.658 7.912 0.302 1.00 92.38 327 LYS A CA 1
ATOM 2658 C C . LYS A 1 327 ? 18.997 9.084 1.039 1.00 92.38 327 LYS A C 1
ATOM 2660 O O . LYS A 1 327 ? 18.620 8.937 2.197 1.00 92.38 327 LYS A O 1
ATOM 2665 N N . LYS A 1 328 ? 18.860 10.241 0.386 1.00 90.44 328 LYS A N 1
ATOM 2666 C CA . LYS A 1 328 ? 18.190 11.442 0.904 1.00 90.44 328 LYS A CA 1
ATOM 2667 C C . LYS A 1 328 ? 16.807 11.678 0.270 1.00 90.44 328 LYS A C 1
ATOM 2669 O O . LYS A 1 328 ? 16.285 12.782 0.385 1.00 90.44 328 LYS A O 1
ATOM 2674 N N . ASN A 1 329 ? 16.203 10.650 -0.337 1.00 89.44 329 ASN A N 1
ATOM 2675 C CA . ASN A 1 329 ? 14.882 10.675 -0.981 1.00 89.44 329 ASN A CA 1
ATOM 2676 C C . ASN A 1 329 ? 14.778 11.597 -2.215 1.00 89.44 329 ASN A C 1
ATOM 2678 O O . ASN A 1 329 ? 13.761 12.259 -2.414 1.00 89.44 329 ASN A O 1
ATOM 2682 N N . PHE A 1 330 ? 15.818 11.636 -3.052 1.00 93.25 330 PHE A N 1
ATOM 2683 C CA . PHE A 1 330 ? 15.800 12.282 -4.373 1.00 93.25 330 PHE A CA 1
ATOM 2684 C C . PHE A 1 330 ? 16.033 11.260 -5.500 1.00 93.25 330 PHE A C 1
ATOM 2686 O O . PHE A 1 330 ? 16.623 10.211 -5.265 1.00 93.25 330 PHE A O 1
ATOM 2693 N N . ASP A 1 331 ? 15.663 11.594 -6.741 1.00 87.06 331 ASP A N 1
ATOM 2694 C CA . ASP A 1 331 ? 15.672 10.659 -7.887 1.00 87.06 331 ASP A CA 1
ATOM 2695 C C . ASP A 1 331 ? 17.070 10.181 -8.349 1.00 87.06 331 ASP A C 1
ATOM 2697 O O . ASP A 1 331 ? 17.183 9.240 -9.134 1.00 87.06 331 ASP A O 1
ATOM 2701 N N . GLY A 1 332 ? 18.154 10.816 -7.888 1.00 94.25 332 GLY A N 1
ATOM 2702 C CA . GLY A 1 332 ? 19.521 10.494 -8.314 1.00 94.25 332 GLY A CA 1
ATOM 2703 C C . GLY A 1 332 ? 19.765 10.707 -9.817 1.00 94.25 332 GLY A C 1
ATOM 2704 O O . GLY A 1 332 ? 19.182 11.594 -10.445 1.00 94.25 332 GLY A O 1
ATOM 2705 N N . PHE A 1 333 ? 20.674 9.913 -10.391 1.00 96.06 333 PHE A N 1
ATOM 2706 C CA . PHE A 1 333 ? 21.031 9.956 -11.815 1.00 96.06 333 PHE A CA 1
ATOM 2707 C C . PHE A 1 333 ? 20.302 8.857 -12.593 1.00 96.06 333 PHE A C 1
ATOM 2709 O O . PHE A 1 333 ? 20.800 7.744 -12.756 1.00 96.06 333 PHE A O 1
ATOM 2716 N N . ILE A 1 334 ? 19.106 9.192 -13.078 1.00 94.06 334 ILE A N 1
ATOM 2717 C CA . ILE A 1 334 ? 18.123 8.237 -13.619 1.00 94.06 334 ILE A CA 1
ATOM 2718 C C . ILE A 1 334 ? 18.604 7.580 -14.927 1.00 94.06 334 ILE A C 1
ATOM 2720 O O . ILE A 1 334 ? 18.258 6.438 -15.215 1.00 94.06 334 ILE A O 1
ATOM 2724 N N . HIS A 1 335 ? 19.431 8.271 -15.719 1.00 95.12 335 HIS A N 1
ATOM 2725 C CA . HIS A 1 335 ? 19.896 7.792 -17.028 1.00 95.12 335 HIS A CA 1
ATOM 2726 C C . HIS A 1 335 ? 21.347 7.299 -17.021 1.00 95.12 335 HIS A C 1
ATOM 2728 O O . HIS A 1 335 ? 21.943 7.132 -18.087 1.00 95.12 335 HIS A O 1
ATOM 2734 N N . ALA A 1 336 ? 21.946 7.094 -15.841 1.00 94.25 336 ALA A N 1
ATOM 2735 C CA . ALA A 1 336 ? 23.369 6.775 -15.715 1.00 94.25 336 ALA A CA 1
ATOM 2736 C C . ALA A 1 336 ? 23.818 5.551 -16.543 1.00 94.25 336 ALA A C 1
ATOM 2738 O O . ALA A 1 336 ? 24.841 5.661 -17.222 1.00 94.25 336 ALA A O 1
ATOM 2739 N N . PRO A 1 337 ? 23.069 4.427 -16.590 1.00 91.12 337 PRO A N 1
ATOM 2740 C CA . PRO A 1 337 ? 23.439 3.294 -17.441 1.00 91.12 337 PRO A CA 1
ATOM 2741 C C . PRO A 1 337 ? 23.491 3.659 -18.931 1.00 91.12 337 PRO A C 1
ATOM 2743 O O . PRO A 1 337 ? 24.492 3.401 -19.595 1.00 91.12 337 PRO A O 1
ATOM 2746 N N . ALA A 1 338 ? 22.457 4.332 -19.446 1.00 92.69 338 ALA A N 1
ATOM 2747 C CA . ALA A 1 338 ? 22.378 4.721 -20.855 1.00 92.69 338 ALA A CA 1
ATOM 2748 C C . ALA A 1 338 ? 23.504 5.690 -21.251 1.00 92.69 338 ALA A C 1
ATOM 2750 O O . ALA A 1 338 ? 24.142 5.510 -22.287 1.00 92.69 338 ALA A O 1
ATOM 2751 N N . VAL A 1 339 ? 23.800 6.677 -20.400 1.00 95.44 339 VAL A N 1
ATOM 2752 C CA . VAL A 1 339 ? 24.914 7.619 -20.597 1.00 95.44 339 VAL A CA 1
ATOM 2753 C C . VAL A 1 339 ? 26.260 6.895 -20.614 1.00 95.44 339 VAL A C 1
ATOM 2755 O O . VAL A 1 339 ? 27.109 7.176 -21.462 1.00 95.44 339 VAL A O 1
ATOM 2758 N N . ASN A 1 340 ? 26.451 5.934 -19.712 1.00 94.56 340 ASN A N 1
ATOM 2759 C CA . ASN A 1 340 ? 27.659 5.125 -19.666 1.00 94.56 340 ASN A CA 1
ATOM 2760 C C . ASN A 1 340 ? 27.842 4.291 -20.943 1.00 94.56 340 ASN A C 1
ATOM 2762 O O . ASN A 1 340 ? 28.918 4.328 -21.543 1.00 94.56 340 ASN A O 1
ATOM 2766 N N . TYR A 1 341 ? 26.791 3.609 -21.407 1.00 94.38 341 TYR A N 1
ATOM 2767 C CA . TYR A 1 341 ? 26.843 2.847 -22.655 1.00 94.38 341 TYR A CA 1
ATOM 2768 C C . TYR A 1 341 ? 27.062 3.742 -23.878 1.00 94.38 341 TYR A C 1
ATOM 2770 O O . TYR A 1 341 ? 27.800 3.369 -24.783 1.00 94.38 341 TYR A O 1
ATOM 2778 N N . MET A 1 342 ? 26.480 4.943 -23.896 1.00 95.38 342 MET A N 1
ATOM 2779 C CA . MET A 1 342 ? 26.711 5.938 -24.946 1.00 95.38 342 MET A CA 1
ATOM 2780 C C . MET A 1 342 ? 28.164 6.394 -24.999 1.00 95.38 342 MET A C 1
ATOM 2782 O O . MET A 1 342 ? 28.763 6.418 -26.072 1.00 95.38 342 MET A O 1
ATOM 2786 N N . LYS A 1 343 ? 28.769 6.668 -23.842 1.00 94.94 343 LYS A N 1
ATOM 2787 C CA . LYS A 1 343 ? 30.189 7.016 -23.770 1.00 94.94 343 LYS A CA 1
ATOM 2788 C C . LYS A 1 343 ? 31.081 5.854 -24.210 1.00 94.94 343 LYS A C 1
ATOM 2790 O O . LYS A 1 343 ? 32.042 6.086 -24.936 1.00 94.94 343 LYS A O 1
ATOM 2795 N N . ALA A 1 344 ? 30.745 4.620 -23.828 1.00 94.00 344 ALA A N 1
ATOM 2796 C CA . ALA A 1 344 ? 31.435 3.422 -24.306 1.00 94.00 344 ALA A CA 1
ATOM 2797 C C . ALA A 1 344 ? 31.347 3.290 -25.827 1.00 94.00 344 ALA A C 1
ATOM 2799 O O . ALA A 1 344 ? 32.372 3.197 -26.492 1.00 94.00 344 ALA A O 1
ATOM 2800 N N . PHE A 1 345 ? 30.144 3.390 -26.394 1.00 95.81 345 PHE A N 1
ATOM 2801 C CA . PHE A 1 345 ? 29.937 3.282 -27.835 1.00 95.81 345 PHE A CA 1
ATOM 2802 C C . PHE A 1 345 ? 30.722 4.344 -28.612 1.00 95.81 345 PHE A C 1
ATOM 2804 O O . PHE A 1 345 ? 31.346 4.045 -29.632 1.00 95.81 345 PHE A O 1
ATOM 2811 N N . PHE A 1 346 ? 30.736 5.583 -28.114 1.00 95.94 346 PHE A N 1
ATOM 2812 C CA . PHE A 1 346 ? 31.473 6.662 -28.756 1.00 95.94 346 PHE A CA 1
ATOM 2813 C C . PHE A 1 346 ? 32.988 6.443 -28.763 1.00 95.94 346 PHE A C 1
ATOM 2815 O O . PHE A 1 346 ? 33.633 6.650 -29.791 1.00 95.94 346 PHE A O 1
ATOM 2822 N N . LEU A 1 347 ? 33.559 6.022 -27.637 1.00 92.31 347 LEU A N 1
ATOM 2823 C CA . LEU A 1 347 ? 35.005 5.835 -27.506 1.00 92.31 347 LEU A CA 1
ATOM 2824 C C . LEU A 1 347 ? 35.497 4.556 -28.187 1.00 92.31 347 LEU A C 1
ATOM 2826 O O . LEU A 1 347 ? 36.563 4.556 -28.807 1.00 92.31 347 LEU A O 1
ATOM 2830 N N . ASP A 1 348 ? 34.722 3.481 -28.076 1.00 91.00 348 ASP A N 1
ATOM 2831 C CA . ASP A 1 348 ? 35.162 2.149 -28.472 1.00 91.00 348 ASP A CA 1
ATOM 2832 C C . ASP A 1 348 ? 34.834 1.857 -29.947 1.00 91.00 348 ASP A C 1
ATOM 2834 O O . ASP A 1 348 ? 35.591 1.127 -30.586 1.00 91.00 348 ASP A O 1
ATOM 2838 N N . TYR A 1 349 ? 33.793 2.486 -30.519 1.00 94.06 349 TYR A N 1
ATOM 2839 C CA . TYR A 1 349 ? 33.368 2.246 -31.908 1.00 94.06 349 TYR A CA 1
ATOM 2840 C C . TYR A 1 349 ? 33.248 3.507 -32.768 1.00 94.06 349 TYR A C 1
ATOM 2842 O O . TYR A 1 349 ? 33.798 3.529 -33.870 1.00 94.06 349 TYR A O 1
ATOM 2850 N N . LEU A 1 350 ? 32.554 4.557 -32.301 1.00 95.50 350 LEU A N 1
ATOM 2851 C CA . LEU A 1 350 ? 32.292 5.743 -33.134 1.00 95.50 350 LEU A CA 1
ATOM 2852 C C . LEU A 1 350 ? 33.593 6.424 -33.571 1.00 95.50 350 LEU A C 1
ATOM 2854 O O . LEU A 1 350 ? 33.794 6.648 -34.757 1.00 95.50 350 LEU A O 1
ATOM 2858 N N . LYS A 1 351 ? 34.484 6.725 -32.617 1.00 93.62 351 LYS A N 1
A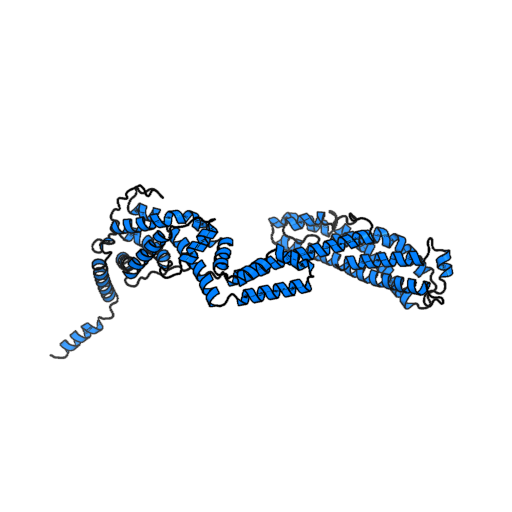TOM 2859 C CA . LYS A 1 351 ? 35.747 7.441 -32.865 1.00 93.62 351 LYS A CA 1
ATOM 2860 C C . LYS A 1 351 ? 36.835 6.587 -33.534 1.00 93.62 351 LYS A C 1
ATOM 2862 O O . LYS A 1 351 ? 37.904 7.125 -33.812 1.00 93.62 351 LYS A O 1
ATOM 2867 N N . LYS A 1 352 ? 36.573 5.298 -33.769 1.00 92.69 352 LYS A N 1
ATOM 2868 C CA . LYS A 1 352 ? 37.502 4.325 -34.364 1.00 92.69 352 LYS A CA 1
ATOM 2869 C C . LYS A 1 352 ? 36.910 3.765 -35.663 1.00 92.69 352 LYS A C 1
ATOM 2871 O O . LYS A 1 352 ? 36.771 4.504 -36.634 1.00 92.69 352 LYS A O 1
ATOM 2876 N N . GLU A 1 353 ? 36.467 2.507 -35.637 1.00 91.75 353 GLU A N 1
ATOM 2877 C CA . GLU A 1 353 ? 35.987 1.736 -36.791 1.00 91.75 353 GLU A CA 1
ATOM 2878 C C . GLU A 1 353 ? 34.917 2.470 -37.618 1.00 91.75 353 GLU A C 1
ATOM 2880 O O . GLU A 1 353 ? 34.969 2.464 -38.848 1.00 91.75 353 GLU A O 1
ATOM 2885 N N . ILE A 1 354 ? 33.936 3.103 -36.959 1.00 95.06 354 ILE A N 1
ATOM 2886 C CA . ILE A 1 354 ? 32.828 3.777 -37.658 1.00 95.06 354 ILE A CA 1
ATOM 2887 C C . ILE A 1 354 ? 33.320 5.061 -38.322 1.00 95.06 354 ILE A C 1
ATOM 2889 O O . ILE A 1 354 ? 32.929 5.341 -39.452 1.00 95.06 354 ILE A O 1
ATOM 2893 N N . ARG A 1 355 ? 34.184 5.831 -37.652 1.00 95.38 355 ARG A N 1
ATOM 2894 C CA . ARG A 1 355 ? 34.776 7.038 -38.229 1.00 95.38 355 ARG A CA 1
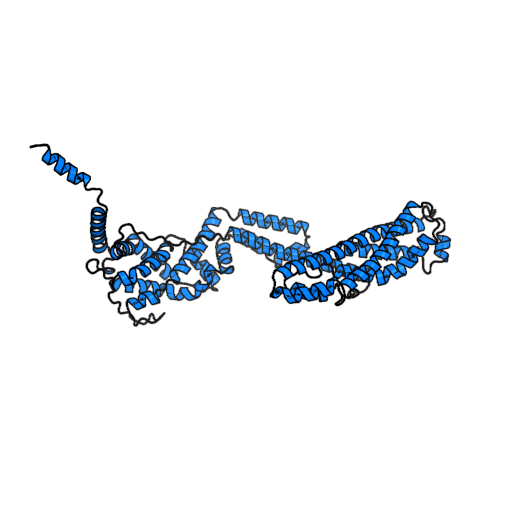ATOM 2895 C C . ARG A 1 355 ? 35.616 6.714 -39.449 1.00 95.38 355 ARG A C 1
ATOM 2897 O O . ARG A 1 355 ? 35.403 7.325 -40.484 1.00 95.38 355 ARG A O 1
ATOM 2904 N N . GLU A 1 356 ? 36.516 5.744 -39.348 1.00 94.62 356 GLU A N 1
ATOM 2905 C CA . GLU A 1 356 ? 37.365 5.334 -40.472 1.00 94.62 356 GLU A CA 1
ATOM 2906 C C . GLU A 1 356 ? 36.531 4.908 -41.686 1.00 94.62 356 GLU A C 1
ATOM 2908 O O . GLU A 1 356 ? 36.845 5.267 -42.821 1.00 94.62 356 GLU A O 1
ATOM 2913 N N . LEU A 1 357 ? 35.440 4.172 -41.450 1.00 95.06 357 LEU A N 1
ATOM 2914 C CA . LEU A 1 357 ? 34.515 3.768 -42.502 1.00 95.06 357 LEU A CA 1
ATOM 2915 C C . LEU A 1 357 ? 33.758 4.965 -43.098 1.00 95.06 357 LEU A C 1
ATOM 2917 O O . LEU A 1 357 ? 33.680 5.094 -44.318 1.00 95.06 357 LEU A O 1
ATOM 2921 N N . CYS A 1 358 ? 33.197 5.840 -42.262 1.00 93.88 358 CYS A N 1
ATOM 2922 C CA . CYS A 1 358 ? 32.482 7.031 -42.718 1.00 93.88 358 CYS A CA 1
ATOM 2923 C C . CYS A 1 358 ? 33.405 7.986 -43.483 1.00 93.88 358 CYS A C 1
ATOM 2925 O O . CYS A 1 358 ? 33.005 8.483 -44.531 1.00 93.88 358 CYS A O 1
ATOM 2927 N N . ASP A 1 359 ? 34.635 8.200 -43.018 1.00 93.62 359 ASP A N 1
ATOM 2928 C CA . ASP A 1 359 ? 35.632 9.034 -43.691 1.00 93.62 359 ASP A CA 1
ATOM 2929 C C . ASP A 1 359 ? 35.973 8.447 -45.072 1.00 93.62 359 ASP A C 1
ATOM 2931 O O . ASP A 1 359 ? 36.005 9.176 -46.065 1.00 93.62 359 ASP A O 1
ATOM 2935 N N . LEU A 1 360 ? 36.138 7.122 -45.180 1.00 94.38 360 LEU A N 1
ATOM 2936 C CA . LEU A 1 360 ? 36.351 6.449 -46.464 1.00 94.38 360 LEU A CA 1
ATOM 2937 C C . LEU A 1 360 ? 35.173 6.666 -47.430 1.00 94.38 360 LEU A C 1
ATOM 2939 O O . LEU A 1 360 ? 35.381 7.086 -48.568 1.00 94.38 360 LEU A O 1
ATOM 2943 N N . LEU A 1 361 ? 33.941 6.417 -46.976 1.00 93.31 361 LEU A N 1
ATOM 2944 C CA . LEU A 1 361 ? 32.737 6.483 -47.812 1.00 93.31 361 LEU A CA 1
ATOM 2945 C C . LEU A 1 361 ? 32.337 7.921 -48.182 1.00 93.31 361 LEU A C 1
ATOM 2947 O O . LEU A 1 361 ? 31.886 8.172 -49.298 1.00 93.31 361 LEU A O 1
ATOM 2951 N N . LEU A 1 362 ? 32.480 8.875 -47.262 1.00 93.69 362 LEU A N 1
ATOM 2952 C CA . LEU A 1 362 ? 32.032 10.257 -47.458 1.00 93.69 362 LEU A CA 1
ATOM 2953 C C . LEU A 1 362 ? 33.077 11.123 -48.164 1.00 93.69 362 LEU A C 1
ATOM 2955 O O . LEU A 1 362 ? 32.695 11.978 -48.956 1.00 93.69 362 LEU A O 1
ATOM 2959 N N . ILE A 1 363 ? 34.373 10.916 -47.900 1.00 92.06 363 ILE A N 1
ATOM 2960 C CA . ILE A 1 363 ? 35.440 11.758 -48.467 1.00 92.06 363 ILE A CA 1
ATOM 2961 C C . ILE A 1 363 ? 35.931 11.196 -49.801 1.00 92.06 363 ILE A C 1
ATOM 2963 O O . ILE A 1 363 ? 36.158 11.958 -50.738 1.00 92.06 363 ILE A O 1
ATOM 2967 N N . ARG A 1 364 ? 36.116 9.872 -49.901 1.00 91.62 364 ARG A N 1
ATOM 2968 C CA . ARG A 1 364 ? 36.648 9.234 -51.121 1.00 91.62 364 ARG A CA 1
ATOM 2969 C C . ARG A 1 364 ? 35.565 8.675 -52.042 1.00 91.62 364 ARG A C 1
ATOM 2971 O O . ARG A 1 364 ? 35.866 8.320 -53.181 1.00 91.62 364 ARG A O 1
ATOM 2978 N N . GLY A 1 365 ? 34.325 8.571 -51.565 1.00 91.88 365 GLY A N 1
ATOM 2979 C CA . GLY A 1 365 ? 33.207 8.072 -52.358 1.00 91.88 365 GLY A CA 1
ATOM 2980 C C . GLY A 1 365 ? 32.780 9.051 -53.449 1.00 91.88 365 GLY A C 1
ATOM 2981 O O . GLY A 1 365 ? 32.581 10.238 -53.200 1.00 91.88 365 GLY A O 1
ATOM 2982 N N . GLN A 1 366 ? 32.600 8.539 -54.664 1.00 92.44 366 GLN A N 1
ATOM 2983 C CA . GLN A 1 366 ? 32.027 9.269 -55.792 1.00 92.44 366 GLN A CA 1
ATOM 2984 C C . GLN A 1 366 ? 30.519 9.013 -55.845 1.00 92.44 366 GLN A C 1
ATOM 2986 O O . GLN A 1 366 ? 30.057 8.026 -56.422 1.00 92.44 366 GLN A O 1
ATOM 2991 N N . TRP A 1 367 ? 29.765 9.897 -55.193 1.00 92.88 367 TRP A N 1
ATOM 2992 C CA . TRP A 1 367 ? 28.315 9.798 -55.048 1.00 92.88 367 TRP A CA 1
ATOM 2993 C C . TRP A 1 367 ? 27.574 10.233 -56.312 1.00 92.88 367 TRP A C 1
ATOM 2995 O O . TRP A 1 367 ? 27.879 11.274 -56.891 1.00 92.88 367 TRP A O 1
ATOM 3005 N N . THR A 1 368 ? 26.558 9.466 -56.702 1.00 87.62 368 THR A N 1
ATOM 3006 C CA . THR A 1 368 ? 25.654 9.803 -57.814 1.00 87.62 368 THR A CA 1
ATOM 3007 C C . THR A 1 368 ? 24.686 10.932 -57.459 1.00 87.62 368 THR A C 1
ATOM 3009 O O . THR A 1 368 ? 24.371 11.763 -58.308 1.00 87.62 368 THR A O 1
ATOM 3012 N N . THR A 1 369 ? 24.236 10.982 -56.202 1.00 82.56 369 THR A N 1
ATOM 3013 C CA . THR A 1 369 ? 23.304 11.984 -55.659 1.00 82.56 369 THR A CA 1
ATOM 3014 C C . THR A 1 369 ? 23.862 12.600 -54.377 1.00 82.56 369 THR A C 1
ATOM 3016 O O . THR A 1 369 ? 24.365 11.879 -53.511 1.00 82.56 369 THR A O 1
ATOM 3019 N N . ILE A 1 370 ? 23.753 13.922 -54.228 1.00 84.88 370 ILE A N 1
ATOM 3020 C CA . ILE A 1 370 ? 24.367 14.688 -53.125 1.00 84.88 370 ILE A CA 1
ATOM 3021 C C . ILE A 1 370 ? 23.524 14.609 -51.839 1.00 84.88 370 ILE A C 1
ATOM 3023 O O . ILE A 1 370 ? 24.025 14.816 -50.737 1.00 84.88 370 ILE A O 1
ATOM 3027 N N . GLU A 1 371 ? 22.238 14.290 -51.944 1.00 89.81 371 GLU A N 1
ATOM 3028 C CA . GLU A 1 371 ? 21.282 14.350 -50.838 1.00 89.81 371 GLU A CA 1
ATOM 3029 C C . GLU A 1 371 ? 21.627 13.355 -49.721 1.00 89.81 371 GLU A C 1
ATOM 3031 O O . GLU A 1 371 ? 21.705 13.731 -48.548 1.00 89.81 371 GLU A O 1
ATOM 3036 N N . LEU A 1 372 ? 21.873 12.089 -50.080 1.00 88.69 372 LEU A N 1
ATOM 3037 C CA . LEU A 1 372 ? 22.193 11.037 -49.112 1.00 88.69 372 LEU A CA 1
ATOM 3038 C C . LEU A 1 372 ? 23.573 11.255 -48.480 1.00 88.69 372 LEU A C 1
ATOM 3040 O O . LEU A 1 372 ? 23.721 11.084 -47.267 1.00 88.69 372 LEU A O 1
ATOM 3044 N N . SER A 1 373 ? 24.568 11.671 -49.269 1.00 92.00 373 SER A N 1
ATOM 3045 C CA . SER A 1 373 ? 25.924 11.934 -48.774 1.00 92.00 373 SER A CA 1
ATOM 3046 C C . SER A 1 373 ? 25.945 13.112 -47.802 1.00 92.00 373 SER A C 1
ATOM 3048 O O . SER A 1 373 ? 26.491 12.993 -46.703 1.00 92.00 373 SER A O 1
ATOM 3050 N N . LYS A 1 374 ? 25.257 14.209 -48.145 1.00 93.62 374 LYS A N 1
ATOM 3051 C CA . LYS A 1 374 ? 25.120 15.390 -47.291 1.00 93.62 374 LYS A CA 1
ATOM 3052 C C . LYS A 1 374 ? 24.407 15.057 -45.984 1.00 93.62 374 LYS A C 1
ATOM 3054 O O . LYS A 1 374 ? 24.946 15.337 -44.918 1.00 93.62 374 LYS A O 1
ATOM 3059 N N . SER A 1 375 ? 23.249 14.396 -46.049 1.00 93.75 375 SER A N 1
ATOM 3060 C CA . SER A 1 375 ? 22.488 14.025 -44.848 1.00 93.75 375 SER A CA 1
ATOM 3061 C C . SER A 1 375 ? 23.280 13.095 -43.921 1.00 93.75 375 SER A C 1
ATOM 3063 O O . SER A 1 375 ? 23.275 13.275 -42.700 1.00 93.75 375 SER A O 1
ATOM 3065 N N . THR A 1 376 ? 24.006 12.129 -44.493 1.00 93.44 376 THR A N 1
ATOM 3066 C CA . THR A 1 376 ? 24.860 11.207 -43.729 1.00 93.44 376 THR A CA 1
ATOM 3067 C C . THR A 1 376 ? 26.025 11.946 -43.078 1.00 93.44 376 THR A C 1
ATOM 3069 O O . THR A 1 376 ? 26.300 11.725 -41.900 1.00 93.44 376 THR A O 1
ATOM 3072 N N . SER A 1 377 ? 26.675 12.854 -43.813 1.00 95.62 377 SER A N 1
ATOM 3073 C CA . SER A 1 377 ? 27.777 13.674 -43.304 1.00 95.62 377 SER A CA 1
ATOM 3074 C C . SER A 1 377 ? 27.333 14.585 -42.155 1.00 95.62 377 SER A C 1
ATOM 3076 O O . SER A 1 377 ? 27.987 14.615 -41.116 1.00 95.62 377 SER A O 1
ATOM 3078 N N . GLU A 1 378 ? 26.187 15.260 -42.286 1.00 97.38 378 GLU A N 1
ATOM 3079 C CA . GLU A 1 378 ? 25.622 16.123 -41.240 1.00 97.38 378 GLU A CA 1
ATOM 3080 C C . GLU A 1 378 ? 25.372 15.354 -39.934 1.00 97.38 378 GLU A C 1
ATOM 3082 O O . GLU A 1 378 ? 25.819 15.777 -38.867 1.00 97.38 378 GLU A O 1
ATOM 3087 N N . HIS A 1 379 ? 24.718 14.189 -40.003 1.00 97.50 379 HIS A N 1
ATOM 3088 C CA . HIS A 1 379 ? 24.420 13.392 -38.808 1.00 97.50 379 HIS A CA 1
ATOM 3089 C C . HIS A 1 379 ? 25.660 12.703 -38.229 1.00 97.50 379 HIS A C 1
ATOM 3091 O O . HIS A 1 379 ? 25.757 12.546 -37.012 1.00 97.50 379 HIS A O 1
ATOM 3097 N N . PHE A 1 380 ? 26.626 12.317 -39.065 1.00 97.50 380 PHE A N 1
ATOM 3098 C CA . PHE A 1 380 ? 27.899 11.785 -38.587 1.00 97.50 380 PHE A CA 1
ATOM 3099 C C . PHE A 1 380 ? 28.711 12.852 -37.839 1.00 97.50 380 PHE A C 1
ATOM 3101 O O . PHE A 1 380 ? 29.156 12.605 -36.718 1.00 97.50 380 PHE A O 1
ATOM 3108 N N . ASN A 1 381 ? 28.819 14.065 -38.388 1.00 96.94 381 ASN A N 1
ATOM 3109 C CA . ASN A 1 381 ? 29.458 15.189 -37.699 1.00 96.94 381 ASN A CA 1
ATOM 3110 C C . ASN A 1 381 ? 28.724 15.532 -36.398 1.00 96.94 381 ASN A C 1
ATOM 3112 O O . ASN A 1 381 ? 29.363 15.728 -35.363 1.00 96.94 381 ASN A O 1
ATOM 3116 N N . ARG A 1 382 ? 27.385 15.489 -36.403 1.00 97.62 382 ARG A N 1
ATOM 3117 C CA . ARG A 1 382 ? 26.594 15.675 -35.183 1.00 97.62 382 ARG A CA 1
ATOM 3118 C C . ARG A 1 382 ? 26.916 14.632 -34.112 1.00 97.62 382 ARG A C 1
ATOM 3120 O O . ARG A 1 382 ? 27.003 14.983 -32.940 1.00 97.62 382 ARG A O 1
ATOM 3127 N N . LEU A 1 383 ? 27.122 13.366 -34.478 1.00 97.62 383 LEU A N 1
ATOM 3128 C CA . LEU A 1 383 ? 27.538 12.326 -33.528 1.00 97.62 383 LEU A CA 1
ATOM 3129 C C . LEU A 1 383 ? 28.917 12.609 -32.923 1.00 97.62 383 LEU A C 1
ATOM 3131 O O . LEU A 1 383 ? 29.116 12.377 -31.730 1.00 97.62 383 LEU A O 1
ATOM 3135 N N . MET A 1 384 ? 29.850 13.137 -33.717 1.00 96.81 384 MET A N 1
ATOM 3136 C CA . MET A 1 384 ? 31.167 13.543 -33.222 1.00 96.81 384 MET A CA 1
ATOM 3137 C C . MET A 1 384 ? 31.051 14.692 -32.209 1.00 96.81 384 MET A C 1
ATOM 3139 O O . MET A 1 384 ? 31.596 14.590 -31.111 1.00 96.81 384 MET A O 1
ATOM 3143 N N . GLU A 1 385 ? 30.252 15.721 -32.512 1.00 97.56 385 GLU A N 1
ATOM 3144 C CA . GLU A 1 385 ? 29.955 16.823 -31.581 1.00 97.56 385 GLU A CA 1
ATOM 3145 C C . GLU A 1 385 ? 29.261 16.344 -30.299 1.00 97.56 385 GLU A C 1
ATOM 3147 O O . GLU A 1 385 ? 29.592 16.782 -29.194 1.00 97.56 385 GLU A O 1
ATOM 3152 N N . LEU A 1 386 ? 28.288 15.438 -30.426 1.00 97.69 386 LEU A N 1
ATOM 3153 C CA . LEU A 1 386 ? 27.581 14.847 -29.290 1.00 97.69 386 LEU A CA 1
ATOM 3154 C C . LEU A 1 386 ? 28.527 14.035 -28.408 1.00 97.69 386 LEU A C 1
ATOM 3156 O O . LEU A 1 386 ? 28.380 14.060 -27.186 1.00 97.69 386 LEU A O 1
ATOM 3160 N N . SER A 1 387 ? 29.524 13.366 -28.993 1.00 96.81 387 SER A N 1
ATOM 3161 C CA . SER A 1 387 ? 30.547 12.673 -28.214 1.00 96.81 387 SER A CA 1
ATOM 3162 C C . SER A 1 387 ? 31.359 13.626 -27.347 1.00 96.81 387 SER A C 1
ATOM 3164 O O . SER A 1 387 ? 31.669 13.268 -26.210 1.00 96.81 387 SER A O 1
ATOM 3166 N N . ASP A 1 388 ? 31.716 14.801 -27.853 1.00 96.25 388 ASP A N 1
ATOM 3167 C CA . ASP A 1 388 ? 32.495 15.775 -27.087 1.00 96.25 388 ASP A CA 1
ATOM 3168 C C . ASP A 1 388 ? 31.611 16.504 -26.066 1.00 96.25 388 ASP A C 1
ATOM 3170 O O . ASP A 1 388 ? 31.998 16.675 -24.907 1.00 96.25 388 ASP A O 1
ATOM 3174 N N . THR A 1 389 ? 30.368 16.813 -26.445 1.00 97.25 389 THR A N 1
ATOM 3175 C CA . THR A 1 389 ? 29.350 17.385 -25.551 1.00 97.25 389 THR A CA 1
ATOM 3176 C C . THR A 1 389 ? 29.050 16.453 -24.378 1.00 97.25 389 THR A C 1
ATOM 3178 O O . THR A 1 389 ? 28.907 16.912 -23.248 1.00 97.25 389 THR A O 1
ATOM 3181 N N . LEU A 1 390 ? 28.991 15.139 -24.612 1.00 96.88 390 LEU A N 1
ATOM 3182 C CA . LEU A 1 390 ? 28.804 14.145 -23.560 1.00 96.88 390 LEU A CA 1
ATOM 3183 C C . LEU A 1 390 ? 29.967 14.143 -22.558 1.00 96.88 390 LEU A C 1
ATOM 3185 O O . LEU A 1 390 ? 29.741 14.054 -21.351 1.00 96.88 390 LEU A O 1
ATOM 3189 N N . ILE A 1 391 ? 31.208 14.240 -23.043 1.00 94.50 391 ILE A N 1
ATOM 3190 C CA . ILE A 1 391 ? 32.386 14.315 -22.170 1.00 94.50 391 ILE A CA 1
ATOM 3191 C C . ILE A 1 391 ? 32.317 15.590 -21.327 1.00 94.50 391 ILE A C 1
ATOM 3193 O O . ILE A 1 391 ? 32.459 15.514 -20.109 1.00 94.50 391 ILE A O 1
ATOM 3197 N N . ALA A 1 392 ? 32.029 16.736 -21.950 1.00 95.50 392 ALA A N 1
ATOM 3198 C CA . ALA A 1 392 ? 31.878 18.003 -21.243 1.00 95.50 392 ALA A CA 1
ATOM 3199 C C . ALA A 1 392 ? 30.748 17.954 -20.201 1.00 95.50 392 ALA A C 1
ATOM 3201 O O . ALA A 1 392 ? 30.939 18.399 -19.073 1.00 95.50 392 ALA A O 1
ATOM 3202 N N . PHE A 1 393 ? 29.599 17.365 -20.550 1.00 97.00 393 PHE A N 1
ATOM 3203 C CA . PHE A 1 393 ? 28.472 17.155 -19.641 1.00 97.00 393 PHE A CA 1
ATOM 3204 C C . PHE A 1 393 ? 28.881 16.366 -18.391 1.00 97.00 393 PHE A C 1
ATOM 3206 O O . PHE A 1 393 ? 28.607 16.821 -17.279 1.00 97.00 393 PHE A O 1
ATOM 3213 N N . ASP A 1 394 ? 29.559 15.226 -18.563 1.00 95.56 394 ASP A N 1
ATOM 3214 C CA . ASP A 1 394 ? 30.032 14.384 -17.455 1.00 95.56 394 ASP A CA 1
ATOM 3215 C C . ASP A 1 394 ? 30.997 15.173 -16.550 1.00 95.56 394 ASP A C 1
ATOM 3217 O O . ASP A 1 394 ? 30.841 15.180 -15.333 1.00 95.56 394 ASP A O 1
ATOM 3221 N N . GLU A 1 395 ? 31.925 15.939 -17.130 1.00 95.44 395 GLU A N 1
ATOM 3222 C CA . GLU A 1 395 ? 32.870 16.779 -16.377 1.00 95.44 395 GLU A CA 1
ATOM 3223 C C . GLU A 1 395 ? 32.182 17.947 -15.629 1.00 95.44 395 GLU A C 1
ATOM 3225 O O . GLU A 1 395 ? 32.676 18.378 -14.587 1.00 95.44 395 GLU A O 1
ATOM 3230 N N . THR A 1 396 ? 30.993 18.419 -16.048 1.00 96.25 396 THR A N 1
ATOM 3231 C CA . THR A 1 396 ? 30.236 19.421 -15.256 1.00 96.25 396 THR A CA 1
ATOM 3232 C C . THR A 1 396 ? 29.809 18.909 -13.876 1.00 96.25 396 THR A C 1
ATOM 3234 O O . THR A 1 396 ? 29.490 19.711 -12.993 1.00 96.25 396 THR A O 1
ATOM 3237 N N . LEU A 1 397 ? 29.790 17.587 -13.683 1.00 95.31 397 LEU A N 1
ATOM 3238 C CA . LEU A 1 397 ? 29.415 16.923 -12.435 1.00 95.31 397 LEU A CA 1
ATOM 3239 C C . LEU A 1 397 ? 30.619 16.578 -11.553 1.00 95.31 397 LEU A C 1
ATOM 3241 O O . LEU A 1 397 ? 30.429 16.046 -10.459 1.00 95.31 397 LEU A O 1
ATOM 3245 N N . ALA A 1 398 ? 31.837 16.899 -11.993 1.00 93.88 398 ALA A N 1
ATOM 3246 C CA . ALA A 1 398 ? 33.024 16.814 -11.156 1.00 93.88 398 ALA A CA 1
ATOM 3247 C C . ALA A 1 398 ? 32.898 17.706 -9.908 1.00 93.88 398 ALA A C 1
ATOM 3249 O O . ALA A 1 398 ? 32.135 18.673 -9.885 1.00 93.88 398 ALA A O 1
ATOM 3250 N N . ASP A 1 399 ? 33.707 17.435 -8.882 1.00 87.12 399 ASP A N 1
ATOM 3251 C CA . ASP A 1 399 ? 33.739 18.236 -7.647 1.00 87.12 399 ASP A CA 1
ATOM 3252 C C . ASP A 1 399 ? 34.033 19.728 -7.906 1.00 87.12 399 ASP A C 1
ATOM 3254 O O . ASP A 1 399 ? 33.522 20.595 -7.198 1.00 87.12 399 ASP A O 1
ATOM 3258 N N . SER A 1 400 ? 34.838 20.023 -8.929 1.00 87.00 400 SER A N 1
ATOM 3259 C CA . SER A 1 400 ? 35.139 21.375 -9.416 1.00 87.00 400 SER A CA 1
ATOM 3260 C C . SER A 1 400 ? 34.207 21.845 -10.541 1.00 87.00 400 SER A C 1
ATOM 3262 O O . SER A 1 400 ? 34.300 22.993 -10.972 1.00 87.00 400 SER A O 1
ATOM 3264 N N . GLY A 1 401 ? 33.322 20.974 -11.027 1.00 89.69 401 GLY A N 1
ATOM 3265 C CA . GLY A 1 401 ? 32.360 21.265 -12.081 1.00 89.69 401 GLY A CA 1
ATOM 3266 C C . GLY A 1 401 ? 31.172 22.080 -11.565 1.00 89.69 401 GLY A C 1
ATOM 3267 O O . GLY A 1 401 ? 30.819 22.025 -10.384 1.00 89.69 401 GLY A O 1
ATOM 3268 N N . GLU A 1 402 ? 30.535 22.841 -12.459 1.00 91.38 402 GLU A N 1
ATOM 3269 C CA . GLU A 1 402 ? 29.430 23.747 -12.113 1.00 91.38 402 GLU A CA 1
ATOM 3270 C C . GLU A 1 402 ? 28.286 23.028 -11.379 1.00 91.38 402 GLU A C 1
ATOM 3272 O O . GLU A 1 402 ? 27.826 23.489 -10.332 1.00 91.38 402 GLU A O 1
ATOM 3277 N N . ASN A 1 403 ? 27.831 21.890 -11.909 1.00 92.31 403 ASN A N 1
ATOM 3278 C CA . ASN A 1 403 ? 26.712 21.144 -11.339 1.00 92.31 403 ASN A CA 1
ATOM 3279 C C . ASN A 1 403 ? 27.150 20.302 -10.138 1.00 92.31 403 ASN A C 1
ATOM 3281 O O . ASN A 1 403 ? 26.420 20.241 -9.148 1.00 92.31 403 ASN A O 1
ATOM 3285 N N . GLY A 1 404 ? 28.338 19.693 -10.189 1.00 92.44 404 GLY A N 1
ATOM 3286 C CA . GLY A 1 404 ? 28.857 18.866 -9.096 1.00 92.44 404 GLY A CA 1
ATOM 3287 C C . GLY A 1 404 ? 29.100 19.669 -7.816 1.00 92.44 404 GLY A C 1
ATOM 3288 O O . GLY A 1 404 ? 28.598 19.303 -6.750 1.00 92.44 404 GLY A O 1
ATOM 3289 N N . SER A 1 405 ? 29.760 20.825 -7.924 1.00 91.94 405 SER A N 1
ATOM 3290 C CA . SER A 1 405 ? 30.000 21.733 -6.792 1.00 91.94 405 SER A CA 1
ATOM 3291 C C . SER A 1 405 ? 28.695 22.259 -6.176 1.00 91.94 405 SER A C 1
ATOM 3293 O O . SER A 1 405 ? 28.525 22.255 -4.947 1.00 91.94 405 SER A O 1
ATOM 3295 N N . ARG A 1 406 ? 27.724 22.645 -7.021 1.00 92.62 406 ARG A N 1
ATOM 3296 C CA . ARG A 1 406 ? 26.389 23.076 -6.571 1.00 92.62 406 ARG A CA 1
ATOM 3297 C C . ARG A 1 406 ? 25.660 21.956 -5.835 1.00 92.62 406 ARG A C 1
ATOM 3299 O O . ARG A 1 406 ? 25.238 22.164 -4.700 1.00 92.62 406 ARG A O 1
ATOM 3306 N N . LEU A 1 407 ? 25.567 20.764 -6.426 1.00 93.44 407 LEU A N 1
ATOM 3307 C CA . LEU A 1 407 ? 24.898 19.617 -5.807 1.00 93.44 407 LEU A CA 1
ATOM 3308 C C . LEU A 1 407 ? 25.531 19.251 -4.461 1.00 93.44 407 LEU A C 1
ATOM 3310 O O . LEU A 1 407 ? 24.805 19.111 -3.478 1.00 93.44 407 LEU A O 1
ATOM 3314 N N . LYS A 1 408 ? 26.865 19.176 -4.388 1.00 91.38 408 LYS A N 1
ATOM 3315 C CA . LYS A 1 408 ? 27.617 18.870 -3.159 1.00 91.38 408 LYS A CA 1
ATOM 3316 C C . LYS A 1 408 ? 27.358 19.885 -2.046 1.00 91.38 408 LYS A C 1
ATOM 3318 O O . LYS A 1 408 ? 27.159 19.512 -0.890 1.00 91.38 408 LYS A O 1
ATOM 3323 N N . THR A 1 409 ? 27.316 21.170 -2.389 1.00 90.75 409 THR A N 1
ATOM 3324 C CA . THR A 1 409 ? 27.071 22.246 -1.419 1.00 90.75 409 THR A CA 1
ATOM 3325 C C . THR A 1 409 ? 25.623 22.255 -0.934 1.00 90.75 409 THR A C 1
ATOM 3327 O O . THR A 1 409 ? 25.365 22.420 0.261 1.00 90.75 409 THR A O 1
ATOM 3330 N N . THR A 1 410 ? 24.668 22.083 -1.846 1.00 91.00 410 THR A N 1
ATOM 3331 C CA . THR A 1 410 ? 23.236 22.144 -1.539 1.00 91.00 410 THR A CA 1
ATOM 3332 C C . THR A 1 410 ? 22.784 20.904 -0.765 1.00 91.00 410 THR A C 1
ATOM 3334 O O . THR A 1 410 ? 22.098 21.047 0.247 1.00 91.00 410 THR A O 1
ATOM 3337 N N . ILE A 1 411 ? 23.223 19.698 -1.150 1.00 90.44 411 ILE A N 1
ATOM 3338 C CA . ILE A 1 411 ? 22.817 18.441 -0.494 1.00 90.44 411 ILE A CA 1
ATOM 3339 C C . ILE A 1 411 ? 23.250 18.374 0.979 1.00 90.44 411 ILE A C 1
ATOM 3341 O O . ILE A 1 411 ? 22.526 17.827 1.815 1.00 90.44 411 ILE A O 1
ATOM 3345 N N . ALA A 1 412 ? 24.386 18.992 1.323 1.00 89.94 412 ALA A N 1
ATOM 3346 C CA . ALA A 1 412 ? 24.882 19.089 2.695 1.00 89.94 412 ALA A CA 1
ATOM 3347 C C . ALA A 1 412 ? 23.978 19.943 3.609 1.00 89.94 412 ALA A C 1
ATOM 3349 O O . ALA A 1 412 ? 24.031 19.810 4.830 1.00 89.94 412 ALA A O 1
ATOM 3350 N N . LYS A 1 413 ? 23.136 20.813 3.033 1.00 91.06 413 LYS A N 1
ATOM 3351 C CA . LYS A 1 413 ? 22.277 21.757 3.768 1.00 91.06 413 LYS A CA 1
ATOM 3352 C C . LYS A 1 413 ? 20.805 21.333 3.840 1.00 91.06 413 LYS A C 1
ATOM 3354 O O . LYS A 1 413 ? 20.054 21.926 4.609 1.00 91.06 413 LYS A O 1
ATOM 3359 N N . VAL A 1 414 ? 20.395 20.299 3.099 1.00 89.81 414 VAL A N 1
ATOM 3360 C CA . VAL A 1 414 ? 18.985 19.871 2.958 1.00 89.81 414 VAL A CA 1
ATOM 3361 C C . VAL A 1 414 ? 18.310 19.522 4.288 1.00 89.81 414 VAL A C 1
ATOM 3363 O O . VAL A 1 414 ? 17.127 19.797 4.462 1.00 89.81 414 VAL A O 1
ATOM 3366 N N . GLU A 1 415 ? 19.045 18.964 5.251 1.00 82.94 415 GLU A N 1
ATOM 3367 C CA . GLU A 1 415 ? 18.488 18.613 6.571 1.00 82.94 415 GLU A CA 1
ATOM 3368 C C . GLU A 1 415 ? 18.167 19.841 7.433 1.00 82.94 415 GLU A C 1
ATOM 3370 O O . GLU A 1 415 ? 17.324 19.772 8.323 1.00 82.94 415 GLU A O 1
ATOM 3375 N N . ARG A 1 416 ? 18.826 20.974 7.164 1.00 85.75 416 ARG A N 1
ATOM 3376 C CA . ARG A 1 416 ? 18.680 22.217 7.932 1.00 85.75 416 ARG A CA 1
ATOM 3377 C C . ARG A 1 416 ? 17.743 23.219 7.256 1.00 85.75 416 ARG A C 1
ATOM 3379 O O . ARG A 1 416 ? 17.193 24.077 7.936 1.00 85.75 416 ARG A O 1
ATOM 3386 N N . ASP A 1 417 ? 17.556 23.114 5.939 1.00 85.06 417 ASP A N 1
ATOM 3387 C CA . ASP A 1 417 ? 16.778 24.064 5.143 1.00 85.06 417 ASP A CA 1
ATOM 3388 C C . ASP A 1 417 ? 15.967 23.359 4.040 1.00 85.06 417 ASP A C 1
ATOM 3390 O O . ASP A 1 417 ? 16.500 22.882 3.033 1.00 85.06 417 ASP A O 1
ATOM 3394 N N . LYS A 1 418 ? 14.637 23.356 4.205 1.00 81.88 418 LYS A N 1
ATOM 3395 C CA . LYS A 1 418 ? 13.688 22.748 3.258 1.00 81.88 418 LYS A CA 1
ATOM 3396 C C . LYS A 1 418 ? 13.680 23.430 1.881 1.00 81.88 418 LYS A C 1
ATOM 3398 O O . LYS A 1 418 ? 13.252 22.807 0.911 1.00 81.88 418 LYS A O 1
ATOM 3403 N N . SER A 1 419 ? 14.144 24.677 1.759 1.00 86.81 419 SER A N 1
ATOM 3404 C CA . SER A 1 419 ? 14.262 25.359 0.461 1.00 86.81 419 SER A CA 1
ATOM 3405 C C . SER A 1 419 ? 15.394 24.776 -0.396 1.00 86.81 419 SER A C 1
ATOM 3407 O O . SER A 1 419 ? 15.246 24.667 -1.615 1.00 86.81 419 SER A O 1
ATOM 3409 N N . GLN A 1 420 ? 16.464 24.274 0.237 1.00 89.81 420 GLN A N 1
ATOM 3410 C CA . GLN A 1 420 ? 17.568 23.592 -0.447 1.00 89.81 420 GLN A CA 1
ATOM 3411 C C . GLN A 1 420 ? 17.107 22.282 -1.086 1.00 89.81 420 GLN A C 1
ATOM 3413 O O . GLN A 1 420 ? 17.589 21.934 -2.159 1.00 89.81 420 GLN A O 1
ATOM 3418 N N . ALA A 1 421 ? 16.132 21.587 -0.486 1.00 88.50 421 ALA A N 1
ATOM 3419 C CA . ALA A 1 421 ? 15.564 20.370 -1.067 1.00 88.50 421 ALA A CA 1
ATOM 3420 C C . ALA A 1 421 ? 14.965 20.635 -2.457 1.00 88.50 421 ALA A C 1
ATOM 3422 O O . ALA A 1 421 ? 15.270 19.921 -3.407 1.00 88.50 421 ALA A O 1
ATOM 3423 N N . ARG A 1 422 ? 14.191 21.722 -2.607 1.00 90.12 422 ARG A N 1
ATOM 3424 C CA . ARG A 1 422 ? 13.629 22.124 -3.910 1.00 90.12 422 ARG A CA 1
ATOM 3425 C C . ARG A 1 422 ? 14.723 22.448 -4.926 1.00 90.12 422 ARG A C 1
ATOM 3427 O O . ARG A 1 422 ? 14.575 22.136 -6.104 1.00 90.12 422 ARG A O 1
ATOM 3434 N N . TYR A 1 423 ? 15.815 23.060 -4.473 1.00 92.50 423 TYR A N 1
ATOM 3435 C CA . TYR A 1 423 ? 16.930 23.416 -5.343 1.00 92.50 423 TYR A CA 1
ATOM 3436 C C . TYR A 1 423 ? 17.731 22.188 -5.805 1.00 92.50 423 TYR A C 1
ATOM 3438 O O . TYR A 1 423 ? 18.044 22.095 -6.990 1.00 92.50 423 TYR A O 1
ATOM 3446 N N . VAL A 1 424 ? 17.971 21.198 -4.931 1.00 93.19 424 VAL A N 1
ATOM 3447 C CA . VAL A 1 424 ? 18.538 19.892 -5.331 1.00 93.19 424 VAL A CA 1
ATOM 3448 C C . VAL A 1 424 ? 17.661 19.228 -6.388 1.00 93.19 424 VAL A C 1
ATOM 3450 O O . VAL A 1 424 ? 18.178 18.815 -7.424 1.00 93.19 424 VAL A O 1
ATOM 3453 N N . THR A 1 425 ? 16.343 19.166 -6.166 1.00 93.12 425 THR A N 1
ATOM 3454 C CA . THR A 1 425 ? 15.400 18.594 -7.138 1.00 93.12 425 THR A CA 1
ATOM 3455 C C . THR A 1 425 ? 15.498 19.293 -8.491 1.00 93.12 425 THR A C 1
ATOM 3457 O O . THR A 1 425 ? 15.533 18.623 -9.519 1.00 93.12 425 THR A O 1
ATOM 3460 N N . LEU A 1 426 ? 15.590 20.627 -8.510 1.00 94.62 426 LEU A N 1
ATOM 3461 C CA . LEU A 1 426 ? 15.724 21.389 -9.750 1.00 94.62 426 LEU A CA 1
ATOM 3462 C C . LEU A 1 426 ? 17.035 21.077 -10.483 1.00 94.62 426 LEU A C 1
ATOM 3464 O O . LEU A 1 426 ? 17.007 20.843 -11.688 1.00 94.62 426 LEU A O 1
ATOM 3468 N N . ILE A 1 427 ? 18.172 21.045 -9.778 1.00 94.88 427 ILE A N 1
ATOM 3469 C CA . ILE A 1 427 ? 19.468 20.745 -10.407 1.00 94.88 427 ILE A CA 1
ATOM 3470 C C . ILE A 1 427 ? 19.477 19.312 -10.953 1.00 94.88 427 ILE A C 1
ATOM 3472 O O . ILE A 1 427 ? 19.844 19.111 -12.109 1.00 94.88 427 ILE A O 1
ATOM 3476 N N . LEU A 1 428 ? 19.034 18.325 -10.164 1.00 95.88 428 LEU A N 1
ATOM 3477 C CA . LEU A 1 428 ? 18.953 16.927 -10.607 1.00 95.88 428 LEU A CA 1
ATOM 3478 C C . LEU A 1 428 ? 18.030 16.770 -11.815 1.00 95.88 428 LEU A C 1
ATOM 3480 O O . LEU A 1 428 ? 18.386 16.074 -12.764 1.00 95.88 428 LEU A O 1
ATOM 3484 N N . LYS A 1 429 ? 16.882 17.457 -11.818 1.00 96.19 429 LYS A N 1
ATOM 3485 C CA . LYS A 1 429 ? 15.965 17.474 -12.958 1.00 96.19 429 LYS A CA 1
ATOM 3486 C C . LYS A 1 429 ? 16.656 18.006 -14.215 1.00 96.19 429 LYS A C 1
ATOM 3488 O O . LYS A 1 429 ? 16.667 17.305 -15.218 1.00 96.19 429 LYS A O 1
ATOM 3493 N N . THR A 1 430 ? 17.303 19.169 -14.145 1.00 96.25 430 THR A N 1
ATOM 3494 C CA . THR A 1 430 ? 18.035 19.754 -15.283 1.00 96.25 430 THR A CA 1
ATOM 3495 C C . THR A 1 430 ? 19.147 18.831 -15.789 1.00 96.25 430 THR A C 1
ATOM 3497 O O . THR A 1 430 ? 19.302 18.632 -16.993 1.00 96.25 430 THR A O 1
ATOM 3500 N N . VAL A 1 431 ? 19.919 18.230 -14.880 1.00 96.81 431 VAL A N 1
ATOM 3501 C CA . VAL A 1 431 ? 20.995 17.289 -15.229 1.00 96.81 431 VAL A CA 1
ATOM 3502 C C . VAL A 1 431 ? 20.4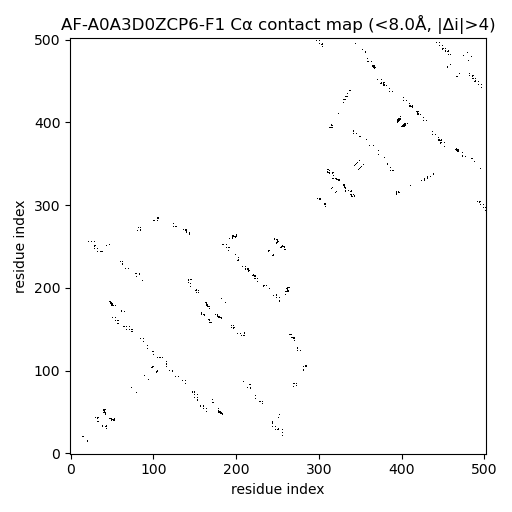31 16.044 -15.926 1.00 96.81 431 VAL A C 1
ATOM 3504 O O . VAL A 1 431 ? 20.956 15.634 -16.961 1.00 96.81 431 VAL A O 1
ATOM 3507 N N . ASN A 1 432 ? 19.342 15.468 -15.411 1.00 97.50 432 ASN A N 1
ATOM 3508 C CA . ASN A 1 432 ? 18.689 14.301 -16.007 1.00 97.50 432 ASN A CA 1
ATOM 3509 C C . ASN A 1 432 ? 18.022 14.635 -17.356 1.00 97.50 432 ASN A C 1
ATOM 3511 O O . ASN A 1 432 ? 18.123 13.851 -18.297 1.00 97.50 432 ASN A O 1
ATOM 3515 N N . GLU A 1 433 ? 17.409 15.812 -17.500 1.00 97.19 433 GLU A N 1
ATOM 3516 C CA . GLU A 1 433 ? 16.854 16.292 -18.774 1.00 97.19 433 GLU A CA 1
ATOM 3517 C C . GLU A 1 433 ? 17.948 16.496 -19.834 1.00 97.19 433 GLU A C 1
ATOM 3519 O O . GLU A 1 433 ? 17.759 16.134 -20.998 1.00 97.19 433 GLU A O 1
ATOM 3524 N N . ASN A 1 434 ? 19.122 17.000 -19.437 1.00 96.69 434 ASN A N 1
ATOM 3525 C CA . ASN A 1 434 ? 20.286 17.112 -20.318 1.00 96.69 434 ASN A CA 1
ATOM 3526 C C . ASN A 1 434 ? 20.788 15.738 -20.776 1.00 96.69 434 ASN A C 1
ATOM 3528 O O . ASN A 1 434 ? 21.001 15.543 -21.973 1.00 96.69 434 ASN A O 1
ATOM 3532 N N . ALA A 1 435 ? 20.915 14.778 -19.855 1.00 97.38 435 ALA A N 1
ATOM 3533 C CA . ALA A 1 435 ? 21.283 13.404 -20.186 1.00 97.38 435 ALA A CA 1
ATOM 3534 C C . ALA A 1 435 ? 20.282 12.768 -21.168 1.00 97.38 435 ALA A C 1
ATOM 3536 O O . ALA A 1 435 ? 20.681 12.219 -22.194 1.00 97.38 435 ALA A O 1
ATOM 3537 N N . MET A 1 436 ? 18.979 12.904 -20.904 1.00 96.56 436 MET A N 1
ATOM 3538 C CA . MET A 1 436 ? 17.916 12.399 -21.780 1.00 96.56 436 MET A CA 1
ATOM 3539 C C . MET A 1 436 ? 17.970 13.027 -23.178 1.00 96.56 436 MET A C 1
ATOM 3541 O O . MET A 1 436 ? 17.795 12.335 -24.182 1.00 96.56 436 MET A O 1
ATOM 3545 N N . ARG A 1 437 ? 18.218 14.337 -23.269 1.00 97.19 437 ARG A N 1
ATOM 3546 C CA . ARG A 1 437 ? 18.367 15.032 -24.552 1.00 97.19 437 ARG A CA 1
ATOM 3547 C C . ARG A 1 437 ? 19.553 14.494 -25.353 1.00 97.19 437 ARG A C 1
ATOM 3549 O O . ARG A 1 437 ? 19.370 14.165 -26.521 1.00 97.19 437 ARG A O 1
ATOM 3556 N N . LEU A 1 438 ? 20.718 14.323 -24.722 1.00 97.50 438 LEU A N 1
ATOM 3557 C CA . LEU A 1 438 ? 21.896 13.733 -25.370 1.00 97.50 438 LEU A CA 1
ATOM 3558 C C . LEU A 1 438 ? 21.611 12.320 -25.898 1.00 97.50 438 LEU A C 1
ATOM 3560 O O . LEU A 1 438 ? 21.975 12.007 -27.032 1.00 97.50 438 LEU A O 1
ATOM 3564 N N . ILE A 1 439 ? 20.913 11.491 -25.115 1.00 96.81 439 ILE A N 1
ATOM 3565 C CA . ILE A 1 439 ? 20.505 10.139 -25.525 1.00 96.81 439 ILE A CA 1
ATOM 3566 C C . ILE A 1 439 ? 19.603 10.195 -26.765 1.00 96.81 439 ILE A C 1
ATOM 3568 O O . ILE A 1 439 ? 19.855 9.491 -27.744 1.00 96.81 439 ILE A O 1
ATOM 3572 N N . LYS A 1 440 ? 18.576 11.055 -26.755 1.00 96.38 440 LYS A N 1
ATOM 3573 C CA . LYS A 1 440 ? 17.632 11.195 -27.875 1.00 96.38 440 LYS A CA 1
ATOM 3574 C C . LYS A 1 440 ? 18.313 11.675 -29.154 1.00 96.38 440 LYS A C 1
ATOM 3576 O O . LYS A 1 440 ? 18.101 11.084 -30.210 1.00 96.38 440 LYS A O 1
ATOM 3581 N N . GLU A 1 441 ? 19.134 12.717 -29.070 1.00 97.19 441 GLU A N 1
ATOM 3582 C CA . GLU A 1 441 ? 19.843 13.267 -30.233 1.00 97.19 441 GLU A CA 1
ATOM 3583 C C . GLU A 1 441 ? 20.850 12.266 -30.818 1.00 97.19 441 GLU A C 1
ATOM 3585 O O . GLU A 1 441 ? 20.970 12.138 -32.041 1.00 97.19 441 GLU A O 1
ATOM 3590 N N . THR A 1 442 ? 21.510 11.497 -29.948 1.00 97.75 442 THR A N 1
ATOM 3591 C CA . THR A 1 442 ? 22.401 10.405 -30.355 1.00 97.75 442 THR A CA 1
ATOM 3592 C C . THR A 1 442 ? 21.631 9.310 -31.080 1.00 97.75 442 THR A C 1
ATOM 3594 O O . THR A 1 442 ? 22.026 8.911 -32.173 1.00 97.75 442 THR A O 1
ATOM 3597 N N . ALA A 1 443 ? 20.503 8.856 -30.524 1.00 96.75 443 ALA A N 1
ATOM 3598 C CA . ALA A 1 443 ? 19.676 7.829 -31.150 1.00 96.75 443 ALA A CA 1
ATOM 3599 C C . ALA A 1 443 ? 19.179 8.265 -32.539 1.00 96.75 443 ALA A C 1
ATOM 3601 O O . ALA A 1 443 ? 19.287 7.494 -33.491 1.00 96.75 443 ALA A O 1
ATOM 3602 N N . ILE A 1 444 ? 18.696 9.505 -32.679 1.00 96.62 444 ILE A N 1
ATOM 3603 C CA . ILE A 1 444 ? 18.246 10.060 -33.967 1.00 96.62 444 ILE A CA 1
ATOM 3604 C C . ILE A 1 444 ? 19.386 10.044 -34.992 1.00 96.62 444 ILE A C 1
ATOM 3606 O O . ILE A 1 444 ? 19.212 9.532 -36.099 1.00 96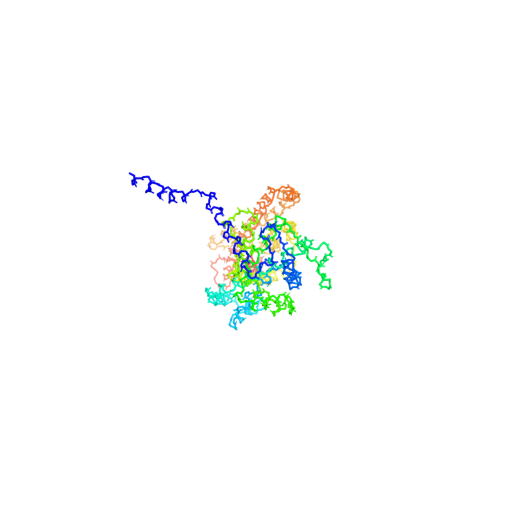.62 444 ILE A O 1
ATOM 3610 N N . SER A 1 445 ? 20.560 10.555 -34.618 1.00 97.56 445 SER A N 1
ATOM 3611 C CA . SER A 1 445 ? 21.691 10.667 -35.543 1.00 97.56 445 SER A CA 1
ATOM 3612 C C . SER A 1 445 ? 22.247 9.295 -35.941 1.00 97.56 445 SER A C 1
ATOM 3614 O O . SER A 1 445 ? 22.535 9.057 -37.114 1.00 97.56 445 SER A O 1
ATOM 3616 N N . LEU A 1 446 ? 22.300 8.347 -35.000 1.00 97.50 446 LEU A N 1
ATOM 3617 C CA . LEU A 1 446 ? 22.662 6.955 -35.274 1.00 97.50 446 LEU A CA 1
ATOM 3618 C C . LEU A 1 446 ? 21.657 6.246 -36.184 1.00 97.50 446 LEU A C 1
ATOM 3620 O O . LEU A 1 446 ? 22.069 5.472 -37.042 1.00 97.50 446 LEU A O 1
ATOM 3624 N N . ILE A 1 447 ? 20.353 6.507 -36.038 1.00 97.19 447 ILE A N 1
ATOM 3625 C CA . ILE A 1 447 ? 19.333 5.944 -36.934 1.00 97.19 447 ILE A CA 1
ATOM 3626 C C . ILE A 1 447 ? 19.575 6.398 -38.376 1.00 97.19 447 ILE A C 1
ATOM 3628 O O . ILE A 1 447 ? 19.470 5.578 -39.288 1.00 97.19 447 ILE A O 1
ATOM 3632 N N . VAL A 1 448 ? 19.890 7.678 -38.593 1.00 96.81 448 VAL A N 1
ATOM 3633 C CA . VAL A 1 448 ? 20.154 8.205 -39.941 1.00 96.81 448 VAL A CA 1
ATOM 3634 C C . VAL A 1 448 ? 21.415 7.574 -40.527 1.00 96.81 448 VAL A C 1
ATOM 3636 O O . VAL A 1 448 ? 21.338 6.973 -41.596 1.00 96.81 448 VAL A O 1
ATOM 3639 N N . VAL A 1 449 ? 22.537 7.607 -39.801 1.00 96.75 449 VAL A N 1
ATOM 3640 C CA . VAL A 1 449 ? 23.800 6.996 -40.259 1.00 96.75 449 VAL A CA 1
ATOM 3641 C C . VAL A 1 449 ? 23.636 5.493 -40.504 1.00 96.75 449 VAL A C 1
ATOM 3643 O O . VAL A 1 449 ? 24.064 4.983 -41.537 1.00 96.75 449 VAL A O 1
ATOM 3646 N N . GLY A 1 450 ? 22.956 4.777 -39.607 1.00 96.25 450 GLY A N 1
ATOM 3647 C CA . GLY A 1 450 ? 22.680 3.351 -39.760 1.00 96.25 450 GLY A CA 1
ATOM 3648 C C . GLY A 1 450 ? 21.837 3.039 -41.000 1.00 96.25 450 GLY A C 1
ATOM 3649 O O . GLY A 1 450 ? 22.148 2.097 -41.727 1.00 96.25 450 GLY A O 1
ATOM 3650 N N . LYS A 1 451 ? 20.805 3.842 -41.295 1.00 95.88 451 LYS A N 1
ATOM 3651 C CA . LYS A 1 451 ? 20.021 3.701 -42.533 1.00 95.88 451 LYS A CA 1
ATOM 3652 C C . LYS A 1 451 ? 20.885 3.917 -43.773 1.00 95.88 451 LYS A C 1
ATOM 3654 O O . LYS A 1 451 ? 20.789 3.117 -44.697 1.00 95.88 451 LYS A O 1
ATOM 3659 N N . SER A 1 452 ? 21.748 4.932 -43.777 1.00 94.38 452 SER A N 1
ATOM 3660 C CA . SER A 1 452 ? 22.666 5.180 -44.892 1.00 94.38 452 SER A CA 1
ATOM 3661 C C . SER A 1 452 ? 23.619 4.009 -45.119 1.00 94.38 452 SER A C 1
ATOM 3663 O O . SER A 1 452 ? 23.734 3.533 -46.244 1.00 94.38 452 SER A O 1
ATOM 3665 N N . LEU A 1 453 ? 24.235 3.476 -44.057 1.00 95.31 453 LEU A N 1
ATOM 3666 C CA . LEU A 1 453 ? 25.106 2.299 -44.154 1.00 95.31 453 LEU A CA 1
ATOM 3667 C C . LEU A 1 453 ? 24.361 1.070 -44.685 1.00 95.31 453 LEU A C 1
ATOM 3669 O O . LEU A 1 453 ? 24.908 0.331 -45.497 1.00 95.31 453 LEU A O 1
ATOM 3673 N N . LYS A 1 454 ? 23.105 0.863 -44.276 1.00 94.94 454 LYS A N 1
ATOM 3674 C CA . LYS A 1 454 ? 22.284 -0.238 -44.792 1.00 94.94 454 LYS A CA 1
ATOM 3675 C C . LYS A 1 454 ? 22.069 -0.124 -46.302 1.00 94.94 454 LYS A C 1
ATOM 3677 O O . LYS A 1 454 ? 22.290 -1.093 -47.018 1.00 94.94 454 LYS A O 1
ATOM 3682 N N . VAL A 1 455 ? 21.659 1.050 -46.779 1.00 93.50 455 VAL A N 1
ATOM 3683 C CA . VAL A 1 455 ? 21.405 1.267 -48.210 1.00 93.50 455 VAL A CA 1
ATOM 3684 C C . VAL A 1 455 ? 22.706 1.144 -49.018 1.00 93.50 455 VAL A C 1
ATOM 3686 O O . VAL A 1 455 ? 22.705 0.571 -50.103 1.00 93.50 455 VAL A O 1
ATOM 3689 N N . LEU A 1 456 ? 23.835 1.610 -48.477 1.00 92.75 456 LEU A N 1
ATOM 3690 C CA . LEU A 1 456 ? 25.150 1.433 -49.098 1.00 92.75 456 LEU A CA 1
ATOM 3691 C C . LEU A 1 456 ? 25.585 -0.039 -49.164 1.00 92.75 456 LEU A C 1
ATOM 3693 O O . LEU A 1 456 ? 26.129 -0.460 -50.179 1.00 92.75 456 LEU A O 1
ATOM 3697 N N . ALA A 1 457 ? 25.317 -0.832 -48.122 1.00 92.38 457 ALA A N 1
ATOM 3698 C CA . ALA A 1 457 ? 25.571 -2.273 -48.149 1.00 92.38 457 ALA A CA 1
ATOM 3699 C C . ALA A 1 457 ? 24.758 -2.974 -49.249 1.00 92.38 457 ALA A C 1
ATOM 3701 O O . ALA A 1 457 ? 25.272 -3.862 -49.923 1.00 92.38 457 ALA A O 1
ATOM 3702 N N . GLU A 1 458 ? 23.500 -2.567 -49.437 1.00 92.62 458 GLU A N 1
ATOM 3703 C CA . GLU A 1 458 ? 22.638 -3.079 -50.505 1.00 92.62 458 GLU A CA 1
ATOM 3704 C C . GLU A 1 458 ? 23.155 -2.667 -51.895 1.00 92.62 458 GLU A C 1
ATOM 3706 O O . GLU A 1 458 ? 23.146 -3.484 -52.813 1.00 92.62 458 GLU A O 1
ATOM 3711 N N . ASP A 1 459 ? 23.649 -1.434 -52.057 1.00 92.56 459 ASP A N 1
ATOM 3712 C CA . ASP A 1 459 ? 24.206 -0.934 -53.324 1.00 92.56 459 ASP A CA 1
ATOM 3713 C C . ASP A 1 459 ? 25.510 -1.633 -53.733 1.00 92.56 459 ASP A C 1
ATOM 3715 O O . ASP A 1 459 ? 25.698 -1.958 -54.908 1.00 92.56 459 ASP A O 1
ATOM 3719 N N . LEU A 1 460 ? 26.381 -1.927 -52.764 1.00 90.69 460 LEU A N 1
ATOM 3720 C CA . LEU A 1 460 ? 27.632 -2.657 -52.986 1.00 90.69 460 LEU A CA 1
ATOM 3721 C C . LEU A 1 460 ? 27.392 -4.067 -53.557 1.00 90.69 460 LEU A C 1
ATOM 3723 O O . LEU A 1 460 ? 28.203 -4.567 -54.332 1.00 90.69 460 LEU A O 1
ATOM 3727 N N . GLN A 1 461 ? 26.265 -4.701 -53.217 1.00 88.94 461 GLN A N 1
ATOM 3728 C CA . GLN A 1 461 ? 25.911 -6.040 -53.706 1.00 88.94 461 GLN A CA 1
ATOM 3729 C C . GLN A 1 461 ? 25.286 -6.043 -55.109 1.00 88.94 461 GLN A C 1
ATOM 3731 O O . GLN A 1 461 ? 25.128 -7.110 -55.709 1.00 88.94 461 GLN A O 1
ATOM 3736 N N . LYS A 1 462 ? 24.902 -4.881 -55.649 1.00 89.38 462 LYS A N 1
ATOM 3737 C CA . LYS A 1 462 ? 24.273 -4.810 -56.971 1.00 89.38 462 LYS A CA 1
ATOM 3738 C C . LYS A 1 462 ? 25.302 -5.014 -58.091 1.00 89.38 462 LYS A C 1
ATOM 3740 O O . LYS A 1 462 ? 26.409 -4.490 -58.008 1.00 89.38 462 LYS A O 1
ATOM 3745 N N . PRO A 1 463 ? 24.920 -5.661 -59.211 1.00 80.62 463 PRO A N 1
ATOM 3746 C CA . PRO A 1 463 ? 25.769 -5.743 -60.405 1.00 80.62 463 PRO A CA 1
ATOM 3747 C C . PRO A 1 463 ? 26.060 -4.377 -61.043 1.00 80.62 463 PRO A C 1
ATOM 3749 O O . PRO A 1 463 ? 27.088 -4.195 -61.692 1.00 80.62 463 PRO A O 1
ATOM 3752 N N . LYS A 1 464 ? 25.129 -3.428 -60.887 1.00 84.19 464 LYS A N 1
ATOM 3753 C CA . LYS A 1 464 ? 25.263 -2.033 -61.300 1.00 84.19 464 LYS A CA 1
ATOM 3754 C C . LYS A 1 464 ? 24.959 -1.155 -60.091 1.00 84.19 464 LYS A C 1
ATOM 3756 O O . LYS A 1 464 ? 23.869 -1.247 -59.536 1.00 84.19 464 LYS A O 1
ATOM 3761 N N . HIS A 1 465 ? 25.936 -0.351 -59.699 1.00 88.50 465 HIS A N 1
ATOM 3762 C CA . HIS A 1 465 ? 25.844 0.520 -58.535 1.00 88.50 465 HIS A CA 1
ATOM 3763 C C . HIS A 1 465 ? 25.089 1.800 -58.888 1.00 88.50 465 HIS A C 1
ATOM 3765 O O . HIS A 1 465 ? 25.355 2.416 -59.923 1.00 88.50 465 HIS A O 1
ATOM 3771 N N . ASP A 1 466 ? 24.146 2.175 -58.030 1.00 87.00 466 ASP A N 1
ATOM 3772 C CA . ASP A 1 466 ? 23.275 3.330 -58.221 1.00 87.00 466 ASP A CA 1
ATOM 3773 C C . ASP A 1 466 ? 23.675 4.504 -57.314 1.00 87.00 466 ASP A C 1
ATOM 3775 O O . ASP A 1 466 ? 23.264 5.632 -57.584 1.00 87.00 466 ASP A O 1
ATOM 3779 N N . LEU A 1 467 ? 24.455 4.268 -56.247 1.00 90.31 467 LEU A N 1
ATOM 3780 C CA . LEU A 1 467 ? 24.789 5.287 -55.241 1.00 90.31 467 LEU A CA 1
ATOM 3781 C C . LEU A 1 467 ? 26.254 5.711 -55.255 1.00 90.31 467 LEU A C 1
ATOM 3783 O O . LEU A 1 467 ? 26.533 6.908 -55.326 1.00 90.31 467 LEU A O 1
ATOM 3787 N N . LEU A 1 468 ? 27.184 4.759 -55.184 1.00 91.62 468 LEU A N 1
ATOM 3788 C CA . LEU A 1 468 ? 28.618 5.038 -55.282 1.00 91.62 468 LEU A CA 1
ATOM 3789 C C . LEU A 1 468 ? 29.182 4.436 -56.566 1.00 91.62 468 LEU A C 1
ATOM 3791 O O . LEU A 1 468 ? 29.062 3.243 -56.827 1.00 91.62 468 LEU A O 1
ATOM 3795 N N . MET A 1 469 ? 29.834 5.272 -57.370 1.00 90.19 469 MET A N 1
ATOM 3796 C CA . MET A 1 469 ? 30.347 4.859 -58.680 1.00 90.19 469 MET A CA 1
ATOM 3797 C C . MET A 1 469 ? 31.698 4.146 -58.595 1.00 90.19 469 MET A C 1
ATOM 3799 O O . MET A 1 469 ? 32.048 3.376 -59.489 1.00 90.19 469 MET A O 1
ATOM 3803 N N . ASN A 1 470 ? 32.456 4.375 -57.520 1.00 93.38 470 ASN A N 1
ATOM 3804 C CA . ASN A 1 470 ? 33.845 3.944 -57.390 1.00 93.38 470 ASN A CA 1
ATOM 3805 C C . ASN A 1 470 ? 34.077 2.877 -56.306 1.00 93.38 470 ASN A C 1
ATOM 3807 O O . ASN A 1 470 ? 35.148 2.827 -55.705 1.00 93.38 470 ASN A O 1
ATOM 3811 N N . TRP A 1 471 ? 33.112 1.978 -56.079 1.00 93.25 471 TRP A N 1
ATOM 3812 C CA . TRP A 1 471 ? 33.230 0.902 -55.082 1.00 93.25 471 TRP A CA 1
ATOM 3813 C C . TRP A 1 471 ? 34.534 0.097 -55.176 1.00 93.25 471 TRP A C 1
ATOM 3815 O O . TRP A 1 471 ? 35.165 -0.151 -54.156 1.00 93.25 471 TRP A O 1
ATOM 3825 N N . LYS A 1 472 ? 34.994 -0.245 -56.389 1.00 89.31 472 LYS A N 1
ATOM 3826 C CA . LYS A 1 472 ? 36.263 -0.973 -56.592 1.00 89.31 472 LYS A CA 1
ATOM 3827 C C . LYS A 1 472 ? 37.491 -0.203 -56.094 1.00 89.31 472 LYS A C 1
ATOM 3829 O O . LYS A 1 472 ? 38.430 -0.819 -55.600 1.00 89.31 472 LYS A O 1
ATOM 3834 N N . GLU A 1 473 ? 37.495 1.123 -56.233 1.00 91.81 473 GLU A N 1
ATOM 3835 C CA . GLU A 1 473 ? 38.581 1.970 -55.726 1.00 91.81 473 GLU A CA 1
ATOM 3836 C C . GLU A 1 473 ? 38.554 2.023 -54.200 1.00 91.81 473 GLU A C 1
ATOM 3838 O O . GLU A 1 473 ? 39.596 1.904 -53.562 1.00 91.81 473 GLU A O 1
ATOM 3843 N N . LEU A 1 474 ? 37.360 2.155 -53.614 1.00 92.69 474 LEU A N 1
ATOM 3844 C CA . LEU A 1 474 ? 37.185 2.148 -52.163 1.00 92.69 474 LEU A CA 1
ATOM 3845 C C . LEU A 1 474 ? 37.613 0.808 -51.557 1.00 92.69 474 LEU A C 1
ATOM 3847 O O . LEU A 1 474 ? 38.279 0.802 -50.524 1.00 92.69 474 LEU A O 1
ATOM 3851 N N . GLU A 1 475 ? 37.280 -0.308 -52.213 1.00 90.25 475 GLU A N 1
ATOM 3852 C CA . GLU A 1 475 ? 37.688 -1.655 -51.801 1.00 90.25 475 GLU A CA 1
ATOM 3853 C C . GLU A 1 475 ? 39.216 -1.778 -51.780 1.00 90.25 475 GLU A C 1
ATOM 3855 O O . GLU A 1 475 ? 39.786 -2.258 -50.806 1.00 90.25 475 GLU A O 1
ATOM 3860 N N . GLY A 1 476 ? 39.891 -1.261 -52.814 1.00 88.94 476 GLY A N 1
ATOM 3861 C CA . GLY A 1 476 ? 41.351 -1.306 -52.931 1.00 88.94 476 GLY A CA 1
ATOM 3862 C C . GLY A 1 476 ? 42.108 -0.507 -51.864 1.00 88.94 476 GLY A C 1
ATOM 3863 O O . GLY A 1 476 ? 43.296 -0.750 -51.663 1.00 88.94 476 GLY A O 1
ATOM 3864 N N . VAL A 1 477 ? 41.445 0.431 -51.177 1.00 90.25 477 VAL A N 1
ATOM 3865 C CA . VAL A 1 477 ? 42.032 1.213 -50.072 1.00 90.25 477 VAL A CA 1
ATOM 3866 C C . VAL A 1 477 ? 41.456 0.821 -48.705 1.00 90.25 477 VAL A C 1
ATOM 3868 O O . VAL A 1 477 ? 41.874 1.348 -47.673 1.00 90.25 477 VAL A O 1
ATOM 3871 N N . SER A 1 478 ? 40.490 -0.092 -48.663 1.00 90.88 478 SER A N 1
ATOM 3872 C CA . SER A 1 478 ? 39.925 -0.569 -47.409 1.00 90.88 478 SER A CA 1
ATOM 3873 C C . SER A 1 478 ? 40.845 -1.605 -46.766 1.00 90.88 478 SER A C 1
ATOM 3875 O O . SER A 1 478 ? 41.337 -2.517 -47.420 1.00 90.88 478 SER A O 1
ATOM 3877 N N . GLU A 1 479 ? 41.039 -1.504 -45.453 1.00 85.50 479 GLU A N 1
ATOM 3878 C CA . GLU A 1 479 ? 41.877 -2.439 -44.685 1.00 85.50 479 GLU A CA 1
ATOM 3879 C C . GLU A 1 479 ? 41.241 -3.831 -44.512 1.00 85.50 479 GLU A C 1
ATOM 3881 O O . GLU A 1 479 ? 41.914 -4.794 -44.150 1.00 85.50 479 GLU A O 1
ATOM 3886 N N . ALA A 1 480 ? 39.936 -3.942 -44.763 1.00 90.50 480 ALA A N 1
ATOM 3887 C CA . ALA A 1 480 ? 39.165 -5.180 -44.716 1.00 90.50 480 ALA A CA 1
ATOM 3888 C C . ALA A 1 480 ? 37.995 -5.106 -45.716 1.00 90.50 480 ALA A C 1
ATOM 3890 O O . ALA A 1 480 ? 37.632 -3.991 -46.113 1.00 90.50 480 ALA A O 1
ATOM 3891 N N . PRO A 1 481 ? 37.370 -6.242 -46.083 1.00 92.75 481 PRO A N 1
ATOM 3892 C CA . PRO A 1 481 ? 36.259 -6.261 -47.033 1.00 92.75 481 PRO A CA 1
ATOM 3893 C C . PRO A 1 481 ? 35.157 -5.256 -46.668 1.00 92.75 481 PRO A C 1
ATOM 3895 O O . PRO A 1 481 ? 34.680 -5.235 -45.523 1.00 92.75 481 PRO A O 1
ATOM 3898 N N . LEU A 1 482 ? 34.789 -4.374 -47.604 1.00 92.25 482 LEU A N 1
ATOM 3899 C CA . LEU A 1 482 ? 33.862 -3.271 -47.312 1.00 92.25 482 LEU A CA 1
ATOM 3900 C C . LEU A 1 482 ? 32.473 -3.769 -46.929 1.00 92.25 482 LEU A C 1
ATOM 3902 O O . LEU A 1 482 ? 31.845 -3.201 -46.036 1.00 92.25 482 LEU A O 1
ATOM 3906 N N . ASP A 1 483 ? 32.015 -4.851 -47.548 1.00 90.62 483 ASP A N 1
ATOM 3907 C CA . ASP A 1 483 ? 30.748 -5.503 -47.226 1.00 90.62 483 ASP A CA 1
ATOM 3908 C C . ASP A 1 483 ? 30.689 -5.906 -45.743 1.00 90.62 483 ASP A C 1
ATOM 3910 O O . ASP A 1 483 ? 29.713 -5.616 -45.040 1.00 90.62 483 ASP A O 1
ATOM 3914 N N . GLN A 1 484 ? 31.773 -6.493 -45.233 1.00 91.88 484 GLN A N 1
ATOM 3915 C CA . GLN A 1 484 ? 31.902 -6.910 -43.848 1.00 91.88 484 GLN A CA 1
ATOM 3916 C C . GLN A 1 484 ? 31.998 -5.704 -42.911 1.00 91.88 484 GLN A C 1
ATOM 3918 O O . GLN A 1 484 ? 31.314 -5.679 -41.883 1.00 91.88 484 GLN A O 1
ATOM 3923 N N . ARG A 1 485 ? 32.794 -4.683 -43.260 1.00 94.38 485 ARG A N 1
ATOM 3924 C CA . ARG A 1 485 ? 32.932 -3.455 -42.453 1.00 94.38 485 ARG A CA 1
ATOM 3925 C C . ARG A 1 485 ? 31.601 -2.716 -42.317 1.00 94.38 485 ARG A C 1
ATOM 3927 O O . ARG A 1 485 ? 31.201 -2.393 -41.197 1.00 94.38 485 ARG A O 1
ATOM 3934 N N . ILE A 1 486 ? 30.888 -2.502 -43.426 1.00 94.44 486 ILE A N 1
ATOM 3935 C CA . ILE A 1 486 ? 29.591 -1.810 -43.445 1.00 94.44 486 ILE A CA 1
ATOM 3936 C C . ILE A 1 486 ? 28.544 -2.616 -42.672 1.00 94.44 486 ILE A C 1
ATOM 3938 O O . ILE A 1 486 ? 27.855 -2.064 -41.812 1.00 94.44 486 ILE A O 1
ATOM 3942 N N . SER A 1 487 ? 28.456 -3.928 -42.912 1.00 92.38 487 SER A N 1
ATOM 3943 C CA . SER A 1 487 ? 27.532 -4.819 -42.198 1.00 92.38 487 SER A CA 1
ATOM 3944 C C . SER A 1 487 ? 27.781 -4.821 -40.685 1.00 92.38 487 SER A C 1
ATOM 3946 O O . SER A 1 487 ? 26.835 -4.712 -39.901 1.00 92.38 487 SER A O 1
ATOM 3948 N N . ASN A 1 488 ? 29.043 -4.890 -40.252 1.00 92.25 488 ASN A N 1
ATOM 3949 C CA . ASN A 1 488 ? 29.398 -4.881 -38.833 1.00 92.25 488 ASN A CA 1
ATOM 3950 C C . ASN A 1 488 ? 29.066 -3.539 -38.168 1.00 92.25 488 ASN A C 1
ATOM 3952 O O . ASN A 1 488 ? 28.445 -3.529 -37.102 1.00 92.25 488 ASN A O 1
ATOM 3956 N N . ALA A 1 489 ? 29.419 -2.418 -38.805 1.00 94.44 489 ALA A N 1
ATOM 3957 C CA . ALA A 1 489 ? 29.095 -1.084 -38.308 1.00 94.44 489 ALA A CA 1
ATOM 3958 C C . ALA A 1 489 ? 27.575 -0.883 -38.195 1.00 94.44 489 ALA A C 1
ATOM 3960 O O . ALA A 1 489 ? 27.080 -0.466 -37.146 1.00 94.44 489 ALA A O 1
ATOM 3961 N N . TYR A 1 490 ? 26.818 -1.267 -39.229 1.00 95.69 490 TYR A N 1
ATOM 3962 C CA . TYR A 1 490 ? 25.358 -1.214 -39.215 1.00 95.69 490 TYR A CA 1
ATOM 3963 C C . TYR A 1 490 ? 24.757 -2.057 -38.083 1.00 95.69 490 TYR A C 1
ATOM 3965 O O . TYR A 1 490 ? 23.924 -1.555 -37.330 1.00 95.69 490 TYR A O 1
ATOM 3973 N N . LYS A 1 491 ? 25.189 -3.316 -37.913 1.00 93.88 491 LYS A N 1
ATOM 3974 C CA . LYS A 1 491 ? 24.689 -4.199 -36.843 1.00 93.88 491 LYS A CA 1
ATOM 3975 C C . LYS A 1 491 ? 24.955 -3.621 -35.454 1.00 93.88 491 LYS A C 1
ATOM 3977 O O . LYS A 1 491 ? 24.046 -3.613 -34.625 1.00 93.88 491 LYS A O 1
ATOM 3982 N N . LYS A 1 492 ? 26.165 -3.106 -35.204 1.00 94.00 492 LYS A N 1
ATOM 3983 C CA . LYS A 1 492 ? 26.513 -2.457 -33.929 1.00 94.00 492 LYS A CA 1
ATOM 3984 C C . LYS A 1 492 ? 25.626 -1.241 -33.663 1.00 94.00 492 LYS A C 1
ATOM 3986 O O . LYS A 1 492 ? 25.060 -1.137 -32.578 1.00 94.00 492 LYS A O 1
ATOM 3991 N N . ILE A 1 493 ? 25.449 -0.365 -34.657 1.00 96.25 493 ILE A N 1
ATOM 3992 C CA . ILE A 1 493 ? 24.557 0.801 -34.560 1.00 96.25 493 ILE A CA 1
ATOM 3993 C C . ILE A 1 493 ? 23.116 0.359 -34.282 1.00 96.25 493 ILE A C 1
ATOM 3995 O O . ILE A 1 493 ? 22.469 0.909 -33.396 1.00 96.25 493 ILE A O 1
ATOM 3999 N N . TYR A 1 494 ? 22.621 -0.650 -34.995 1.00 95.56 494 TYR A N 1
ATOM 4000 C CA . TYR A 1 494 ? 21.256 -1.150 -34.859 1.00 95.56 494 TYR A CA 1
ATOM 4001 C C . TYR A 1 494 ? 20.955 -1.652 -33.441 1.00 95.56 494 TYR A C 1
ATOM 4003 O O . TYR A 1 494 ? 20.006 -1.179 -32.814 1.00 95.56 494 TYR A O 1
ATOM 4011 N N . TYR A 1 495 ? 21.775 -2.564 -32.908 1.00 94.56 495 TYR A N 1
ATOM 4012 C CA . TYR A 1 495 ? 21.568 -3.100 -31.559 1.00 94.56 495 TYR A CA 1
ATOM 4013 C C . TYR A 1 495 ? 21.779 -2.043 -30.472 1.00 94.56 495 TYR A C 1
ATOM 4015 O O . TYR A 1 495 ? 21.058 -2.030 -29.474 1.00 94.56 495 TYR A O 1
ATOM 4023 N N . PHE A 1 496 ? 22.715 -1.116 -30.679 1.00 95.44 496 PHE A N 1
ATOM 4024 C CA . PHE A 1 496 ? 22.932 -0.015 -29.750 1.00 95.44 496 PHE A CA 1
ATOM 4025 C C . PHE A 1 496 ? 21.742 0.962 -29.725 1.00 95.44 496 PHE A C 1
ATOM 4027 O O . PHE A 1 496 ? 21.288 1.350 -28.651 1.00 95.44 496 PHE A O 1
ATOM 4034 N N . VAL A 1 497 ? 21.158 1.294 -30.882 1.00 94.62 497 VAL A N 1
ATOM 4035 C CA . VAL A 1 497 ? 19.929 2.104 -30.961 1.00 94.62 497 VAL A CA 1
ATOM 4036 C C . VAL A 1 497 ? 18.758 1.404 -30.274 1.00 94.62 497 VAL A C 1
ATOM 4038 O O . VAL A 1 497 ? 18.033 2.057 -29.529 1.00 94.62 497 VAL A O 1
ATOM 4041 N N . GLN A 1 498 ? 18.579 0.092 -30.475 1.00 93.12 498 GLN A N 1
ATOM 4042 C CA . GLN A 1 498 ? 17.541 -0.667 -29.766 1.00 93.12 498 GLN A CA 1
ATOM 4043 C C . GLN A 1 498 ? 17.707 -0.574 -28.250 1.00 93.12 498 GLN A C 1
ATOM 4045 O O . GLN A 1 498 ? 16.729 -0.389 -27.535 1.00 93.12 498 GLN A O 1
ATOM 4050 N N . MET A 1 499 ? 18.943 -0.661 -27.764 1.00 92.25 499 MET A N 1
ATOM 4051 C CA . MET A 1 499 ? 19.241 -0.564 -26.339 1.00 92.25 499 MET A CA 1
ATOM 4052 C C . MET A 1 499 ? 18.927 0.826 -25.773 1.00 92.25 499 MET A C 1
ATOM 4054 O O . MET A 1 499 ? 18.405 0.914 -24.670 1.00 92.25 499 MET A O 1
ATOM 4058 N N . LEU A 1 500 ? 19.191 1.903 -26.523 1.00 90.62 500 LEU A N 1
ATOM 4059 C CA . LEU A 1 500 ? 18.841 3.271 -26.112 1.00 90.62 500 LEU A CA 1
ATOM 4060 C C . LEU A 1 500 ? 17.323 3.545 -26.088 1.00 90.62 500 LEU A C 1
ATOM 4062 O O . LEU A 1 500 ? 16.904 4.566 -25.546 1.00 90.62 500 LEU A O 1
ATOM 4066 N N . GLN A 1 501 ? 16.508 2.684 -26.706 1.00 85.88 501 GLN A N 1
ATOM 4067 C CA . GLN A 1 501 ? 15.051 2.836 -26.803 1.00 85.88 501 GLN A CA 1
ATOM 4068 C C . GLN A 1 501 ? 14.265 2.083 -25.713 1.00 85.88 501 GLN A C 1
ATOM 4070 O O . GLN A 1 501 ? 13.053 2.293 -25.614 1.00 85.88 501 GLN A O 1
ATOM 4075 N N . ILE A 1 502 ? 14.918 1.210 -24.931 1.00 82.88 502 ILE A N 1
ATOM 4076 C CA . ILE A 1 502 ? 14.321 0.474 -23.794 1.00 82.88 502 ILE A CA 1
ATOM 4077 C C . ILE A 1 502 ? 14.252 1.374 -22.560 1.00 82.88 502 ILE A C 1
ATOM 4079 O O . ILE A 1 502 ? 13.187 1.356 -21.881 1.00 82.88 502 ILE A O 1
#

Secondary structure (DSSP, 8-state):
--HHHHHHHHHHHHGGG-HHHHHHHHHHHHHHHHHHSTTGGGEETTTTEE-HHHHHHHHHHHHHHHHHHHHHTTGGG-HHHHHHHHHTT--HHHHHHHHHTSHHHHHHHHTT-HHHHHHHHHHHHHHHHHHS-HHHHHHHHHHHHHHHHHHHHHTS-HHHHHHHH-TT--TT-TTS---PPPEEGGGTHHHHHHHHHHHHHS-TTS-HHHHHHHHHHHTTT--SS-HHHHHHHHHHHHHHHHHTHHHHHHHHHTT-TT------------HHHHHHHHHHHHHHHHHHHHHHHHHHHHHHHHHHHHS-S-----SSSSHHHHHHHHTTTS---TTHHHHHHHHHHIIIIIIIIIHHHHHHHHHS--BS-HHHHHHHHHHHHHHHHHHHHHHHHHHTTSTTSHHHHHHHHHHTTTTT-HHHHHHHHHHHHHHHHHHHHHHHHHHHHHHHHHHHHHHHHHHHTSSS-SSBTTHHHHHHH-SS-HHHHHHHHHHHHHHHHHHHT-